Protein AF-A0A0K2GFA9-F1 (afdb_monomer_lite)

Foldseek 3Di:
DKWAFQFFQKKKKFKDPDDLVQLVPKDKPDDWPPCDSPRNIIIDGHGMIDIDRLDPDPPDDPIDMDMDTDGDPVSVVVLVVVVVVPDDDWDWPWGKIWDFDADPNDTPDIDIDIDTDTPPPPPPPPPPPDFFEKEFEPPDDQFKKKKKWFFADQDPPDTPLTDIDIDTHPDRMDGDGQGAQHPPTQGWMWMFILFFAIDIDRDNQRHNGTHTYHYDYTHGALEAAAEEEEQDDPPVCVLVLLQLLLVVLSVQCSVQSLRHHYDRYHYHYDHDPPPLQAAQAPLRNLVVCVVVVQDDPQHQYEYEGQYHRPDQKAAAWCPPVPPRGHPQRYIYHNPVRRDSLPSSQNLLRLLVHAQDPDPPVAASRHPDRHPHPHHDHNVSSVSSQQPCRHNCNVNCSPVCRDDDDPPPPVDDDPPDDDPDDDDDDDYDDPPPDD

Radius of gyration: 28.47 Å; chains: 1; bounding box: 54×75×73 Å

Secondary structure (DSSP, 8-state):
-EEEEEEEEEEEEEEES--HHHHHT-EESS-EEEEETTTTEEEEEEEEEEEE-----TTSPPPEEEEEEEE-HHHHHHHHHHHHHT-SS-EEEEEEEEEEEEETTEEEEEEEEEEEEEE---------TT--EEEEEESPPTT-EEEEE--EEEETTEEE---EEEEETT-SEEEEE-PBPPSSS---EEEEETTEEEEEE--TT--SSS--EEEEE--B-EEE-EEEEES--TTS-HHHHHHHHHHHHHHHHHHTT--EEEPPPEEEE--PSTT-SEESSHHHHHHHHHHTT---TTSEEEEEESEETT-SEEEPPTT-SSTT---TTEEEEEGGG--HHHHHHHHHHHTTPPPPSS--TTBTTSSS--SS--B--HHHHHHHHH-TTSHHHHTSSSTT-------------TTS--TT--S-----------

pLDDT: mean 71.6, std 19.36, range [23.91, 97.31]

Organism: Nitrospira moscoviensis (NCBI:txid42253)

InterPro domains:
  IPR024079 Metallopeptidase, catalytic domain superfamily [G3DSA:3.40.390.10] (222-424)

Sequence (434 aa):
MTLRGDVVNAAGVQFQRISQDTFKRLKFSRQVSNKSDRAFAFQASKGVTTVRGVAPIKGDRPPALSVQFQLNRAVLEKLYKQALTDHGRIREAVGELSIEQILNGITFYKSMLKIRINIVSCKAPNVKEFFDDKIQLKNMTNGADVLVTWPGRDTPTSCADYNAKKHRSNVSTLEVGNMLKDNGCNSEVATFARDHRVEVVRPSSWTDRSGDLVTVDLNGLLPIPIIAWVLYDPNGNARDEVVNGVIEANTDYGNAFCGVQFADPIVEIKVPPPGSTDFPDVRTAVEQAKAWGFHDSKKVNLYIVKEVGTAIAEASWPNSGVPNDNFGNEVVINLNIIQTKTIAHELGHVLALNHSPDSFDNNLMQRLASNVGPTITKGQCYRTNVDGGSYVNTDNVRTNATGAVPVKLNYCPRDNAVPGSGGTDWCPILDFNP

Structure (mmCIF, N/CA/C/O backbone):
data_AF-A0A0K2GFA9-F1
#
_entry.id   AF-A0A0K2GFA9-F1
#
loop_
_atom_site.group_PDB
_atom_site.id
_atom_site.type_symbol
_atom_site.label_atom_id
_atom_site.label_alt_id
_atom_site.label_comp_id
_atom_site.label_asym_id
_atom_site.label_entity_id
_atom_site.label_seq_id
_atom_site.pdbx_PDB_ins_code
_atom_site.Cartn_x
_atom_site.Cartn_y
_atom_site.Cartn_z
_atom_site.occupancy
_atom_site.B_iso_or_equiv
_atom_site.auth_seq_id
_atom_site.auth_comp_id
_atom_site.auth_asym_id
_atom_site.auth_atom_id
_atom_site.pdbx_PDB_model_num
ATOM 1 N N . MET A 1 1 ? 2.923 46.361 20.965 1.00 61.06 1 MET A N 1
ATOM 2 C CA . MET A 1 1 ? 2.207 45.071 20.822 1.00 61.06 1 MET A CA 1
ATOM 3 C C . MET A 1 1 ? 2.209 44.353 22.158 1.00 61.06 1 MET A C 1
ATOM 5 O O . MET A 1 1 ? 3.234 44.407 22.827 1.00 61.06 1 MET A O 1
ATOM 9 N N . THR A 1 2 ? 1.114 43.682 22.514 1.00 55.94 2 THR A N 1
ATOM 10 C CA . THR A 1 2 ? 0.970 42.909 23.754 1.00 55.94 2 THR A CA 1
ATOM 11 C C . THR A 1 2 ? 0.499 41.490 23.431 1.00 55.94 2 THR A C 1
ATOM 13 O O . THR A 1 2 ? -0.517 41.310 22.762 1.00 55.94 2 THR A O 1
ATOM 16 N N . LEU A 1 3 ? 1.233 40.487 23.911 1.00 54.88 3 LEU A N 1
ATOM 17 C CA . LEU A 1 3 ? 0.873 39.067 23.853 1.00 54.88 3 LEU A CA 1
ATOM 18 C C . LEU A 1 3 ? 0.408 38.629 25.240 1.00 54.88 3 LEU A C 1
ATOM 20 O O . LEU A 1 3 ? 1.153 38.841 26.198 1.00 54.88 3 LEU A O 1
ATOM 24 N N . ARG A 1 4 ? -0.791 38.044 25.354 1.00 56.28 4 ARG A N 1
ATOM 25 C CA . ARG A 1 4 ? -1.323 37.507 26.618 1.00 56.28 4 ARG A CA 1
ATOM 26 C C . ARG A 1 4 ? -1.782 36.067 26.425 1.00 56.28 4 ARG A C 1
ATOM 28 O O . ARG A 1 4 ? -2.645 35.826 25.586 1.00 56.28 4 ARG A O 1
ATOM 35 N N . GLY A 1 5 ? -1.242 35.143 27.218 1.00 55.53 5 GLY A N 1
ATOM 36 C CA . GLY A 1 5 ? -1.676 33.746 27.229 1.00 55.53 5 GLY A CA 1
ATOM 37 C C . GLY A 1 5 ? -1.357 33.052 28.549 1.00 55.53 5 GLY A C 1
ATOM 38 O O . GLY A 1 5 ? -0.188 32.906 28.909 1.00 55.53 5 GLY A O 1
ATOM 39 N N . ASP A 1 6 ? -2.398 32.594 29.243 1.00 55.12 6 ASP A N 1
ATOM 40 C CA . ASP A 1 6 ? -2.273 31.901 30.536 1.00 55.12 6 ASP A CA 1
ATOM 41 C C . ASP A 1 6 ? -2.101 30.377 30.377 1.00 55.12 6 ASP A C 1
ATOM 43 O O . ASP A 1 6 ? -1.577 29.701 31.270 1.00 55.12 6 ASP A O 1
ATOM 47 N N . VAL A 1 7 ? -2.480 29.853 29.205 1.00 51.88 7 VAL A N 1
ATOM 48 C CA . VAL A 1 7 ? -2.458 28.427 28.817 1.00 51.88 7 VAL A CA 1
ATOM 49 C C . VAL A 1 7 ? -1.294 28.041 27.891 1.00 51.88 7 VAL A C 1
ATOM 51 O O . VAL A 1 7 ? -1.098 26.865 27.581 1.00 51.88 7 VAL A O 1
ATOM 54 N N . VAL A 1 8 ? -0.490 29.013 27.459 1.00 58.25 8 VAL A N 1
ATOM 55 C CA . VAL A 1 8 ? 0.600 28.808 26.498 1.00 58.25 8 VAL A CA 1
ATOM 56 C C . VAL A 1 8 ? 1.930 28.662 27.238 1.00 58.25 8 VAL A C 1
ATOM 58 O O . VAL A 1 8 ? 2.267 29.494 28.079 1.00 58.25 8 VAL A O 1
ATOM 61 N N . ASN A 1 9 ? 2.687 27.601 26.936 1.00 63.47 9 ASN A N 1
ATOM 62 C CA . ASN A 1 9 ? 4.040 27.426 27.476 1.00 63.47 9 ASN A CA 1
ATOM 63 C C . ASN A 1 9 ? 5.002 28.396 26.798 1.00 63.47 9 ASN A C 1
ATOM 65 O O . ASN A 1 9 ? 5.806 29.065 27.450 1.00 63.47 9 ASN A O 1
ATOM 69 N N . ALA A 1 10 ? 4.857 28.485 25.478 1.00 62.88 10 ALA A N 1
ATOM 70 C CA . ALA A 1 10 ? 5.577 29.418 24.656 1.00 62.88 10 ALA A CA 1
ATOM 71 C C . ALA A 1 10 ? 4.823 29.744 23.355 1.00 62.88 10 ALA A C 1
ATOM 73 O O . ALA A 1 10 ? 4.190 28.872 22.762 1.00 62.88 10 ALA A O 1
ATOM 74 N N . ALA A 1 11 ? 4.897 30.992 22.899 1.00 66.19 11 ALA A N 1
ATOM 75 C CA . ALA A 1 11 ? 4.393 31.430 21.601 1.00 66.19 11 ALA A CA 1
ATOM 76 C C . ALA A 1 11 ? 5.576 31.823 20.711 1.00 66.19 11 ALA A C 1
ATOM 78 O O . ALA A 1 11 ? 6.301 32.766 21.032 1.00 66.19 11 ALA A O 1
ATOM 79 N N . GLY A 1 12 ? 5.776 31.099 19.613 1.00 73.62 12 GLY A N 1
ATOM 80 C CA . GLY A 1 12 ? 6.675 31.499 18.539 1.00 73.62 12 GLY A CA 1
ATOM 81 C C . GLY A 1 12 ? 6.035 32.632 17.747 1.00 73.62 12 GLY A C 1
ATOM 82 O O . GLY A 1 12 ? 4.925 32.496 17.248 1.00 73.62 12 GLY A O 1
ATOM 83 N N . VAL A 1 13 ? 6.711 33.767 17.651 1.00 72.69 13 VAL A N 1
ATOM 84 C CA . VAL A 1 13 ? 6.234 34.951 16.936 1.00 72.69 13 VAL A CA 1
ATOM 85 C C . VAL A 1 13 ? 7.230 35.266 15.846 1.00 72.69 13 VAL A C 1
ATOM 87 O O . VAL A 1 13 ? 8.404 35.478 16.137 1.00 72.69 13 VAL A O 1
ATOM 90 N N . GLN A 1 14 ? 6.751 35.338 14.611 1.00 79.81 14 GLN A N 1
ATOM 91 C CA . GLN A 1 14 ? 7.534 35.712 13.448 1.00 79.81 14 GLN A CA 1
ATOM 92 C C . GLN A 1 14 ? 6.990 37.008 12.852 1.00 79.81 14 GLN A C 1
ATOM 94 O O . GLN A 1 14 ? 5.800 37.125 12.547 1.00 79.81 14 GLN A O 1
ATOM 99 N N . PHE A 1 15 ? 7.872 37.987 12.674 1.00 75.50 15 PHE A N 1
ATOM 100 C CA . PHE A 1 15 ? 7.538 39.214 11.970 1.00 75.50 15 PHE A CA 1
ATOM 101 C C . PHE A 1 15 ? 7.722 39.035 10.472 1.00 75.50 15 PHE A C 1
ATOM 103 O O . PHE A 1 15 ? 8.727 38.515 9.997 1.00 75.50 15 PHE A O 1
ATOM 110 N N . GLN A 1 16 ? 6.765 39.560 9.726 1.00 72.94 16 GLN A N 1
ATOM 111 C CA . GLN A 1 16 ? 6.870 39.776 8.299 1.00 72.94 16 GLN A CA 1
ATOM 112 C C . GLN A 1 16 ? 6.938 41.283 8.051 1.00 72.94 16 GLN A C 1
ATOM 114 O O . GLN A 1 16 ? 6.259 42.064 8.723 1.00 72.94 16 GLN A O 1
ATOM 119 N N . ARG A 1 17 ? 7.719 41.691 7.045 1.00 70.25 17 ARG A N 1
ATOM 120 C CA . ARG A 1 17 ? 7.816 43.093 6.593 1.00 70.25 17 ARG A CA 1
ATOM 121 C C . ARG A 1 17 ? 8.397 44.051 7.646 1.00 70.25 17 ARG A C 1
ATOM 123 O O . ARG A 1 17 ? 7.920 45.168 7.814 1.00 70.25 17 ARG A O 1
ATOM 130 N N . ILE A 1 18 ? 9.444 43.617 8.344 1.00 74.88 18 ILE A N 1
ATOM 131 C CA . ILE A 1 18 ? 10.326 44.500 9.120 1.00 74.88 18 ILE A CA 1
ATOM 132 C C . ILE A 1 18 ? 11.762 44.329 8.629 1.00 74.88 18 ILE A C 1
ATOM 134 O O . ILE A 1 18 ? 12.132 43.250 8.171 1.00 74.88 18 ILE A O 1
ATOM 138 N N . SER A 1 19 ? 12.582 45.373 8.740 1.00 77.44 19 SER A N 1
ATOM 139 C CA . SER A 1 19 ? 14.013 45.248 8.459 1.00 77.44 19 SER A CA 1
ATOM 140 C C . SER A 1 19 ? 14.737 44.545 9.611 1.00 77.44 19 SER A C 1
ATOM 142 O O . SER A 1 19 ? 14.282 44.544 10.761 1.00 77.44 19 SER A O 1
ATOM 144 N N . GLN A 1 20 ? 15.909 43.986 9.316 1.00 78.06 20 GLN A N 1
ATOM 145 C CA . GLN A 1 20 ? 16.770 43.371 10.325 1.00 78.06 20 GLN A CA 1
ATOM 146 C C . GLN A 1 20 ? 17.208 44.361 11.404 1.00 78.06 20 GLN A C 1
ATOM 148 O O . GLN A 1 20 ? 17.206 44.019 12.587 1.00 78.06 20 GLN A O 1
ATOM 153 N N . ASP A 1 21 ? 17.492 45.605 11.027 1.00 77.88 21 ASP A N 1
ATOM 154 C CA . ASP A 1 21 ? 17.841 46.656 11.981 1.00 77.88 21 ASP A CA 1
ATOM 155 C C . ASP A 1 21 ? 16.667 47.015 12.893 1.00 77.88 21 ASP A C 1
ATOM 157 O O . ASP A 1 21 ? 16.850 47.193 14.101 1.00 77.88 21 ASP A O 1
ATOM 161 N N . THR A 1 22 ? 15.445 47.062 12.355 1.00 76.62 22 THR A N 1
ATOM 162 C CA . THR A 1 22 ? 14.234 47.259 13.160 1.00 76.62 22 THR A CA 1
ATOM 163 C C . THR A 1 22 ? 14.011 46.084 14.113 1.00 76.62 22 THR A C 1
ATOM 165 O O . THR A 1 22 ? 13.749 46.316 15.293 1.00 76.62 22 THR A O 1
ATOM 168 N N . PHE A 1 23 ? 14.179 44.835 13.657 1.00 80.25 23 PHE A N 1
ATOM 169 C CA . PHE A 1 23 ? 14.037 43.643 14.506 1.00 80.25 23 PHE A CA 1
ATOM 170 C C . PHE A 1 23 ? 15.059 43.610 15.656 1.00 80.25 23 PHE A C 1
ATOM 172 O O . PHE A 1 23 ? 14.720 43.310 16.808 1.00 80.25 23 PHE A O 1
ATOM 179 N N . LYS A 1 24 ? 16.314 43.981 15.377 1.00 80.31 24 LYS A N 1
ATOM 180 C CA . LYS A 1 24 ? 17.381 44.060 16.387 1.00 80.31 24 LYS A CA 1
ATOM 181 C C . LYS A 1 24 ? 17.078 45.090 17.474 1.00 80.31 24 LYS A C 1
ATOM 183 O O . LYS A 1 24 ? 17.383 44.845 18.638 1.00 80.31 24 LYS A O 1
ATOM 188 N N . ARG A 1 25 ? 16.419 46.196 17.114 1.00 81.44 25 ARG A N 1
ATOM 189 C CA . ARG A 1 25 ? 16.047 47.291 18.028 1.00 81.44 25 ARG A CA 1
ATOM 190 C C . ARG A 1 25 ? 14.766 47.038 18.830 1.00 81.44 25 ARG A C 1
ATOM 192 O O . ARG A 1 25 ? 14.422 47.866 19.678 1.00 81.44 25 ARG A O 1
ATOM 199 N N . LEU A 1 26 ? 14.063 45.927 18.593 1.00 80.31 26 LEU A N 1
ATOM 200 C CA . LEU A 1 26 ? 12.873 45.582 19.368 1.00 80.31 26 LEU A CA 1
ATOM 201 C C . LEU A 1 26 ? 13.220 45.395 20.846 1.00 80.31 26 LEU A C 1
ATOM 203 O O . LEU A 1 26 ? 14.144 44.663 21.205 1.00 80.31 26 LEU A O 1
ATOM 207 N N . LYS A 1 27 ? 12.429 46.040 21.704 1.00 83.25 27 LYS A N 1
ATOM 208 C CA . LYS A 1 27 ? 12.504 45.912 23.160 1.00 83.25 27 LYS A CA 1
ATOM 209 C C . LYS A 1 27 ? 11.349 45.052 23.651 1.00 83.25 27 LYS A C 1
ATOM 211 O O . LYS A 1 27 ? 10.197 45.301 23.293 1.00 83.25 27 LYS A O 1
ATOM 216 N N . PHE A 1 28 ? 11.659 44.087 24.505 1.00 81.94 28 PHE A N 1
ATOM 217 C CA . PHE A 1 28 ? 10.696 43.159 25.087 1.00 81.94 28 PHE A CA 1
ATOM 218 C C . PHE A 1 28 ? 10.539 43.469 26.578 1.00 81.94 28 PHE A C 1
ATOM 220 O O . PHE A 1 28 ? 11.530 43.688 27.267 1.00 81.94 28 PHE A O 1
ATOM 227 N N . SER A 1 29 ? 9.307 43.501 27.095 1.00 80.56 29 SER A N 1
ATOM 228 C CA . SER A 1 29 ? 9.064 43.717 28.535 1.00 80.56 29 SER A CA 1
ATOM 229 C C . SER A 1 29 ? 9.453 42.524 29.411 1.00 80.56 29 SER A C 1
ATOM 231 O O . SER A 1 29 ? 9.394 42.624 30.632 1.00 80.56 29 SER A O 1
ATOM 233 N N . ARG A 1 30 ? 9.775 41.384 28.796 1.00 78.06 30 ARG A N 1
ATOM 234 C CA . ARG A 1 30 ? 10.222 40.145 29.435 1.00 78.06 30 ARG A CA 1
ATOM 235 C C . ARG A 1 30 ? 11.307 39.501 28.581 1.00 78.06 30 ARG A C 1
ATOM 237 O O . ARG A 1 30 ? 11.412 39.795 27.390 1.00 78.06 30 ARG A O 1
ATOM 244 N N . GLN A 1 31 ? 12.085 38.615 29.193 1.00 75.69 31 GLN A N 1
ATOM 245 C CA . GLN A 1 31 ? 13.050 37.792 28.476 1.00 75.69 31 GLN A CA 1
ATOM 246 C C . GLN A 1 31 ? 12.318 36.878 27.483 1.00 75.69 31 GLN A C 1
ATOM 248 O O . GLN A 1 31 ? 11.329 36.234 27.832 1.00 75.69 31 GLN A O 1
ATOM 253 N N . VAL A 1 32 ? 12.809 36.849 26.246 1.00 79.62 32 VAL A N 1
ATOM 254 C CA . VAL A 1 32 ? 12.332 35.973 25.168 1.00 79.62 32 VAL A CA 1
ATOM 255 C C . VAL A 1 32 ? 13.421 34.958 24.842 1.00 79.62 32 VAL A C 1
ATOM 257 O O . VAL A 1 32 ? 14.607 35.286 24.913 1.00 79.62 32 VAL A O 1
ATOM 260 N N . SER A 1 33 ? 13.038 33.730 24.507 1.00 78.06 33 SER A N 1
ATOM 261 C CA . SER A 1 33 ? 13.966 32.683 24.067 1.00 78.06 33 SER A CA 1
ATOM 262 C C . SER A 1 33 ? 14.013 32.608 22.542 1.00 78.06 33 SER A C 1
ATOM 264 O O . SER A 1 33 ? 13.162 33.176 21.853 1.00 78.06 33 SER A O 1
ATOM 266 N N . ASN A 1 34 ? 15.024 31.916 22.006 1.00 77.75 34 ASN A N 1
ATOM 267 C CA . ASN A 1 34 ? 15.120 31.568 20.584 1.00 77.75 34 ASN A CA 1
ATOM 268 C C . ASN A 1 34 ? 14.932 32.764 19.632 1.00 77.75 34 ASN A C 1
ATOM 270 O O . ASN A 1 34 ? 14.286 32.652 18.590 1.00 77.75 34 ASN A O 1
ATOM 274 N N . LYS A 1 35 ? 15.481 33.931 20.000 1.00 80.44 35 LYS A N 1
ATOM 275 C CA . LYS A 1 35 ? 15.468 35.110 19.131 1.00 80.44 35 LYS A CA 1
ATOM 276 C C . LYS A 1 35 ? 16.381 34.847 17.931 1.00 80.44 35 LYS A C 1
ATOM 278 O O . LYS A 1 35 ? 17.597 34.780 18.078 1.00 80.44 35 LYS A O 1
ATOM 283 N N . SER A 1 36 ? 15.782 34.710 16.755 1.00 77.62 36 SER A N 1
ATOM 284 C CA . SER A 1 36 ? 16.471 34.511 15.486 1.00 77.62 36 SER A CA 1
ATOM 285 C C . SER A 1 36 ? 16.346 35.762 14.630 1.00 77.62 36 SER A C 1
ATOM 287 O O . SER A 1 36 ? 15.292 36.041 14.055 1.00 77.62 36 SER A O 1
ATOM 289 N N . ASP A 1 37 ? 17.450 36.498 14.510 1.00 74.00 37 ASP A N 1
ATOM 290 C CA . ASP A 1 37 ? 17.546 37.668 13.632 1.00 74.00 37 ASP A CA 1
ATOM 291 C C . ASP A 1 37 ? 17.395 37.298 12.149 1.00 74.00 37 ASP A C 1
ATOM 293 O O . ASP A 1 37 ? 16.984 38.136 11.353 1.00 74.00 37 ASP A O 1
ATOM 297 N N . ARG A 1 38 ? 17.717 36.048 11.779 1.00 67.56 38 ARG A N 1
ATOM 298 C CA . ARG A 1 38 ? 17.636 35.543 10.399 1.00 67.56 38 ARG A CA 1
ATOM 299 C C . ARG A 1 38 ? 16.214 35.135 10.011 1.00 67.56 38 ARG A C 1
ATOM 301 O O . ARG A 1 38 ? 15.836 35.282 8.858 1.00 67.56 38 ARG A O 1
ATOM 308 N N . ALA A 1 39 ? 15.432 34.642 10.973 1.00 61.00 39 ALA A N 1
ATOM 309 C CA . ALA A 1 39 ? 14.036 34.254 10.767 1.00 61.00 39 ALA A CA 1
ATOM 310 C C . ALA A 1 39 ? 13.035 35.354 11.166 1.00 61.00 39 ALA A C 1
ATOM 312 O O . ALA A 1 39 ? 11.832 35.146 11.019 1.00 61.00 39 ALA A O 1
ATOM 313 N N . PHE A 1 40 ? 13.513 36.491 11.691 1.00 77.81 40 PHE A N 1
ATOM 314 C CA . PHE A 1 40 ? 12.704 37.550 12.312 1.00 77.81 40 PHE A CA 1
ATOM 315 C C . PHE A 1 40 ? 11.730 37.006 13.363 1.00 77.81 40 PHE A C 1
ATOM 317 O O . PHE A 1 40 ? 10.579 37.440 13.454 1.00 77.81 40 PHE A O 1
ATOM 324 N N . ALA A 1 41 ? 12.193 36.026 14.141 1.00 81.31 41 ALA A N 1
ATOM 325 C CA . ALA A 1 41 ? 11.357 35.246 15.040 1.00 81.31 41 ALA A CA 1
ATOM 326 C C . ALA A 1 41 ? 11.870 35.268 16.482 1.00 81.31 41 ALA A C 1
ATOM 328 O O . ALA A 1 41 ? 13.069 35.385 16.728 1.00 81.31 41 ALA A O 1
ATOM 329 N N . PHE A 1 42 ? 10.965 35.155 17.447 1.00 80.44 42 PHE A N 1
ATOM 330 C CA . PHE A 1 42 ? 11.293 34.979 18.860 1.00 80.44 42 PHE A CA 1
ATOM 331 C C . PHE A 1 42 ? 10.233 34.124 19.548 1.00 80.44 42 PHE A C 1
ATOM 333 O O . PHE A 1 42 ? 9.120 33.980 19.046 1.00 80.44 42 PHE A O 1
ATOM 340 N N . GLN A 1 43 ? 10.558 33.590 20.719 1.00 80.06 43 GLN A N 1
ATOM 341 C CA . GLN A 1 43 ? 9.638 32.791 21.511 1.00 80.06 43 GLN A CA 1
ATOM 342 C C . GLN A 1 43 ? 9.302 33.516 22.824 1.00 80.06 43 GLN A C 1
ATOM 344 O O . GLN A 1 43 ? 10.173 33.793 23.650 1.00 80.06 43 GLN A O 1
ATOM 349 N N . ALA A 1 44 ? 8.028 33.867 23.001 1.00 77.88 44 ALA A N 1
ATOM 350 C CA . ALA A 1 44 ? 7.502 34.468 24.224 1.00 77.88 44 ALA A CA 1
ATOM 351 C C . ALA A 1 44 ? 7.063 33.374 25.201 1.00 77.88 44 ALA A C 1
ATOM 353 O O . ALA A 1 44 ? 6.304 32.492 24.814 1.00 77.88 44 ALA A O 1
ATOM 354 N N . SER A 1 45 ? 7.497 33.440 26.458 1.00 72.81 45 SER A N 1
ATOM 355 C CA . SER A 1 45 ? 7.052 32.533 27.524 1.00 72.81 45 SER A CA 1
ATOM 356 C C . SER A 1 45 ? 5.704 32.963 28.128 1.00 72.81 45 SER A C 1
ATOM 358 O O . SER A 1 45 ? 5.158 34.019 27.791 1.00 72.81 45 SER A O 1
ATOM 360 N N . LYS A 1 46 ? 5.159 32.135 29.029 1.00 68.75 46 LYS A N 1
ATOM 361 C CA . LYS A 1 46 ? 3.880 32.362 29.723 1.00 68.75 46 LYS A CA 1
ATOM 362 C C . LYS A 1 46 ? 3.747 33.774 30.332 1.00 68.75 46 LYS A C 1
ATOM 364 O O . LYS A 1 46 ? 4.652 34.287 30.999 1.00 68.75 46 LYS A O 1
ATOM 369 N N . GLY A 1 47 ? 2.557 34.366 30.186 1.00 69.56 47 GLY A N 1
ATOM 370 C CA . GLY A 1 47 ? 2.187 35.675 30.737 1.00 69.56 47 GLY A CA 1
ATOM 371 C C . GLY A 1 47 ? 2.178 36.800 29.698 1.00 69.56 47 GLY A C 1
ATOM 372 O O . GLY A 1 47 ? 1.919 36.565 28.520 1.00 69.56 47 GLY A O 1
ATOM 373 N N . VAL A 1 48 ? 2.405 38.044 30.140 1.00 72.00 48 VAL A N 1
ATOM 374 C CA . VAL A 1 48 ? 2.293 39.231 29.274 1.00 72.00 48 VAL A CA 1
ATOM 375 C C . VAL A 1 48 ? 3.655 39.649 28.719 1.00 72.00 48 VAL A C 1
ATOM 377 O O . VAL A 1 48 ? 4.512 40.122 29.469 1.00 72.00 48 VAL A O 1
ATOM 380 N N . THR A 1 49 ? 3.834 39.544 27.399 1.00 75.25 49 THR A N 1
ATOM 381 C CA . THR A 1 49 ? 5.023 40.058 26.696 1.00 75.25 49 THR A CA 1
ATOM 382 C C . THR A 1 49 ? 4.650 41.271 25.852 1.00 75.25 49 THR A C 1
ATOM 384 O O . THR A 1 49 ? 3.849 41.178 24.923 1.00 75.25 49 THR A O 1
ATOM 387 N N . THR A 1 50 ? 5.236 42.426 26.167 1.00 76.56 50 THR A N 1
ATOM 388 C CA . THR A 1 50 ? 5.080 43.662 25.393 1.00 76.56 50 THR A CA 1
ATOM 389 C C . THR A 1 50 ? 6.282 43.845 24.480 1.00 76.56 50 THR A C 1
ATOM 391 O O . THR A 1 50 ? 7.412 43.870 24.964 1.00 76.56 50 THR A O 1
ATOM 394 N N . VAL A 1 51 ? 6.042 44.037 23.184 1.00 74.00 51 VAL A N 1
ATOM 395 C CA . VAL A 1 51 ? 7.076 44.402 22.206 1.00 74.00 51 VAL A CA 1
ATOM 396 C C . VAL A 1 51 ? 6.949 45.884 21.854 1.00 74.00 51 VAL A C 1
ATOM 398 O O . VAL A 1 51 ? 5.859 46.353 21.494 1.00 74.00 51 VAL A O 1
ATOM 401 N N . ARG A 1 52 ? 8.061 46.617 21.967 1.00 77.62 52 ARG A N 1
ATOM 402 C CA . ARG A 1 52 ? 8.201 48.051 21.659 1.00 77.62 52 ARG A CA 1
ATOM 403 C C . ARG A 1 52 ? 9.309 48.268 20.624 1.00 77.62 52 ARG A C 1
ATOM 405 O O . ARG A 1 52 ? 10.236 47.470 20.548 1.00 77.62 52 ARG A O 1
ATOM 412 N N . GLY A 1 53 ? 9.246 49.370 19.875 1.00 69.50 53 GLY A N 1
ATOM 413 C CA . GLY A 1 53 ? 10.302 49.759 18.925 1.00 69.50 53 GLY A CA 1
ATOM 414 C C . GLY A 1 53 ? 9.991 49.511 17.446 1.00 69.50 53 GLY A C 1
ATOM 415 O O . GLY A 1 53 ? 10.853 49.747 16.607 1.00 69.50 53 GLY A O 1
ATOM 416 N N . VAL A 1 54 ? 8.769 49.090 17.107 1.00 64.94 54 VAL A N 1
ATOM 417 C CA . VAL A 1 54 ? 8.277 49.138 15.722 1.00 64.94 54 VAL A CA 1
ATOM 418 C C . VAL A 1 54 ? 7.925 50.595 15.419 1.00 64.94 54 VAL A C 1
ATOM 420 O O . VAL A 1 54 ? 6.917 51.098 15.914 1.00 64.94 54 VAL A O 1
ATOM 423 N N . ALA A 1 55 ? 8.787 51.302 14.688 1.00 58.88 55 ALA A N 1
ATOM 424 C CA . ALA A 1 55 ? 8.466 52.648 14.223 1.00 58.88 55 ALA A CA 1
ATOM 425 C C . ALA A 1 55 ? 7.323 52.579 13.190 1.00 58.88 55 ALA A C 1
ATOM 427 O O . ALA A 1 55 ? 7.269 51.613 12.424 1.00 58.88 55 ALA A O 1
ATOM 428 N N . PRO A 1 56 ? 6.413 53.568 13.144 1.00 56.06 56 PRO A N 1
ATOM 429 C CA . PRO A 1 56 ? 5.443 53.661 12.061 1.00 56.06 56 PRO A CA 1
ATOM 430 C C . PRO A 1 56 ? 6.199 53.823 10.738 1.00 56.06 56 PRO A C 1
ATOM 432 O O . PRO A 1 56 ? 6.908 54.809 10.539 1.00 56.06 56 PRO A O 1
ATOM 435 N N . ILE A 1 57 ? 6.075 52.839 9.847 1.00 57.50 57 ILE A N 1
ATOM 436 C CA . ILE A 1 57 ? 6.650 52.921 8.505 1.00 57.50 57 ILE A CA 1
ATOM 437 C C . ILE A 1 57 ? 5.720 53.832 7.698 1.00 57.50 57 ILE A C 1
ATOM 439 O O . ILE A 1 57 ? 4.572 53.481 7.432 1.00 57.50 57 ILE A O 1
ATOM 443 N N . LYS A 1 58 ? 6.170 55.051 7.382 1.00 49.16 58 LYS A N 1
ATOM 444 C CA . LYS A 1 58 ? 5.404 55.988 6.548 1.00 49.16 58 LYS A CA 1
ATOM 445 C C . LYS A 1 58 ? 5.328 55.426 5.125 1.00 49.16 58 LYS A C 1
ATOM 447 O O . LYS A 1 58 ? 6.355 55.335 4.468 1.00 49.16 58 LYS A O 1
ATOM 452 N N . GLY A 1 59 ? 4.123 55.101 4.659 1.00 53.59 59 GLY A N 1
ATOM 453 C CA . GLY A 1 59 ? 3.857 54.727 3.262 1.00 53.59 59 GLY A CA 1
ATOM 454 C C . GLY A 1 59 ? 3.783 53.225 2.966 1.00 53.59 59 GLY A C 1
ATOM 455 O O . GLY A 1 59 ? 3.283 52.873 1.904 1.00 53.59 59 GLY A O 1
ATOM 456 N N . ASP A 1 60 ? 4.170 52.350 3.901 1.00 54.28 60 ASP A N 1
ATOM 457 C CA . ASP A 1 60 ? 4.105 50.893 3.720 1.00 54.28 60 ASP A CA 1
ATOM 458 C C . ASP A 1 60 ? 3.000 50.236 4.555 1.00 54.28 60 ASP A C 1
ATOM 460 O O . ASP A 1 60 ? 2.570 50.737 5.597 1.00 54.28 60 ASP A O 1
ATOM 464 N N . ARG A 1 61 ? 2.550 49.058 4.099 1.00 53.88 61 ARG A N 1
ATOM 465 C CA . ARG A 1 61 ? 1.624 48.202 4.856 1.00 53.88 61 ARG A CA 1
ATOM 466 C C . ARG A 1 61 ? 2.233 47.875 6.232 1.00 53.88 61 ARG A C 1
ATOM 468 O O . ARG A 1 61 ? 3.421 47.559 6.295 1.00 53.88 61 ARG A O 1
ATOM 475 N N . PRO A 1 62 ? 1.439 47.885 7.320 1.00 56.53 62 PRO A N 1
ATOM 476 C CA . PRO A 1 62 ? 1.946 47.583 8.655 1.00 56.53 62 PRO A CA 1
ATOM 477 C C . PRO A 1 62 ? 2.587 46.183 8.706 1.00 56.53 62 PRO A C 1
ATOM 479 O O . PRO A 1 62 ? 2.176 45.296 7.944 1.00 56.53 62 PRO A O 1
ATOM 482 N N . PRO A 1 63 ? 3.571 45.959 9.599 1.00 62.66 63 PRO A N 1
ATOM 483 C CA . PRO A 1 63 ? 4.171 44.646 9.800 1.00 62.66 63 PRO A CA 1
ATOM 484 C C . PRO A 1 63 ? 3.108 43.576 10.045 1.00 62.66 63 PRO A C 1
ATOM 486 O O . PRO A 1 63 ? 2.250 43.727 10.919 1.00 62.66 63 PRO A O 1
ATOM 489 N N . ALA A 1 64 ? 3.173 42.492 9.274 1.00 57.53 64 ALA A N 1
ATOM 490 C CA . ALA A 1 64 ? 2.308 41.337 9.466 1.00 57.53 64 ALA A CA 1
ATOM 491 C C . ALA A 1 64 ? 2.970 40.363 10.448 1.00 57.53 64 ALA A C 1
ATOM 493 O O . ALA A 1 64 ? 4.195 40.306 10.562 1.00 57.53 64 ALA A O 1
ATOM 494 N N . LEU A 1 65 ? 2.161 39.615 11.190 1.00 62.28 65 LEU A N 1
ATOM 495 C CA . LEU A 1 65 ? 2.639 38.684 12.205 1.00 62.28 65 LEU A CA 1
ATOM 496 C C . LEU A 1 65 ? 2.119 37.291 11.903 1.00 62.28 65 LEU A C 1
ATOM 498 O O . LEU A 1 65 ? 0.919 37.113 11.701 1.00 62.28 65 LEU A O 1
ATOM 502 N N . SER A 1 66 ? 3.019 36.319 11.959 1.00 59.09 66 SER A N 1
ATOM 503 C CA . SER A 1 66 ? 2.660 34.915 12.094 1.00 59.09 66 SER A CA 1
ATOM 504 C C . SER A 1 66 ? 2.961 34.481 13.522 1.00 59.09 66 SER A C 1
ATOM 506 O O . SER A 1 66 ? 4.018 34.812 14.065 1.00 59.09 66 SER A O 1
ATOM 508 N N . VAL A 1 67 ? 2.021 33.785 14.156 1.00 61.12 67 VAL A N 1
ATOM 509 C CA . VAL A 1 67 ? 2.191 33.291 15.523 1.00 61.12 67 VAL A CA 1
ATOM 510 C C . VAL A 1 67 ? 1.901 31.798 15.553 1.00 61.12 67 VAL A C 1
ATOM 512 O O . VAL A 1 67 ? 0.823 31.363 15.162 1.00 61.12 67 VAL A O 1
ATOM 515 N N . GLN A 1 68 ? 2.877 31.027 16.023 1.00 58.84 68 GLN A N 1
ATOM 516 C CA . GLN A 1 68 ? 2.784 29.592 16.262 1.00 58.84 68 GLN A CA 1
ATOM 517 C C . GLN A 1 68 ? 2.759 29.330 17.768 1.00 58.84 68 GLN A C 1
ATOM 519 O O . GLN A 1 68 ? 3.512 29.936 18.533 1.00 58.84 68 GLN A O 1
ATOM 524 N N . PHE A 1 69 ? 1.898 28.421 18.216 1.00 63.19 69 PHE A N 1
ATOM 525 C CA . PHE A 1 69 ? 1.680 28.175 19.641 1.00 63.19 69 PHE A CA 1
ATOM 526 C C . PHE A 1 69 ? 2.222 26.819 20.064 1.00 63.19 69 PHE A C 1
ATOM 528 O O . PHE A 1 69 ? 1.949 25.810 19.423 1.00 63.19 69 PHE A O 1
ATOM 535 N N . GLN A 1 70 ? 2.915 26.792 21.202 1.00 58.75 70 GLN A N 1
ATOM 536 C CA . GLN A 1 70 ? 3.233 25.563 21.912 1.00 58.75 70 GLN A CA 1
ATOM 537 C C . GLN A 1 70 ? 2.390 25.504 23.190 1.00 58.75 70 GLN A C 1
ATOM 539 O O . GLN A 1 70 ? 2.638 26.214 24.175 1.00 58.75 70 GLN A O 1
ATOM 544 N N . LEU A 1 71 ? 1.347 24.674 23.158 1.00 60.16 71 LEU A N 1
ATOM 545 C CA . LEU A 1 71 ? 0.453 24.481 24.297 1.00 60.16 71 LEU A CA 1
ATOM 546 C C . LEU A 1 71 ? 1.175 23.726 25.418 1.00 60.16 71 LEU A C 1
ATOM 548 O O . LEU A 1 71 ? 1.943 22.795 25.173 1.00 60.16 71 LEU A O 1
ATOM 552 N N . ASN A 1 72 ? 0.947 24.134 26.669 1.00 60.50 72 ASN A N 1
ATOM 553 C CA . ASN A 1 72 ? 1.520 23.434 27.814 1.00 60.50 72 ASN A CA 1
ATOM 554 C C . ASN A 1 72 ? 0.704 22.165 28.101 1.00 60.50 72 ASN A C 1
ATOM 556 O O . ASN A 1 72 ? -0.409 22.246 28.623 1.00 60.50 72 ASN A O 1
ATOM 560 N N . ARG A 1 73 ? 1.292 20.998 27.818 1.00 57.56 73 ARG A N 1
ATOM 561 C CA . ARG A 1 73 ? 0.692 19.685 28.091 1.00 57.56 73 ARG A CA 1
ATOM 562 C C . ARG A 1 73 ? 0.232 19.523 29.544 1.00 57.56 73 ARG A C 1
ATOM 564 O O . ARG A 1 73 ? -0.885 19.082 29.759 1.00 57.56 73 ARG A O 1
ATOM 571 N N . ALA A 1 74 ? 1.020 19.949 30.531 1.00 59.44 74 ALA A N 1
ATOM 572 C CA . ALA A 1 74 ? 0.649 19.846 31.945 1.00 59.44 74 ALA A CA 1
ATOM 573 C C . ALA A 1 74 ? -0.547 20.745 32.316 1.00 59.44 74 ALA A C 1
ATOM 575 O O . ALA A 1 74 ? -1.338 20.402 33.193 1.00 59.44 74 ALA A O 1
ATOM 576 N N . VAL A 1 75 ? -0.716 21.891 31.644 1.00 61.66 75 VAL A N 1
ATOM 577 C CA . VAL A 1 75 ? -1.896 22.756 31.825 1.00 61.66 75 VAL A CA 1
ATOM 578 C C . VAL A 1 75 ? -3.125 22.140 31.165 1.00 61.66 75 VAL A C 1
ATOM 580 O O . VAL A 1 75 ? -4.188 22.145 31.778 1.00 61.66 75 VAL A O 1
ATOM 583 N N . LEU A 1 76 ? -2.981 21.564 29.968 1.00 57.81 76 LEU A N 1
ATOM 584 C CA . LEU A 1 76 ? -4.052 20.805 29.315 1.00 57.81 76 LEU A CA 1
ATOM 585 C C . LEU A 1 76 ? -4.476 19.605 30.169 1.00 57.81 76 LEU A C 1
ATOM 587 O O . LEU A 1 76 ? -5.662 19.411 30.397 1.00 57.81 76 LEU A O 1
ATOM 591 N N . GLU A 1 77 ? -3.517 18.865 30.724 1.00 60.66 77 GLU A N 1
ATOM 592 C CA . GLU A 1 77 ? -3.766 17.753 31.644 1.00 60.66 77 GLU A CA 1
ATOM 593 C C . GLU A 1 77 ? -4.417 18.217 32.952 1.00 60.66 77 GLU A C 1
ATOM 595 O O . GLU A 1 77 ? -5.274 17.518 33.484 1.00 60.66 77 GLU A O 1
ATOM 600 N N . LYS A 1 78 ? -4.065 19.398 33.475 1.00 63.88 78 LYS A N 1
ATOM 601 C CA . LYS A 1 78 ? -4.722 19.972 34.659 1.00 63.88 78 LYS A CA 1
ATOM 602 C C . LYS A 1 78 ? -6.157 20.403 34.361 1.00 63.88 78 LYS A C 1
ATOM 604 O O . LYS A 1 78 ? -7.037 20.090 35.153 1.00 63.88 78 LYS A O 1
ATOM 609 N N . LEU A 1 79 ? -6.396 21.091 33.243 1.00 58.34 79 LEU A N 1
ATOM 610 C CA . LEU A 1 79 ? -7.743 21.467 32.796 1.00 58.34 79 LEU A CA 1
ATOM 611 C C . LEU A 1 79 ? -8.602 20.223 32.552 1.00 58.34 79 LEU A C 1
ATOM 613 O O . LEU A 1 79 ? -9.754 20.187 32.968 1.00 58.34 79 LEU A O 1
ATOM 617 N N . TYR A 1 80 ? -8.011 19.184 31.962 1.00 57.75 80 TYR A N 1
ATOM 618 C CA . TYR A 1 80 ? -8.634 17.880 31.768 1.00 57.75 80 TYR A CA 1
ATOM 619 C C . TYR A 1 80 ? -8.979 17.202 33.102 1.00 57.75 80 TYR A C 1
ATOM 621 O O . TYR A 1 80 ? -10.123 16.815 33.315 1.00 57.75 80 TYR A O 1
ATOM 629 N N . LYS A 1 81 ? -8.027 17.121 34.042 1.00 63.03 81 LYS A N 1
ATOM 630 C CA . LYS A 1 81 ? -8.254 16.549 35.380 1.00 63.03 81 LYS A CA 1
ATOM 631 C C . LYS A 1 81 ? -9.302 17.328 36.167 1.00 63.03 81 LYS A C 1
ATOM 633 O O . LYS A 1 81 ? -10.150 16.716 36.791 1.00 63.03 81 LYS A O 1
ATOM 638 N N . GLN A 1 82 ? -9.278 18.655 36.114 1.00 60.88 82 GLN A N 1
ATOM 639 C CA . GLN A 1 82 ? -10.255 19.489 36.809 1.00 60.88 82 GLN A CA 1
ATOM 640 C C . GLN A 1 82 ? -11.659 19.347 36.204 1.00 60.88 82 GLN A C 1
ATOM 642 O O . GLN A 1 82 ? -12.633 19.248 36.942 1.00 60.88 82 GLN A O 1
ATOM 647 N N . ALA A 1 83 ? -11.761 19.226 34.877 1.00 56.19 83 ALA A N 1
ATOM 648 C CA . ALA A 1 83 ? -13.020 18.900 34.215 1.00 56.19 83 ALA A CA 1
ATOM 649 C C . ALA A 1 83 ? -13.553 17.502 34.587 1.00 56.19 83 ALA A C 1
ATOM 651 O O . ALA A 1 83 ? -14.766 17.317 34.645 1.00 56.19 83 ALA A O 1
ATOM 652 N N . LEU A 1 84 ? -12.672 16.531 34.866 1.00 56.53 84 LEU A N 1
ATOM 653 C CA . LEU A 1 84 ? -13.061 15.194 35.331 1.00 56.53 84 LEU A CA 1
ATOM 654 C C . LEU A 1 84 ? -13.604 15.193 36.770 1.00 56.53 84 LEU A C 1
ATOM 656 O O . LEU A 1 84 ? -14.537 14.444 37.056 1.00 56.53 84 LEU A O 1
ATOM 660 N N . THR A 1 85 ? -13.050 16.011 37.671 1.00 60.84 85 THR A N 1
ATOM 661 C CA . THR A 1 85 ? -13.445 16.024 39.092 1.00 60.84 85 THR A CA 1
ATOM 662 C C . THR A 1 85 ? -14.797 16.711 39.341 1.00 60.84 85 THR A C 1
ATOM 664 O O . THR A 1 85 ? -15.513 16.327 40.261 1.00 60.84 85 THR A O 1
ATOM 667 N N . ASP A 1 86 ? -15.192 17.676 38.504 1.00 53.06 86 ASP A N 1
ATOM 668 C CA . ASP A 1 86 ? -16.322 18.590 38.765 1.00 53.06 86 ASP A CA 1
ATOM 669 C C . ASP A 1 86 ? -17.713 18.097 38.261 1.00 53.06 86 ASP A C 1
ATOM 671 O O . ASP A 1 86 ? -18.618 18.899 38.032 1.00 53.06 86 ASP A O 1
ATOM 675 N N . HIS A 1 87 ? -17.932 16.778 38.161 1.00 45.22 87 HIS A N 1
ATOM 676 C CA . HIS A 1 87 ? -19.208 16.084 37.856 1.00 45.22 87 HIS A CA 1
ATOM 677 C C . HIS A 1 87 ? -19.773 16.153 36.410 1.00 45.22 87 HIS A C 1
ATOM 679 O O . HIS A 1 87 ? -20.503 17.068 36.032 1.00 45.22 87 HIS A O 1
ATOM 685 N N . GLY A 1 88 ? -19.603 15.054 35.658 1.00 47.00 88 GLY A N 1
ATOM 686 C CA . GLY A 1 88 ? -20.663 14.344 34.907 1.00 47.00 88 GLY A CA 1
ATOM 687 C C . GLY A 1 88 ? -21.454 15.030 33.779 1.00 47.00 88 GLY A C 1
ATOM 688 O O . GLY A 1 88 ? -22.359 14.402 33.227 1.00 47.00 88 GLY A O 1
ATOM 689 N N . ARG A 1 89 ? -21.174 16.279 33.402 1.00 46.06 89 ARG A N 1
ATOM 690 C CA . ARG A 1 89 ? -21.789 16.934 32.234 1.00 46.06 89 ARG A CA 1
ATOM 691 C C . ARG A 1 89 ? -20.738 17.641 31.393 1.00 46.06 89 ARG A C 1
ATOM 693 O O . ARG A 1 89 ? -19.773 18.176 31.928 1.00 46.06 89 ARG A O 1
ATOM 700 N N . ILE A 1 90 ? -20.968 17.637 30.078 1.00 46.66 90 ILE A N 1
ATOM 701 C CA . ILE A 1 90 ? -20.144 18.302 29.062 1.00 46.66 90 ILE A CA 1
ATOM 702 C C . ILE A 1 90 ? -19.839 19.726 29.530 1.00 46.66 90 ILE A C 1
ATOM 704 O O . ILE A 1 90 ? -20.753 20.530 29.724 1.00 46.66 90 ILE A O 1
ATOM 708 N N . ARG A 1 91 ? -18.555 20.033 29.706 1.00 51.38 91 ARG A N 1
ATOM 709 C CA . ARG A 1 91 ? -18.085 21.407 29.861 1.00 51.38 91 ARG A CA 1
ATOM 710 C C . ARG A 1 91 ? -16.973 21.670 28.862 1.00 51.38 91 ARG A C 1
ATOM 712 O O . ARG A 1 91 ? -16.056 20.867 28.700 1.00 51.38 91 ARG A O 1
ATOM 719 N N . GLU A 1 92 ? -17.084 22.811 28.196 1.00 48.00 92 GLU A N 1
ATOM 720 C CA . GLU A 1 92 ? -16.021 23.370 27.373 1.00 48.00 92 GLU A CA 1
ATOM 721 C C . GLU A 1 92 ? -14.897 23.845 28.307 1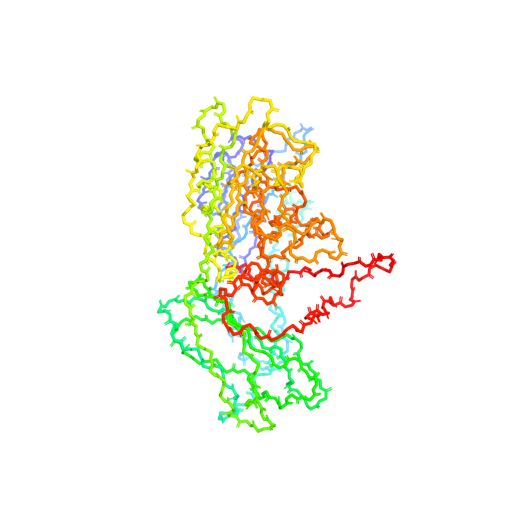.00 48.00 92 GLU A C 1
ATOM 723 O O . GLU A 1 92 ? -15.115 24.718 29.150 1.00 48.00 92 GLU A O 1
ATOM 728 N N . ALA A 1 93 ? -13.686 23.304 28.166 1.00 48.91 93 ALA A N 1
ATOM 729 C CA . ALA A 1 93 ? -12.509 23.986 28.694 1.00 48.91 93 ALA A CA 1
ATOM 730 C C . ALA A 1 93 ? -12.081 25.018 27.645 1.00 48.91 93 ALA A C 1
ATOM 732 O O . ALA A 1 93 ? -11.602 24.658 26.566 1.00 48.91 93 ALA A O 1
ATOM 733 N N . VAL A 1 94 ? -12.307 26.303 27.934 1.00 50.31 94 VAL A N 1
ATOM 734 C CA . VAL A 1 94 ? -11.949 27.402 27.029 1.00 50.31 94 VAL A CA 1
ATOM 735 C C . VAL A 1 94 ? -10.595 27.969 27.441 1.00 50.31 94 VAL A C 1
ATOM 737 O O . VAL A 1 94 ? -10.460 28.597 28.489 1.00 50.31 94 VAL A O 1
ATOM 740 N N . GLY A 1 95 ? -9.582 27.751 26.607 1.00 53.38 95 GLY A N 1
ATOM 741 C CA . GLY A 1 95 ? -8.331 28.496 26.671 1.00 53.38 95 GLY A CA 1
ATOM 742 C C . GLY A 1 95 ? -8.459 29.766 25.838 1.00 53.38 95 GLY A C 1
ATOM 743 O O . GLY A 1 95 ? -8.695 29.684 24.633 1.00 53.38 95 GLY A O 1
ATOM 744 N N . GLU A 1 96 ? -8.303 30.938 26.452 1.00 55.12 96 GLU A N 1
ATOM 745 C CA . GLU A 1 96 ? -8.309 32.209 25.723 1.00 55.12 96 GLU A CA 1
ATOM 746 C C . GLU A 1 96 ? -6.886 32.734 25.512 1.00 55.12 96 GLU A C 1
ATOM 748 O O . GLU A 1 96 ? -6.065 32.797 26.431 1.00 55.12 96 GLU A O 1
ATOM 753 N N . LEU A 1 97 ? -6.605 33.140 24.276 1.00 55.62 97 LEU A N 1
ATOM 754 C CA . LEU A 1 97 ? -5.411 33.876 23.898 1.00 55.62 97 LEU A CA 1
ATOM 755 C C . LEU A 1 97 ? -5.833 35.147 23.158 1.00 55.62 97 LEU A C 1
ATOM 757 O O . LEU A 1 97 ? -6.633 35.094 22.225 1.00 55.62 97 LEU A O 1
ATOM 761 N N . SER A 1 98 ? -5.246 36.283 23.537 1.00 58.56 98 SER A N 1
ATOM 762 C CA . SER A 1 98 ? -5.461 37.564 22.860 1.00 58.56 98 SER A CA 1
ATOM 763 C C . SER A 1 98 ? -4.130 38.165 22.412 1.00 58.56 98 SER A C 1
ATOM 765 O O . SER A 1 98 ? -3.188 38.300 23.202 1.00 58.56 98 SER A O 1
ATOM 767 N N . ILE A 1 99 ? -4.068 38.550 21.138 1.00 57.59 99 ILE A N 1
ATOM 768 C CA . ILE A 1 99 ? -2.984 39.331 20.547 1.00 57.59 99 ILE A CA 1
ATOM 769 C C . ILE A 1 99 ? -3.526 40.727 20.265 1.00 57.59 99 ILE A C 1
ATOM 771 O O . ILE A 1 99 ? -4.429 40.890 19.445 1.00 57.59 99 ILE A O 1
ATOM 775 N N . GLU A 1 100 ? -2.946 41.736 20.913 1.00 61.72 100 GLU A N 1
ATOM 776 C CA . GLU A 1 100 ? -3.354 43.134 20.756 1.00 61.72 100 GLU A CA 1
ATOM 777 C C . GLU A 1 100 ? -2.197 43.973 20.200 1.00 61.72 100 GLU A C 1
ATOM 779 O O . GLU A 1 100 ? -1.099 44.049 20.771 1.00 61.72 100 GLU A O 1
ATOM 784 N N . GLN A 1 101 ? -2.439 44.642 19.073 1.00 54.75 101 GLN A N 1
ATOM 785 C CA . GLN A 1 101 ? -1.572 45.697 18.566 1.00 54.75 101 GLN A CA 1
ATOM 786 C C . GLN A 1 101 ? -2.142 47.052 18.985 1.00 54.75 101 GLN A C 1
ATOM 788 O O . GLN A 1 101 ? -3.251 47.430 18.610 1.00 54.75 101 GLN A O 1
ATOM 793 N N . ILE A 1 102 ? -1.355 47.765 19.788 1.00 58.22 102 ILE A N 1
ATOM 794 C CA . ILE A 1 102 ? -1.690 49.076 20.341 1.00 58.22 102 ILE A CA 1
ATOM 795 C C . ILE A 1 102 ? -0.701 50.085 19.758 1.00 58.22 102 ILE A C 1
ATOM 797 O O . ILE A 1 102 ? 0.512 49.892 19.896 1.00 58.22 102 ILE A O 1
ATOM 801 N N . LEU A 1 103 ? -1.213 51.142 19.130 1.00 49.72 103 LEU A N 1
ATOM 802 C CA . LEU A 1 103 ? -0.460 52.288 18.619 1.00 49.72 103 LEU A CA 1
ATOM 803 C C . LEU A 1 103 ? -0.982 53.550 19.313 1.00 49.72 103 LEU A C 1
ATOM 805 O O . LEU A 1 103 ? -2.172 53.835 19.252 1.00 49.72 103 LEU A O 1
ATOM 809 N N . ASN A 1 104 ? -0.108 54.289 20.003 1.00 55.38 104 ASN A N 1
ATOM 810 C CA . ASN A 1 104 ? -0.459 55.527 20.722 1.00 55.38 104 ASN A CA 1
ATOM 811 C C . ASN A 1 104 ? -1.652 55.390 21.692 1.00 55.38 104 ASN A C 1
ATOM 813 O O . ASN A 1 104 ? -2.467 56.295 21.820 1.00 55.38 104 ASN A O 1
ATOM 817 N N . GLY A 1 105 ? -1.772 54.240 22.364 1.00 54.41 105 GLY A N 1
ATOM 818 C CA . GLY A 1 105 ? -2.880 53.955 23.286 1.00 54.41 105 GLY A CA 1
ATOM 819 C C . GLY A 1 105 ? -4.166 53.459 22.616 1.00 54.41 105 GLY A C 1
ATOM 820 O O . GLY A 1 105 ? -5.077 53.039 23.320 1.00 54.41 105 GLY A O 1
ATOM 821 N N . ILE A 1 106 ? -4.223 53.429 21.281 1.00 47.34 106 ILE A N 1
ATOM 822 C CA . ILE A 1 106 ? -5.363 52.928 20.508 1.00 47.34 106 ILE A CA 1
ATOM 823 C C . ILE A 1 106 ? -5.073 51.500 20.034 1.00 47.34 106 ILE A C 1
ATOM 825 O O . ILE A 1 106 ? -4.060 51.238 19.380 1.00 47.34 106 ILE A O 1
ATOM 829 N N . THR A 1 107 ? -5.966 50.562 20.351 1.00 60.16 107 THR A N 1
ATOM 830 C CA . THR A 1 107 ? -5.922 49.190 19.822 1.00 60.16 107 THR A CA 1
ATOM 831 C C . THR A 1 107 ? -6.463 49.185 18.397 1.00 60.16 107 THR A C 1
ATOM 833 O O . THR A 1 107 ? -7.644 49.443 18.197 1.00 60.16 107 THR A O 1
ATOM 836 N N . PHE A 1 108 ? -5.620 48.886 17.408 1.00 51.19 108 PHE A N 1
ATOM 837 C CA . PHE A 1 108 ? -6.023 48.881 15.991 1.00 51.19 108 PHE A CA 1
ATOM 838 C C . PHE A 1 108 ? -6.111 47.471 15.390 1.00 51.19 108 PHE A C 1
ATOM 840 O O . PHE A 1 108 ? -6.710 47.288 14.336 1.00 51.19 108 PHE A O 1
ATOM 847 N N . TYR A 1 109 ? -5.556 46.460 16.066 1.00 51.25 109 TYR A N 1
ATOM 848 C CA . TYR A 1 109 ? -5.722 45.057 15.692 1.00 51.25 109 TYR A CA 1
ATOM 849 C C . TYR A 1 109 ? -5.815 44.191 16.950 1.00 51.25 109 TYR A C 1
ATOM 851 O O . TYR A 1 109 ? -4.911 44.212 17.791 1.00 51.25 109 TYR A O 1
ATOM 859 N N . LYS A 1 110 ? -6.906 43.430 17.078 1.00 54.34 110 LYS A N 1
ATOM 860 C CA . LYS A 1 110 ? -7.110 42.435 18.133 1.00 54.34 110 LYS A CA 1
ATOM 861 C C . LYS A 1 110 ? -7.485 41.108 17.490 1.00 54.34 110 LYS A C 1
ATOM 863 O O . LYS A 1 110 ? -8.536 41.003 16.870 1.00 54.34 110 LYS A O 1
ATOM 868 N N . SER A 1 111 ? -6.636 40.102 17.658 1.00 51.81 111 SER A N 1
ATOM 869 C CA . SER A 1 111 ? -6.953 38.724 17.288 1.00 51.81 111 SER A CA 1
ATOM 870 C C . SER A 1 111 ? -7.133 37.914 18.566 1.00 51.81 111 SER A C 1
ATOM 872 O O . SER A 1 111 ? -6.249 37.910 19.425 1.00 51.81 111 SER A O 1
ATOM 874 N N . MET A 1 112 ? -8.295 37.278 18.718 1.00 52.53 112 MET A N 1
ATOM 875 C CA . MET A 1 112 ? -8.562 36.328 19.795 1.00 52.53 112 MET A CA 1
ATOM 876 C C . MET A 1 112 ? -8.575 34.921 19.219 1.00 52.53 112 MET A C 1
ATOM 878 O O . MET A 1 112 ? -9.393 34.617 18.355 1.00 52.53 112 MET A O 1
ATOM 882 N N . LEU A 1 113 ? -7.709 34.061 19.745 1.00 46.97 113 LEU A N 1
ATOM 883 C CA . LEU A 1 113 ? -7.816 32.626 19.548 1.00 46.97 113 LEU A CA 1
ATOM 884 C C . LEU A 1 113 ? -8.495 32.048 20.791 1.00 46.97 113 LEU A C 1
ATOM 886 O O . LEU A 1 113 ? -7.916 32.042 21.879 1.00 46.97 113 LEU A O 1
ATOM 890 N N . LYS A 1 114 ? -9.737 31.587 20.630 1.00 53.94 114 LYS A N 1
ATOM 891 C CA . LYS A 1 114 ? -10.426 30.790 21.647 1.00 53.94 114 LYS A CA 1
ATOM 892 C C . LYS A 1 114 ? -10.232 29.323 21.303 1.00 53.94 114 LYS A C 1
ATOM 894 O O . LYS A 1 114 ? -10.798 28.841 20.326 1.00 53.94 114 LYS A O 1
ATOM 899 N N . ILE A 1 115 ? -9.434 28.620 22.094 1.00 46.06 115 ILE A N 1
ATOM 900 C CA . ILE A 1 115 ? -9.307 27.169 21.986 1.00 46.06 115 ILE A CA 1
ATOM 901 C C . ILE A 1 115 ? -10.435 26.576 22.820 1.00 46.06 115 ILE A C 1
ATOM 903 O O . ILE A 1 115 ? -10.414 26.676 24.047 1.00 46.06 115 ILE A O 1
ATOM 907 N N . ARG A 1 116 ? -11.432 25.990 22.155 1.00 49.72 116 ARG A N 1
ATOM 908 C CA . ARG A 1 116 ? -12.477 25.210 22.820 1.00 49.72 116 ARG A CA 1
ATOM 909 C C . ARG A 1 116 ? -12.073 23.748 22.816 1.00 49.72 116 ARG A C 1
ATOM 911 O O . ARG A 1 116 ? -11.958 23.143 21.755 1.00 49.72 116 ARG A O 1
ATOM 918 N N . ILE A 1 117 ? -11.866 23.189 23.999 1.00 44.94 117 ILE A N 1
ATOM 919 C CA . ILE A 1 117 ? -11.716 21.747 24.163 1.00 44.94 117 ILE A CA 1
ATOM 920 C C . ILE A 1 117 ? -13.085 21.225 24.579 1.00 44.94 117 ILE A C 1
ATOM 922 O O . ILE A 1 117 ? -13.509 21.404 25.723 1.00 44.94 117 ILE A O 1
ATOM 926 N N . ASN A 1 118 ? -13.786 20.610 23.628 1.00 41.16 118 ASN A N 1
ATOM 927 C CA . ASN A 1 118 ? -15.011 19.878 23.911 1.00 41.16 118 ASN A CA 1
ATOM 928 C C . ASN A 1 118 ? -14.626 18.556 24.562 1.00 41.16 118 ASN A C 1
ATOM 930 O O . ASN A 1 118 ? -14.250 17.602 23.884 1.00 41.16 118 ASN A O 1
ATOM 934 N N . ILE A 1 119 ? -14.705 18.505 25.889 1.00 41.81 119 ILE A N 1
ATOM 935 C CA . ILE A 1 119 ? -14.608 17.240 26.606 1.00 41.81 119 ILE A CA 1
ATOM 936 C C . ILE A 1 119 ? -15.992 16.610 26.518 1.00 41.81 119 ILE A C 1
ATOM 938 O O . ILE A 1 119 ? -16.882 16.868 27.332 1.00 41.81 119 ILE A O 1
ATOM 942 N N . VAL A 1 120 ? -16.191 15.818 25.467 1.00 40.41 120 VAL A N 1
ATOM 943 C CA . VAL A 1 120 ? -17.333 14.916 25.402 1.00 40.41 120 VAL A CA 1
ATOM 944 C C . VAL A 1 120 ? -17.101 13.901 26.510 1.00 40.41 120 VAL A C 1
ATOM 946 O O . VAL A 1 120 ? -16.197 13.071 26.430 1.00 40.41 120 VAL A O 1
ATOM 949 N N . SER A 1 121 ? -17.885 14.001 27.584 1.00 38.25 121 SER A N 1
ATOM 950 C CA . SER A 1 121 ? -18.037 12.874 28.489 1.00 38.25 121 SER A CA 1
ATOM 951 C C . SER A 1 121 ? -18.677 11.767 27.662 1.00 38.25 121 SER A C 1
ATOM 953 O O . SER A 1 121 ? -19.898 11.682 27.549 1.00 38.25 121 SER A O 1
ATOM 955 N N . CYS A 1 122 ? -17.851 10.899 27.081 1.00 36.56 122 CYS A N 1
ATOM 956 C CA . CYS A 1 122 ? -18.240 9.508 27.006 1.00 36.56 122 CYS A CA 1
ATOM 957 C C . CYS A 1 122 ? -18.566 9.169 28.456 1.00 36.56 122 CYS A C 1
ATOM 959 O O . CYS A 1 122 ? -17.696 9.312 29.323 1.00 36.56 122 CYS A O 1
ATOM 961 N N . LYS A 1 123 ? -19.833 8.863 28.761 1.00 33.09 123 LYS A N 1
ATOM 962 C CA . LYS A 1 123 ? -20.162 8.195 30.020 1.00 33.09 123 LYS A CA 1
ATOM 963 C C . LYS A 1 123 ? -19.082 7.136 30.184 1.00 33.09 123 LYS A C 1
ATOM 965 O O . LYS A 1 123 ? -18.969 6.287 29.302 1.00 33.09 123 LYS A O 1
ATOM 970 N N . ALA A 1 124 ? -18.270 7.224 31.238 1.00 36.16 124 ALA A N 1
ATOM 971 C CA . ALA A 1 124 ? -17.490 6.067 31.630 1.00 36.16 124 ALA A CA 1
ATOM 972 C C . ALA A 1 124 ? -18.539 4.957 31.744 1.00 36.16 124 ALA A C 1
ATOM 974 O O . ALA A 1 124 ? -19.502 5.151 32.503 1.00 36.16 124 ALA A O 1
ATOM 975 N N . PRO A 1 125 ? -18.488 3.908 30.900 1.00 35.09 125 PRO A N 1
ATOM 976 C CA . PRO A 1 125 ? -19.434 2.827 31.043 1.00 35.09 125 PRO A CA 1
ATOM 977 C C . PRO A 1 125 ? -19.300 2.401 32.495 1.00 35.09 125 PRO A C 1
ATOM 979 O O . PRO A 1 125 ? -18.183 2.267 33.001 1.00 35.09 125 PRO A O 1
ATOM 982 N N . ASN A 1 126 ? -20.436 2.328 33.195 1.00 35.66 126 ASN A N 1
ATOM 983 C CA . ASN A 1 126 ? -20.475 1.708 34.509 1.00 35.66 126 ASN A CA 1
ATOM 984 C C . ASN A 1 126 ? -19.623 0.457 34.394 1.00 35.66 126 ASN A C 1
ATOM 986 O O . ASN A 1 126 ? -19.894 -0.352 33.508 1.00 35.66 126 ASN A O 1
ATOM 990 N N . VAL A 1 127 ? -18.573 0.386 35.206 1.00 36.94 127 VAL A N 1
ATOM 991 C CA . VAL A 1 127 ? -17.601 -0.695 35.208 1.00 36.94 127 VAL A CA 1
ATOM 992 C C . VAL A 1 127 ? -18.368 -1.991 35.478 1.00 36.94 127 VAL A C 1
ATOM 994 O O . VAL A 1 127 ? -18.572 -2.395 36.617 1.00 36.94 127 VAL A O 1
ATOM 997 N N . LYS A 1 128 ? -18.877 -2.607 34.411 1.00 40.00 128 LYS A N 1
ATOM 998 C CA . LYS A 1 128 ? -19.121 -4.033 34.323 1.00 40.00 128 LYS A CA 1
ATOM 999 C C . LYS A 1 128 ? -17.801 -4.600 33.842 1.00 40.00 128 LYS A C 1
ATOM 1001 O O . LYS A 1 128 ? -17.629 -4.917 32.672 1.00 40.00 128 LYS A O 1
ATOM 1006 N N . GLU A 1 129 ? -16.848 -4.662 34.763 1.00 46.34 129 GLU A N 1
ATOM 1007 C CA . GLU A 1 129 ? -15.761 -5.619 34.635 1.00 46.34 129 GLU A CA 1
ATOM 1008 C C . GLU A 1 129 ? -16.393 -6.985 34.281 1.00 46.34 129 GLU A C 1
ATOM 1010 O O . GLU A 1 129 ? -17.374 -7.388 34.912 1.00 46.34 129 GLU A O 1
ATOM 1015 N N . PHE A 1 130 ? -15.845 -7.639 33.245 1.00 46.09 130 PHE A N 1
ATOM 1016 C CA . PHE A 1 130 ? -16.005 -9.054 32.844 1.00 46.09 130 PHE A CA 1
ATOM 1017 C C . PHE A 1 130 ? -16.801 -9.456 31.584 1.00 46.09 130 PHE A C 1
ATOM 1019 O O . PHE A 1 130 ? -16.894 -10.656 31.343 1.00 46.09 130 PHE A O 1
ATOM 1026 N N . PHE A 1 131 ? -17.280 -8.556 30.715 1.00 56.69 131 PHE A N 1
ATOM 1027 C CA . PHE A 1 131 ? -18.118 -8.984 29.571 1.00 56.69 131 PHE A CA 1
ATOM 1028 C C . PHE A 1 131 ? -17.829 -8.308 28.224 1.00 56.69 131 PHE A C 1
ATOM 1030 O O . PHE A 1 131 ? -18.711 -8.262 27.372 1.00 56.69 131 PHE A O 1
ATOM 1037 N N . ASP A 1 132 ? -16.618 -7.801 28.016 1.00 79.00 132 ASP A N 1
ATOM 1038 C CA . ASP A 1 132 ? -16.231 -7.336 26.686 1.00 79.00 132 ASP A CA 1
ATOM 1039 C C . ASP A 1 132 ? -15.619 -8.478 25.892 1.00 79.00 132 ASP A C 1
ATOM 1041 O O . ASP A 1 132 ? -14.777 -9.235 26.399 1.00 79.00 132 ASP A O 1
ATOM 1045 N N . ASP A 1 133 ? -16.026 -8.562 24.634 1.00 87.94 133 ASP A N 1
ATOM 1046 C CA . ASP A 1 133 ? -15.381 -9.433 23.684 1.00 87.94 133 ASP A CA 1
ATOM 1047 C C . ASP A 1 133 ? -14.002 -8.899 23.334 1.00 87.94 133 ASP A C 1
ATOM 1049 O O . ASP A 1 133 ? -13.657 -7.721 23.528 1.00 87.94 133 ASP A O 1
ATOM 1053 N N . LYS A 1 134 ? -13.171 -9.818 22.858 1.00 91.50 134 LYS A N 1
ATOM 1054 C CA . LYS A 1 134 ? -11.738 -9.615 22.763 1.00 91.50 134 LYS A CA 1
ATOM 1055 C C . LYS A 1 134 ? -11.214 -10.030 21.407 1.00 91.50 134 LYS A C 1
ATOM 1057 O O . LYS A 1 134 ? -11.557 -11.081 20.875 1.00 91.50 134 LYS A O 1
ATOM 1062 N N . ILE A 1 135 ? -10.291 -9.227 20.898 1.00 91.94 135 ILE A N 1
ATOM 1063 C CA . ILE A 1 135 ? -9.445 -9.576 19.763 1.00 91.94 135 ILE A CA 1
ATOM 1064 C C . ILE A 1 135 ? -8.043 -9.835 20.304 1.00 91.94 135 ILE A C 1
ATOM 1066 O O . ILE A 1 135 ? -7.370 -8.914 20.765 1.00 91.94 135 ILE A O 1
ATOM 1070 N N . GLN A 1 136 ? -7.600 -11.087 20.275 1.00 92.62 136 GLN A N 1
ATOM 1071 C CA . GLN A 1 136 ? -6.238 -11.478 20.608 1.00 92.62 136 GLN A CA 1
ATOM 1072 C C . GLN A 1 136 ? -5.358 -11.446 19.358 1.00 92.62 136 GLN A C 1
ATOM 1074 O O . GLN A 1 136 ? -5.568 -12.202 18.414 1.00 92.62 136 GLN A O 1
ATOM 1079 N N . LEU A 1 137 ? -4.334 -10.602 19.385 1.00 92.06 137 LEU A N 1
ATOM 1080 C CA . LEU A 1 137 ? -3.282 -10.537 18.383 1.00 92.06 137 LEU A CA 1
ATOM 1081 C C . LEU A 1 137 ? -2.146 -11.483 18.779 1.00 92.06 137 LEU A C 1
ATOM 1083 O O . LEU A 1 137 ? -1.546 -11.343 19.850 1.00 92.06 137 LEU A O 1
ATOM 1087 N N . LYS A 1 138 ? -1.832 -12.438 17.906 1.00 91.56 138 LYS A N 1
ATOM 1088 C CA . LYS A 1 138 ? -0.694 -13.354 18.059 1.00 91.56 138 LYS A CA 1
ATOM 1089 C C . LYS A 1 138 ? 0.453 -12.954 17.138 1.00 91.56 138 LYS A C 1
ATOM 1091 O O . LYS A 1 138 ? 0.248 -12.267 16.142 1.00 91.56 138 LYS A O 1
ATOM 1096 N N . ASN A 1 139 ? 1.666 -13.382 17.497 1.00 89.00 139 ASN A N 1
ATOM 1097 C CA . ASN A 1 139 ? 2.906 -13.120 16.752 1.00 89.00 139 ASN A CA 1
ATOM 1098 C C . ASN A 1 139 ? 3.216 -11.626 16.524 1.00 89.00 139 ASN A C 1
ATOM 1100 O O . ASN A 1 139 ? 3.927 -11.264 15.586 1.00 89.00 139 ASN A O 1
ATOM 1104 N N . MET A 1 140 ? 2.716 -10.748 17.402 1.00 83.88 140 MET A N 1
ATOM 1105 C CA . MET A 1 140 ? 3.153 -9.354 17.424 1.00 83.88 140 MET A CA 1
ATOM 1106 C C . MET A 1 140 ? 4.625 -9.271 17.820 1.00 83.88 140 MET A C 1
ATOM 1108 O O . MET A 1 140 ? 5.032 -9.767 18.871 1.00 83.88 140 MET A O 1
ATOM 1112 N N . THR A 1 141 ? 5.406 -8.569 17.010 1.00 79.12 141 THR A N 1
ATOM 1113 C CA . THR A 1 141 ? 6.754 -8.149 17.386 1.00 79.12 141 THR A CA 1
ATOM 1114 C C . THR A 1 141 ? 6.654 -7.113 18.510 1.00 79.12 141 THR A C 1
ATOM 1116 O O . THR A 1 141 ? 5.837 -6.190 18.444 1.00 79.12 141 THR A O 1
ATOM 1119 N N . ASN A 1 142 ? 7.473 -7.246 19.558 1.00 72.69 142 ASN A N 1
ATOM 1120 C CA . ASN A 1 142 ? 7.532 -6.250 20.634 1.00 72.69 142 ASN A CA 1
ATOM 1121 C C . ASN A 1 142 ? 7.790 -4.850 20.053 1.00 72.69 142 ASN A C 1
ATOM 1123 O O . ASN A 1 142 ? 8.703 -4.666 19.254 1.00 72.69 142 ASN A O 1
ATOM 1127 N N . GLY A 1 143 ? 7.004 -3.860 20.471 1.00 69.19 143 GLY A N 1
ATOM 1128 C CA . GLY A 1 143 ? 7.083 -2.487 19.965 1.00 69.19 143 GLY A CA 1
ATOM 1129 C C . GLY A 1 143 ? 6.227 -2.173 18.733 1.00 69.19 143 GLY A C 1
ATOM 1130 O O . GLY A 1 143 ? 6.118 -0.997 18.400 1.00 69.19 143 GLY A O 1
ATOM 1131 N N . ALA A 1 144 ? 5.591 -3.159 18.087 1.00 75.38 144 ALA A N 1
ATOM 1132 C CA . ALA A 1 144 ? 4.756 -2.912 16.911 1.00 75.38 144 ALA A CA 1
ATOM 1133 C C . ALA A 1 144 ? 3.521 -2.042 17.230 1.00 75.38 144 ALA A C 1
ATOM 1135 O O . ALA A 1 144 ? 2.830 -2.242 18.239 1.00 75.38 144 ALA A O 1
ATOM 1136 N N . ASP A 1 145 ? 3.247 -1.087 16.338 1.00 83.44 145 ASP A N 1
ATOM 1137 C CA . ASP A 1 145 ? 1.995 -0.337 16.285 1.00 83.44 145 ASP A CA 1
ATOM 1138 C C . ASP A 1 145 ? 1.026 -1.089 15.364 1.00 83.44 145 ASP A C 1
ATOM 1140 O O . ASP A 1 145 ? 1.342 -1.358 14.202 1.00 83.44 145 ASP A O 1
ATOM 1144 N N . VAL A 1 146 ? -0.148 -1.439 15.893 1.00 86.44 146 VAL A N 1
ATOM 1145 C CA . VAL A 1 146 ? -1.196 -2.155 15.160 1.00 86.44 146 VAL A CA 1
ATOM 1146 C C . VAL A 1 146 ? -2.469 -1.322 15.167 1.00 86.44 146 VAL A C 1
ATOM 1148 O O . VAL A 1 146 ? -2.926 -0.852 16.208 1.00 86.44 146 VAL A O 1
ATOM 1151 N N . LEU A 1 147 ? -3.065 -1.139 13.997 1.00 87.81 147 LEU A N 1
ATOM 1152 C CA . LEU A 1 147 ? -4.425 -0.641 13.856 1.00 87.81 147 LEU A CA 1
ATOM 1153 C C . LEU A 1 147 ? -5.348 -1.838 13.654 1.00 87.81 147 LEU A C 1
ATOM 1155 O O . LEU A 1 147 ? -5.149 -2.612 12.722 1.00 87.81 147 LEU A O 1
ATOM 1159 N N . VAL A 1 148 ? -6.363 -1.968 14.500 1.00 87.94 148 VAL A N 1
ATOM 1160 C CA . VAL A 1 148 ? -7.415 -2.975 14.337 1.00 87.94 148 VAL A CA 1
ATOM 1161 C C . VAL A 1 148 ? -8.704 -2.259 13.965 1.00 87.94 148 VAL A C 1
ATOM 1163 O O . VAL A 1 148 ? -9.059 -1.265 14.601 1.00 87.94 148 VAL A O 1
ATOM 1166 N N . THR A 1 149 ? -9.391 -2.753 12.941 1.00 87.38 149 THR A N 1
ATOM 1167 C CA . THR A 1 149 ? -10.738 -2.321 12.558 1.00 87.38 149 THR A CA 1
ATOM 1168 C C . THR A 1 149 ? -11.689 -3.499 12.663 1.00 87.38 149 THR A C 1
ATOM 1170 O O . THR A 1 149 ? -11.324 -4.605 12.267 1.00 87.38 149 THR A O 1
ATOM 1173 N N . TRP A 1 150 ? -12.892 -3.277 13.182 1.00 85.88 150 TRP A N 1
ATOM 1174 C CA . TRP A 1 150 ? -13.892 -4.330 13.331 1.00 85.88 150 TRP A CA 1
ATOM 1175 C C . TRP A 1 150 ? -15.309 -3.820 13.034 1.00 85.88 150 TRP A C 1
ATOM 1177 O O . TRP A 1 150 ? -16.066 -3.488 13.951 1.00 85.88 150 TRP A O 1
ATOM 1187 N N . PRO A 1 151 ? -15.691 -3.695 11.752 1.00 79.50 151 PRO A N 1
ATOM 1188 C CA . PRO A 1 151 ? -17.102 -3.569 11.417 1.00 79.50 151 PRO A CA 1
ATOM 1189 C C . PRO A 1 151 ? -17.866 -4.797 11.928 1.00 79.50 151 PRO A C 1
ATOM 1191 O O . PRO A 1 151 ? -17.364 -5.924 11.917 1.00 79.50 151 PRO A O 1
ATOM 1194 N N . GLY A 1 152 ? -19.082 -4.584 12.411 1.00 77.38 152 GLY A N 1
ATOM 1195 C CA . GLY A 1 152 ? -19.902 -5.670 12.928 1.00 77.38 152 GLY A CA 1
ATOM 1196 C C . GLY A 1 152 ? -21.128 -5.172 13.665 1.00 77.38 152 GLY A C 1
ATOM 1197 O O . GLY A 1 152 ? -21.408 -3.981 13.726 1.00 77.38 152 GLY A O 1
ATOM 1198 N N . ARG A 1 153 ? -21.901 -6.096 14.217 1.00 80.69 153 ARG A N 1
ATOM 1199 C CA . ARG A 1 153 ? -23.141 -5.771 14.918 1.00 80.69 153 ARG A CA 1
ATOM 1200 C C . ARG A 1 153 ? -22.845 -5.475 16.386 1.00 80.69 153 ARG A C 1
ATOM 1202 O O . ARG A 1 153 ? -22.534 -6.388 17.137 1.00 80.69 153 ARG A O 1
ATOM 1209 N N . ASP A 1 154 ? -22.946 -4.218 16.801 1.00 75.62 154 ASP A N 1
ATOM 1210 C CA . ASP A 1 154 ? -22.761 -3.796 18.200 1.00 75.62 154 ASP A CA 1
ATOM 1211 C C . ASP A 1 154 ? -24.096 -3.602 18.946 1.00 75.62 154 ASP A C 1
ATOM 1213 O O . ASP A 1 154 ? -24.137 -3.562 20.177 1.00 75.62 154 ASP A O 1
ATOM 1217 N N . THR A 1 155 ? -25.213 -3.533 18.212 1.00 79.06 155 THR A N 1
ATOM 1218 C CA . THR A 1 155 ? -26.571 -3.537 18.768 1.00 79.06 155 THR A CA 1
ATOM 1219 C C . THR A 1 155 ? -27.483 -4.516 18.032 1.00 79.06 155 THR A C 1
ATOM 1221 O O . THR A 1 155 ? -27.234 -4.856 16.874 1.00 79.06 155 THR A O 1
ATOM 1224 N N . PRO A 1 156 ? -28.599 -4.962 18.639 1.00 77.88 156 PRO A N 1
ATOM 1225 C CA . PRO A 1 156 ? -29.483 -5.920 17.990 1.00 77.88 156 PRO A CA 1
ATOM 1226 C C . PRO A 1 156 ? -30.081 -5.448 16.655 1.00 77.88 156 PRO A C 1
ATOM 1228 O O . PRO A 1 156 ? -30.539 -6.282 15.873 1.00 77.88 156 PRO A O 1
ATOM 1231 N N . THR A 1 157 ? -30.086 -4.144 16.383 1.00 78.88 157 THR A N 1
ATOM 1232 C CA . THR A 1 157 ? -30.796 -3.542 15.246 1.00 78.88 157 THR A CA 1
ATOM 1233 C C . THR A 1 157 ? -29.896 -2.831 14.239 1.00 78.88 157 THR A C 1
ATOM 1235 O O . THR A 1 157 ? -30.410 -2.391 13.215 1.00 78.88 157 THR A O 1
ATOM 1238 N N . SER A 1 158 ? -28.590 -2.691 14.495 1.00 78.44 158 SER A N 1
ATOM 1239 C CA . SER A 1 158 ? -27.676 -1.957 13.609 1.00 78.44 158 SER A CA 1
ATOM 1240 C C . SER A 1 158 ? -26.347 -2.672 13.405 1.00 78.44 158 SER A C 1
ATOM 1242 O O . SER A 1 158 ? -25.789 -3.242 14.340 1.00 78.44 158 SER A O 1
ATOM 1244 N N . CYS A 1 159 ? -25.813 -2.570 12.189 1.00 77.31 159 CYS A N 1
ATOM 1245 C CA . CYS A 1 159 ? -24.399 -2.803 11.938 1.00 77.31 159 CYS A CA 1
ATOM 1246 C C . CYS A 1 159 ? -23.644 -1.519 12.300 1.00 77.31 159 CYS A C 1
ATOM 1248 O O . CYS A 1 159 ? -23.982 -0.440 11.814 1.00 77.31 159 CYS A O 1
ATOM 1250 N N . ALA A 1 160 ? -22.663 -1.621 13.188 1.00 71.31 160 ALA A N 1
ATOM 1251 C CA . ALA A 1 160 ? -21.643 -0.603 13.333 1.00 71.31 160 ALA A CA 1
ATOM 1252 C C . ALA A 1 160 ? -20.649 -0.781 12.199 1.00 71.31 160 ALA A C 1
ATOM 1254 O O . ALA A 1 160 ? -19.909 -1.763 12.126 1.00 71.31 160 ALA A O 1
ATOM 1255 N N . ASP A 1 161 ? -20.632 0.200 11.315 1.00 62.38 161 ASP A N 1
ATOM 1256 C CA . ASP A 1 161 ? -19.812 0.090 10.126 1.00 62.38 161 ASP A CA 1
ATOM 1257 C C . ASP A 1 161 ? -18.340 0.466 10.400 1.00 62.38 161 ASP A C 1
ATOM 1259 O O . ASP A 1 161 ? -17.478 0.104 9.607 1.00 62.38 161 ASP A O 1
ATOM 1263 N N . TYR A 1 162 ? -18.011 1.128 11.529 1.00 63.12 162 TYR A N 1
ATOM 1264 C CA . TYR A 1 162 ? -16.629 1.548 11.840 1.00 63.12 162 TYR A CA 1
ATOM 1265 C C . TYR A 1 162 ? -16.315 1.613 13.325 1.00 63.12 162 TYR A C 1
ATOM 1267 O O . TYR A 1 162 ? -16.442 2.660 13.962 1.00 63.12 162 TYR A O 1
ATOM 1275 N N . ASN A 1 163 ? -15.749 0.531 13.840 1.00 67.31 163 ASN A N 1
ATOM 1276 C CA . ASN A 1 163 ? -14.942 0.608 15.043 1.00 67.31 163 ASN A CA 1
ATOM 1277 C C . ASN A 1 163 ? -13.473 0.419 14.670 1.00 67.31 163 ASN A C 1
ATOM 1279 O O . ASN A 1 163 ? -13.115 -0.507 13.942 1.00 67.31 163 ASN A O 1
ATOM 1283 N N . ALA A 1 164 ? -12.625 1.332 15.137 1.00 73.00 164 ALA A N 1
ATOM 1284 C CA . ALA A 1 164 ? -11.189 1.283 14.914 1.00 73.00 164 ALA A CA 1
ATOM 1285 C C . ALA A 1 164 ? -10.450 1.676 16.191 1.00 73.00 164 ALA A C 1
ATOM 1287 O O . ALA A 1 164 ? -10.830 2.624 16.882 1.00 73.00 164 ALA A O 1
ATOM 1288 N N . LYS A 1 165 ? -9.359 0.974 16.493 1.00 75.31 165 LYS A N 1
ATOM 1289 C CA . LYS A 1 165 ? -8.503 1.275 17.644 1.00 75.31 165 LYS A CA 1
ATOM 1290 C C . LYS A 1 165 ? -7.056 1.035 17.282 1.00 75.31 165 LYS A C 1
ATOM 1292 O O . LYS A 1 165 ? -6.677 -0.024 16.783 1.00 75.31 165 LYS A O 1
ATOM 1297 N N . LYS A 1 166 ? -6.253 2.065 17.539 1.00 73.19 166 LYS A N 1
ATOM 1298 C CA . LYS A 1 166 ? -4.800 1.955 17.539 1.00 73.19 166 LYS A CA 1
ATOM 1299 C C . LYS A 1 166 ? -4.378 1.262 18.820 1.00 73.19 166 LYS A C 1
ATOM 1301 O O . LYS A 1 166 ? -4.874 1.581 19.901 1.00 73.19 166 LYS A O 1
ATOM 1306 N N . HIS A 1 167 ? -3.438 0.350 18.682 1.00 73.38 167 HIS A N 1
ATOM 1307 C CA . HIS A 1 167 ? -2.937 -0.456 19.768 1.00 73.38 167 HIS A CA 1
ATOM 1308 C C . HIS A 1 167 ? -1.422 -0.544 19.687 1.00 73.38 167 HIS A C 1
ATOM 1310 O O . HIS A 1 167 ? -0.865 -0.758 18.613 1.00 73.38 167 HIS A O 1
ATOM 1316 N N . ARG A 1 168 ? -0.756 -0.357 20.826 1.00 67.94 168 ARG A N 1
ATOM 1317 C CA . ARG A 1 168 ? 0.703 -0.418 20.922 1.00 67.94 168 ARG A CA 1
ATOM 1318 C C . ARG A 1 168 ? 1.103 -1.602 21.799 1.00 67.94 168 ARG A C 1
ATOM 1320 O O . ARG A 1 168 ? 0.581 -1.781 22.892 1.00 67.94 168 ARG A O 1
ATOM 1327 N N . SER A 1 169 ? 2.040 -2.381 21.267 1.00 58.47 169 SER A N 1
ATOM 1328 C CA . SER A 1 169 ? 2.536 -3.727 21.607 1.00 58.47 169 SER A CA 1
ATOM 1329 C C . SER A 1 169 ? 2.497 -4.351 23.016 1.00 58.47 169 SER A C 1
ATOM 1331 O O . SER A 1 169 ? 2.737 -5.551 23.096 1.00 58.47 169 SER A O 1
ATOM 1333 N N . ASN A 1 170 ? 2.240 -3.661 24.129 1.00 60.62 170 ASN A N 1
ATOM 1334 C CA . ASN A 1 170 ? 2.404 -4.302 25.448 1.00 60.62 170 ASN A CA 1
ATOM 1335 C C . ASN A 1 170 ? 1.209 -5.167 25.887 1.00 60.62 170 ASN A C 1
ATOM 1337 O O . ASN A 1 170 ? 1.287 -5.831 26.919 1.00 60.62 170 ASN A O 1
ATOM 1341 N N . VAL A 1 171 ? 0.116 -5.178 25.123 1.00 63.97 171 VAL A N 1
ATOM 1342 C CA . VAL A 1 171 ? -1.057 -6.015 25.399 1.00 63.97 171 VAL A CA 1
ATOM 1343 C C . VAL A 1 171 ? -1.372 -6.820 24.142 1.00 63.97 171 VAL A C 1
ATOM 1345 O O . VAL A 1 171 ? -1.556 -6.252 23.077 1.00 63.97 171 VAL A O 1
ATOM 1348 N N . SER A 1 172 ? -1.447 -8.143 24.221 1.00 81.56 172 SER A N 1
ATOM 1349 C CA . SER A 1 172 ? -1.793 -8.991 23.068 1.00 81.56 172 SER A CA 1
ATOM 1350 C C . SER A 1 172 ? -3.297 -9.064 22.807 1.00 81.56 172 SER A C 1
ATOM 1352 O O . SER A 1 172 ? -3.733 -9.824 21.957 1.00 81.56 172 SER A O 1
ATOM 1354 N N . THR A 1 173 ? -4.114 -8.342 23.573 1.00 87.44 173 THR A N 1
ATOM 1355 C CA . THR A 1 173 ? -5.572 -8.469 23.555 1.00 87.44 173 THR A CA 1
ATOM 1356 C C . THR A 1 173 ? -6.227 -7.095 23.588 1.00 87.44 173 THR A C 1
ATOM 1358 O O . THR A 1 173 ? -5.885 -6.265 24.430 1.00 87.44 173 THR A O 1
ATOM 1361 N N . LEU A 1 174 ? -7.166 -6.860 22.675 1.00 87.62 174 LEU A N 1
ATOM 1362 C CA . LEU A 1 174 ? -7.966 -5.648 22.595 1.00 87.62 174 LEU A CA 1
ATOM 1363 C C . LEU A 1 174 ? -9.396 -5.955 23.015 1.00 87.62 174 LEU A C 1
ATOM 1365 O O . LEU A 1 174 ? -10.027 -6.835 22.443 1.00 87.62 174 LEU A O 1
ATOM 1369 N N . GLU A 1 175 ? -9.912 -5.190 23.966 1.00 87.69 175 GLU A N 1
ATOM 1370 C CA . GLU A 1 175 ? -11.341 -5.173 24.284 1.00 87.69 175 GLU A CA 1
ATOM 1371 C C . GLU A 1 175 ? -12.083 -4.331 23.243 1.00 87.69 175 GLU A C 1
ATOM 1373 O O . GLU A 1 175 ? -11.649 -3.205 22.935 1.00 87.69 175 GLU A O 1
ATOM 1378 N N . VAL A 1 176 ? -13.164 -4.900 22.700 1.00 83.88 176 VAL A N 1
ATOM 1379 C CA . VAL A 1 176 ? -13.955 -4.335 21.593 1.00 83.88 176 VAL A CA 1
ATOM 1380 C C . VAL A 1 176 ? -15.443 -4.153 21.912 1.00 83.88 176 VAL A C 1
ATOM 1382 O O . VAL A 1 176 ? -16.205 -3.746 21.038 1.00 83.88 176 VAL A O 1
ATOM 1385 N N . GLY A 1 177 ? -15.841 -4.371 23.168 1.00 83.12 177 GLY A N 1
ATOM 1386 C CA . GLY A 1 177 ? -17.247 -4.401 23.574 1.00 83.12 177 GLY A CA 1
ATOM 1387 C C . GLY A 1 177 ? -17.912 -5.732 23.221 1.00 83.12 177 GLY A C 1
ATOM 1388 O O . GLY A 1 177 ? -17.237 -6.666 22.809 1.00 83.12 177 GLY A O 1
ATOM 1389 N N . ASN A 1 178 ? -19.226 -5.833 23.411 1.00 82.56 178 ASN A N 1
ATOM 1390 C CA . ASN A 1 178 ? -19.997 -7.042 23.111 1.00 82.56 178 ASN A CA 1
ATOM 1391 C C . ASN A 1 178 ? -20.460 -7.043 21.641 1.00 82.56 178 ASN A C 1
ATOM 1393 O O . ASN A 1 178 ? -21.496 -6.459 21.308 1.00 82.56 178 ASN A O 1
ATOM 1397 N N . MET A 1 179 ? -19.674 -7.687 20.788 1.00 86.75 179 MET A N 1
ATOM 1398 C CA . MET A 1 179 ? -19.930 -7.942 19.379 1.00 86.75 179 MET A CA 1
ATOM 1399 C C . MET A 1 179 ? -20.974 -9.046 19.234 1.00 86.75 179 MET A C 1
ATOM 1401 O O . MET A 1 179 ? -20.758 -10.194 19.592 1.00 86.75 179 MET A O 1
ATOM 1405 N N . LEU A 1 180 ? -22.122 -8.698 18.666 1.00 84.56 180 LEU A N 1
ATOM 1406 C CA . LEU A 1 180 ? -23.225 -9.628 18.481 1.00 84.56 180 LEU A CA 1
ATOM 1407 C C . LEU A 1 180 ? -23.001 -10.542 17.282 1.00 84.56 180 LEU A C 1
ATOM 1409 O O . LEU A 1 180 ? -22.255 -10.233 16.345 1.00 84.56 180 LEU A O 1
ATOM 1413 N N . LYS A 1 181 ? -23.753 -11.646 17.266 1.00 85.38 181 LYS A N 1
ATOM 1414 C CA . LYS A 1 181 ? -23.771 -12.560 16.130 1.00 85.38 181 LYS A CA 1
ATOM 1415 C C . LYS A 1 181 ? -24.128 -11.803 14.853 1.00 85.38 181 LYS A C 1
ATOM 1417 O O . LYS A 1 181 ? -25.061 -10.989 14.832 1.00 85.38 181 LYS A O 1
ATOM 1422 N N . ASP A 1 182 ? -23.406 -12.134 13.786 1.00 78.75 182 ASP A N 1
ATOM 1423 C CA . ASP A 1 182 ? -23.675 -11.631 12.446 1.00 78.75 182 ASP A CA 1
ATOM 1424 C C . ASP A 1 182 ? -25.121 -11.964 12.024 1.00 78.75 182 ASP A C 1
ATOM 1426 O O . ASP A 1 182 ? -25.520 -13.129 11.950 1.00 78.75 182 ASP A O 1
ATOM 1430 N N . ASN A 1 183 ? -25.908 -10.913 11.784 1.00 80.38 183 ASN A N 1
ATOM 1431 C CA . ASN A 1 183 ? -27.278 -10.974 11.283 1.00 80.38 183 ASN A CA 1
ATOM 1432 C C . ASN A 1 183 ? -27.401 -10.192 9.962 1.00 80.38 183 ASN A C 1
ATOM 1434 O O . ASN A 1 183 ? -28.295 -9.358 9.808 1.00 80.38 183 ASN A O 1
ATOM 1438 N N . GLY A 1 184 ? -26.460 -10.426 9.041 1.00 75.44 184 GLY A N 1
ATOM 1439 C CA . GLY A 1 184 ? -26.352 -9.722 7.759 1.00 75.44 184 GLY A CA 1
ATOM 1440 C C . GLY A 1 184 ? -25.415 -8.509 7.790 1.00 75.44 184 GLY A C 1
ATOM 1441 O O . GLY A 1 184 ? -25.475 -7.679 6.886 1.00 75.44 184 GLY A O 1
ATOM 1442 N N . CYS A 1 185 ? -24.572 -8.395 8.819 1.00 78.19 185 CYS A N 1
ATOM 1443 C CA . CYS A 1 185 ? -23.525 -7.386 8.921 1.00 78.19 185 CYS A CA 1
ATOM 1444 C C . CYS A 1 185 ? -22.204 -7.945 8.390 1.00 78.19 185 CYS A C 1
ATOM 1446 O O . CYS A 1 185 ? -21.929 -9.134 8.475 1.00 78.19 185 CYS A O 1
ATOM 1448 N N . ASN A 1 186 ? -21.317 -7.078 7.912 1.00 69.69 186 ASN A N 1
ATOM 1449 C CA . ASN A 1 186 ? -19.956 -7.504 7.596 1.00 69.69 186 ASN A CA 1
ATOM 1450 C C . ASN A 1 186 ? -19.154 -7.619 8.899 1.00 69.69 186 ASN A C 1
ATOM 1452 O O . ASN A 1 186 ? -18.420 -6.703 9.251 1.00 69.69 186 ASN A O 1
ATOM 1456 N N . SER A 1 187 ? -19.348 -8.715 9.638 1.00 80.69 187 SER A N 1
ATOM 1457 C CA . SER A 1 187 ? -18.605 -9.027 10.862 1.00 80.69 187 SER A CA 1
ATOM 1458 C C . SER A 1 187 ? -17.186 -9.466 10.515 1.00 80.69 187 SER A C 1
ATOM 1460 O O . SER A 1 187 ? -16.895 -10.649 10.318 1.00 80.69 187 SER A O 1
ATOM 1462 N N . GLU A 1 188 ? -16.294 -8.491 10.417 1.00 84.75 188 GLU A N 1
ATOM 1463 C CA . GLU A 1 188 ? -14.920 -8.685 9.977 1.00 84.75 188 GLU A CA 1
ATOM 1464 C C . GLU A 1 188 ? -13.958 -7.992 10.934 1.00 84.75 188 GLU A C 1
ATOM 1466 O O . GLU A 1 188 ? -14.258 -6.939 11.477 1.00 84.75 188 GLU A O 1
ATOM 1471 N N . VAL A 1 189 ? -12.789 -8.583 11.143 1.00 88.12 189 VAL A N 1
ATOM 1472 C CA . VAL A 1 189 ? -11.673 -7.975 11.856 1.00 88.12 189 VAL A CA 1
ATOM 1473 C C . VAL A 1 189 ? -10.524 -7.844 10.873 1.00 88.12 189 VAL A C 1
ATOM 1475 O O . VAL A 1 189 ? -10.045 -8.856 10.362 1.00 88.12 189 VAL A O 1
ATOM 1478 N N . ALA A 1 190 ? -10.065 -6.617 10.642 1.00 89.88 190 ALA A N 1
ATOM 1479 C CA . ALA A 1 190 ? -8.870 -6.351 9.857 1.00 89.88 190 ALA A CA 1
ATOM 1480 C C . ALA A 1 190 ? -7.775 -5.723 10.722 1.00 89.88 190 ALA A C 1
ATOM 1482 O O . ALA A 1 190 ? -8.037 -4.837 11.540 1.00 89.88 190 ALA A O 1
ATOM 1483 N N . THR A 1 191 ? -6.540 -6.183 10.549 1.00 91.00 191 THR A N 1
ATOM 1484 C CA . THR A 1 191 ? -5.383 -5.691 11.303 1.00 91.00 191 THR A CA 1
ATOM 1485 C C . THR A 1 191 ? -4.313 -5.168 10.361 1.00 91.00 191 THR A C 1
ATOM 1487 O O . THR A 1 191 ? -3.900 -5.872 9.443 1.00 91.00 191 THR A O 1
ATOM 1490 N N . PHE A 1 192 ? -3.817 -3.966 10.636 1.00 91.50 192 PHE A N 1
ATOM 1491 C CA . PHE A 1 192 ? -2.755 -3.307 9.885 1.00 91.50 192 PHE A CA 1
ATOM 1492 C C . PHE A 1 192 ? -1.577 -3.066 10.820 1.00 91.50 192 PHE A C 1
ATOM 1494 O O . PHE A 1 192 ? -1.727 -2.378 11.831 1.00 91.50 192 PHE A O 1
ATOM 1501 N N . ALA A 1 193 ? -0.411 -3.595 10.478 1.00 90.12 193 ALA A N 1
ATOM 1502 C CA . ALA A 1 193 ? 0.822 -3.367 11.217 1.00 90.12 193 ALA A CA 1
ATOM 1503 C C . ALA A 1 193 ? 1.979 -3.167 10.235 1.00 90.12 193 ALA A C 1
ATOM 1505 O O . ALA A 1 193 ? 1.893 -3.571 9.079 1.00 90.12 193 ALA A O 1
ATOM 1506 N N . ARG A 1 194 ? 3.052 -2.507 10.681 1.00 86.75 194 ARG A N 1
ATOM 1507 C CA . ARG A 1 194 ? 4.163 -2.122 9.796 1.00 86.75 194 ARG A CA 1
ATOM 1508 C C . ARG A 1 194 ? 4.901 -3.298 9.175 1.00 86.75 194 ARG A C 1
ATOM 1510 O O . ARG A 1 194 ? 5.177 -3.262 7.984 1.00 86.75 194 ARG A O 1
ATOM 1517 N N . ASP A 1 195 ? 5.185 -4.312 9.979 1.00 89.12 195 ASP A N 1
ATOM 1518 C CA . ASP A 1 195 ? 6.064 -5.422 9.602 1.00 89.12 195 ASP A CA 1
ATOM 1519 C C . ASP A 1 195 ? 5.283 -6.731 9.403 1.00 89.12 195 ASP A C 1
ATOM 1521 O O . ASP A 1 195 ? 5.858 -7.819 9.341 1.00 89.12 195 ASP A O 1
ATOM 1525 N N . HIS A 1 196 ? 3.956 -6.628 9.299 1.00 91.75 196 HIS A N 1
ATOM 1526 C CA . HIS A 1 196 ? 3.060 -7.761 9.118 1.00 91.75 196 HIS A CA 1
ATOM 1527 C C . HIS A 1 196 ? 2.098 -7.497 7.976 1.00 91.75 196 HIS A C 1
ATOM 1529 O O . HIS A 1 196 ? 1.714 -6.356 7.717 1.00 91.75 196 HIS A O 1
ATOM 1535 N N . ARG A 1 197 ? 1.679 -8.563 7.298 1.00 91.44 197 ARG A N 1
ATOM 1536 C CA . ARG A 1 197 ? 0.642 -8.448 6.279 1.00 91.44 197 ARG A CA 1
ATOM 1537 C C . ARG A 1 197 ? -0.699 -8.043 6.882 1.00 91.44 197 ARG A C 1
ATOM 1539 O O . ARG A 1 197 ? -0.959 -8.293 8.060 1.00 91.44 197 ARG A O 1
ATOM 1546 N N . VAL A 1 198 ? -1.572 -7.463 6.059 1.00 91.44 198 VAL A N 1
ATOM 1547 C CA . VAL A 1 198 ? -2.937 -7.163 6.496 1.00 91.44 198 VAL A CA 1
ATOM 1548 C C . VAL A 1 198 ? -3.691 -8.473 6.668 1.00 91.44 198 VAL A C 1
ATOM 1550 O O . VAL A 1 198 ? -3.952 -9.195 5.701 1.00 91.44 198 VAL A O 1
ATOM 1553 N N . GLU A 1 199 ? -4.062 -8.781 7.905 1.00 91.06 199 GLU A N 1
ATOM 1554 C CA . GLU A 1 199 ? -4.907 -9.931 8.204 1.00 91.06 199 GLU A CA 1
ATOM 1555 C C . GLU A 1 199 ? -6.362 -9.522 8.245 1.00 91.06 199 GLU A C 1
ATOM 1557 O O . GLU A 1 199 ? -6.703 -8.468 8.775 1.00 91.06 199 GLU A O 1
ATOM 1562 N N . VAL A 1 200 ? -7.200 -10.370 7.657 1.00 87.94 200 VAL A N 1
ATOM 1563 C CA . VAL A 1 200 ? -8.641 -10.179 7.587 1.00 87.94 200 VAL A CA 1
ATOM 1564 C C . VAL A 1 200 ? -9.292 -11.480 8.020 1.00 87.94 200 VAL A C 1
ATOM 1566 O O . VAL A 1 200 ? -9.145 -12.510 7.362 1.00 87.94 200 VAL A O 1
ATOM 1569 N N . VAL A 1 201 ? -9.998 -11.438 9.142 1.00 88.25 201 VAL A N 1
ATOM 1570 C CA . VAL A 1 201 ? -10.704 -12.585 9.714 1.00 88.25 201 VAL A CA 1
ATOM 1571 C C . VAL A 1 201 ? -12.189 -12.262 9.740 1.00 88.25 201 VAL A C 1
ATOM 1573 O O . VAL A 1 201 ? -12.572 -11.167 10.134 1.00 88.25 201 VAL A O 1
ATOM 1576 N N . ARG A 1 202 ? -13.035 -13.216 9.346 1.00 86.38 202 ARG A N 1
ATOM 1577 C CA . ARG A 1 202 ? -14.498 -13.134 9.486 1.00 86.38 202 ARG A CA 1
ATOM 1578 C C . ARG A 1 202 ? -14.929 -14.094 10.581 1.00 86.38 202 ARG A C 1
ATOM 1580 O O . ARG A 1 202 ? -15.074 -15.288 10.308 1.00 86.38 202 ARG A O 1
ATOM 1587 N N . PRO A 1 203 ? -15.026 -13.634 11.835 1.00 82.38 203 PRO A N 1
ATOM 1588 C CA . PRO A 1 203 ? -15.180 -14.549 12.944 1.00 82.38 203 PRO A CA 1
ATOM 1589 C C . PRO A 1 203 ? -16.597 -15.111 12.954 1.00 82.38 203 PRO A C 1
ATOM 1591 O O . PRO A 1 203 ? -17.562 -14.394 13.197 1.00 82.38 203 PRO A O 1
ATOM 1594 N N . SER A 1 204 ? -16.727 -16.422 12.757 1.00 80.38 204 SER A N 1
ATOM 1595 C CA . SER A 1 204 ? -17.980 -17.135 13.034 1.00 80.38 204 SER A CA 1
ATOM 1596 C C . SER A 1 204 ? -18.238 -17.298 14.536 1.00 80.38 204 SER A C 1
ATOM 1598 O O . SER A 1 204 ? -19.262 -17.851 14.930 1.00 80.38 204 SER A O 1
ATOM 1600 N N . SER A 1 205 ? -17.272 -16.891 15.364 1.00 79.12 205 SER A N 1
ATOM 1601 C CA . SER A 1 205 ? -17.283 -17.009 16.818 1.00 79.12 205 SER A CA 1
ATOM 1602 C C . SER A 1 205 ? -17.987 -15.859 17.524 1.00 79.12 205 SER A C 1
ATOM 1604 O O . SER A 1 205 ? -18.139 -15.959 18.730 1.00 79.12 205 SER A O 1
ATOM 1606 N N . TRP A 1 206 ? -18.395 -14.793 16.826 1.00 87.75 206 TRP A N 1
ATOM 1607 C CA . TRP A 1 206 ? -19.239 -13.772 17.446 1.00 87.75 206 TRP A CA 1
ATOM 1608 C C . TRP A 1 206 ? -20.624 -14.346 17.744 1.00 87.75 206 TRP A C 1
ATOM 1610 O O . TRP A 1 206 ? -21.290 -14.920 16.873 1.00 87.75 206 TRP A O 1
ATOM 1620 N N . THR A 1 207 ? -21.066 -14.185 18.979 1.00 88.25 207 THR A N 1
ATOM 1621 C CA . THR A 1 207 ? -22.336 -14.657 19.510 1.00 88.25 207 THR A CA 1
ATOM 1622 C C . THR A 1 207 ? -23.095 -13.493 20.136 1.00 88.25 207 THR A C 1
ATOM 1624 O O . THR A 1 207 ? -22.562 -12.421 20.363 1.00 88.25 207 THR A O 1
ATOM 1627 N N . ASP A 1 208 ? -24.382 -13.669 20.440 1.00 85.62 208 ASP A N 1
ATOM 1628 C CA . ASP A 1 208 ? -25.116 -12.641 21.198 1.00 85.62 208 ASP A CA 1
ATOM 1629 C C . ASP A 1 208 ? -24.743 -12.636 22.700 1.00 85.62 208 ASP A C 1
ATOM 1631 O O . ASP A 1 208 ? -25.382 -11.947 23.499 1.00 85.62 208 ASP A O 1
ATOM 1635 N N . ARG A 1 209 ? -23.758 -13.451 23.107 1.00 84.88 209 ARG A N 1
ATOM 1636 C CA . ARG A 1 209 ? -23.236 -13.521 24.472 1.00 84.88 20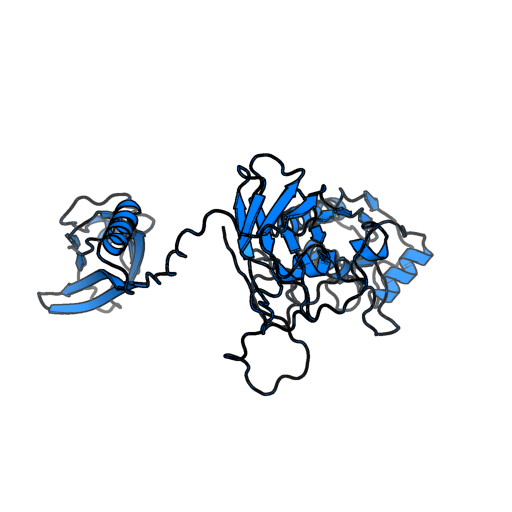9 ARG A CA 1
ATOM 1637 C C . ARG A 1 209 ? -21.896 -12.804 24.529 1.00 84.88 209 ARG A C 1
ATOM 1639 O O . ARG A 1 209 ? -21.134 -12.841 23.582 1.00 84.88 209 ARG A O 1
ATOM 1646 N N . SER A 1 210 ? -21.605 -12.253 25.694 1.00 84.56 210 SER A N 1
ATOM 1647 C CA . SER A 1 210 ? -20.330 -11.617 25.970 1.00 84.56 210 SER A CA 1
ATOM 1648 C C . SER A 1 210 ? -19.212 -12.600 26.295 1.00 84.56 210 SER A C 1
ATOM 1650 O O . SER A 1 210 ? -19.444 -13.691 26.828 1.00 84.56 210 SER A O 1
ATOM 1652 N N . GLY A 1 211 ? -17.981 -12.131 26.099 1.00 87.50 211 GLY A N 1
ATOM 1653 C CA . GLY A 1 211 ? -16.747 -12.847 26.402 1.00 87.50 211 GLY A CA 1
ATOM 1654 C C . GLY A 1 211 ? -16.190 -13.628 25.215 1.00 87.50 211 GLY A C 1
ATOM 1655 O O . GLY A 1 211 ? -15.315 -14.476 25.414 1.00 87.50 211 GLY A O 1
ATOM 1656 N N . ASP A 1 212 ? -16.670 -13.356 24.003 1.00 90.81 212 ASP A N 1
ATOM 1657 C CA . ASP A 1 212 ? -16.146 -13.964 22.792 1.00 90.81 212 ASP A CA 1
ATOM 1658 C C . ASP A 1 212 ? -14.689 -13.549 22.570 1.00 90.81 212 ASP A C 1
ATOM 1660 O O . ASP A 1 212 ? -14.259 -12.429 22.864 1.00 90.81 212 ASP A O 1
ATOM 1664 N N . LEU A 1 213 ? -13.898 -14.487 22.052 1.00 91.75 213 LEU A N 1
ATOM 1665 C CA . LEU A 1 213 ? -12.484 -14.283 21.772 1.00 91.75 213 LEU A CA 1
ATOM 1666 C C . LEU A 1 213 ? -12.197 -14.610 20.313 1.00 91.75 213 LEU A C 1
ATOM 1668 O O . LEU A 1 213 ? -12.262 -15.765 19.893 1.00 91.75 213 LEU A O 1
ATOM 1672 N N . VAL A 1 214 ? -11.793 -13.593 19.564 1.00 91.75 214 VAL A N 1
ATOM 1673 C CA . VAL A 1 214 ? -11.296 -13.733 18.198 1.00 91.75 214 VAL A CA 1
ATOM 1674 C C . VAL A 1 214 ? -9.789 -13.657 18.220 1.00 91.75 214 VAL A C 1
ATOM 1676 O O . VAL A 1 214 ? -9.212 -12.727 18.769 1.00 91.75 214 VAL A O 1
ATOM 1679 N N . THR A 1 215 ? -9.135 -14.636 17.610 1.00 92.88 215 THR A N 1
ATOM 1680 C CA . THR A 1 215 ? -7.684 -14.617 17.442 1.00 92.88 215 THR A CA 1
ATOM 1681 C C . THR A 1 215 ? -7.340 -14.163 16.030 1.00 92.88 215 THR A C 1
ATOM 1683 O O . THR A 1 215 ? -7.909 -14.675 15.068 1.00 92.88 215 THR A O 1
ATOM 1686 N N . VAL A 1 216 ? -6.383 -13.245 15.909 1.00 91.81 216 VAL A N 1
ATOM 1687 C CA . VAL A 1 216 ? -5.759 -12.867 14.640 1.00 91.81 216 VAL A CA 1
ATOM 1688 C C . VAL A 1 216 ? -4.265 -13.161 14.735 1.00 91.81 216 VAL A C 1
ATOM 1690 O O . VAL A 1 216 ? -3.548 -12.560 15.538 1.00 91.81 216 VAL A O 1
ATOM 1693 N N . ASP A 1 217 ? -3.801 -14.110 13.928 1.00 91.62 217 ASP A N 1
ATOM 1694 C CA . ASP A 1 217 ? -2.384 -14.441 13.805 1.00 91.62 217 ASP A CA 1
ATOM 1695 C C . ASP A 1 217 ? -1.722 -13.470 12.833 1.00 91.62 217 ASP A C 1
ATOM 1697 O O . ASP A 1 217 ? -1.969 -13.543 11.631 1.00 91.62 217 ASP A O 1
ATOM 1701 N N . LEU A 1 218 ? -0.873 -12.570 13.332 1.00 90.75 218 LEU A N 1
ATOM 1702 C CA . LEU A 1 218 ? -0.117 -11.680 12.460 1.00 90.75 218 LEU A CA 1
ATOM 1703 C C . LEU A 1 218 ? 1.023 -12.452 11.796 1.00 90.75 218 LEU A C 1
ATOM 1705 O O . LEU A 1 218 ? 1.814 -13.125 12.457 1.00 90.75 218 LEU A O 1
ATOM 1709 N N . ASN A 1 219 ? 1.128 -12.334 10.480 1.00 90.38 219 ASN A N 1
ATOM 1710 C CA . ASN A 1 219 ? 2.163 -12.988 9.688 1.00 90.38 219 ASN A CA 1
ATOM 1711 C C . ASN A 1 219 ? 3.050 -11.944 9.014 1.00 90.38 219 ASN A C 1
ATOM 1713 O O . ASN A 1 219 ? 2.636 -10.799 8.856 1.00 90.38 219 ASN A O 1
ATOM 1717 N N . GLY A 1 220 ? 4.259 -12.336 8.608 1.00 91.19 220 GLY A N 1
ATOM 1718 C CA . GLY A 1 220 ? 5.174 -11.440 7.897 1.00 91.19 220 GLY A CA 1
ATOM 1719 C C . GLY A 1 220 ? 4.558 -10.835 6.629 1.00 91.19 220 GLY A C 1
ATOM 1720 O O . GLY A 1 220 ? 3.549 -11.329 6.114 1.00 91.19 220 GLY A O 1
ATOM 1721 N N . LEU A 1 221 ? 5.173 -9.751 6.151 1.00 93.38 221 LEU A N 1
ATOM 1722 C CA . LEU A 1 221 ? 4.782 -9.048 4.925 1.00 93.38 221 LEU A CA 1
ATOM 1723 C C . LEU A 1 221 ? 4.649 -10.005 3.731 1.00 93.38 221 LEU A C 1
ATOM 1725 O O . LEU A 1 221 ? 5.383 -10.988 3.621 1.00 93.38 221 LEU A O 1
ATOM 1729 N N . LEU A 1 222 ? 3.716 -9.703 2.826 1.00 92.69 222 LEU A N 1
ATOM 1730 C CA . LEU A 1 222 ? 3.539 -10.455 1.582 1.00 92.69 222 LEU A CA 1
ATOM 1731 C C . LEU A 1 222 ? 4.630 -10.053 0.577 1.00 92.69 222 LEU A C 1
ATOM 1733 O O . LEU A 1 222 ? 4.640 -8.892 0.156 1.00 92.69 222 LEU A O 1
ATOM 1737 N N . PRO A 1 223 ? 5.536 -10.967 0.183 1.00 94.06 223 PRO A N 1
ATOM 1738 C CA . PRO A 1 223 ? 6.586 -10.643 -0.769 1.00 94.06 223 PRO A CA 1
ATOM 1739 C C . PRO A 1 223 ? 6.015 -10.537 -2.187 1.00 94.06 223 PRO A C 1
ATOM 1741 O O . PRO A 1 223 ? 5.291 -11.421 -2.643 1.00 94.06 223 PRO A O 1
ATOM 1744 N N . ILE A 1 224 ? 6.389 -9.479 -2.900 1.00 94.50 224 ILE A N 1
ATOM 1745 C CA . ILE A 1 224 ? 6.036 -9.234 -4.298 1.00 94.50 224 ILE A CA 1
ATOM 1746 C C . ILE A 1 224 ? 7.336 -9.260 -5.104 1.00 94.50 224 ILE A C 1
ATOM 1748 O O . ILE A 1 224 ? 8.103 -8.294 -5.058 1.00 94.50 224 ILE A O 1
ATOM 1752 N N . PRO A 1 225 ? 7.645 -10.365 -5.800 1.00 95.81 225 PRO A N 1
ATOM 1753 C CA . PRO A 1 225 ? 8.858 -10.451 -6.594 1.00 95.81 225 PRO A CA 1
ATOM 1754 C C . PRO A 1 225 ? 8.751 -9.578 -7.849 1.00 95.81 225 PRO A C 1
ATOM 1756 O O . PRO A 1 225 ? 7.734 -9.594 -8.541 1.00 95.81 225 PRO A O 1
ATOM 1759 N N . ILE A 1 226 ? 9.821 -8.843 -8.159 1.00 96.12 226 ILE A N 1
ATOM 1760 C CA . ILE A 1 226 ? 9.883 -7.920 -9.298 1.00 96.12 226 ILE A CA 1
ATOM 1761 C C . ILE A 1 226 ? 11.027 -8.323 -10.231 1.00 96.12 226 ILE A C 1
ATOM 1763 O O . ILE A 1 226 ? 12.136 -8.634 -9.790 1.00 96.12 226 ILE A O 1
ATOM 1767 N N . ILE A 1 227 ? 10.762 -8.283 -11.534 1.00 97.31 227 ILE A N 1
ATOM 1768 C CA . ILE A 1 227 ? 11.777 -8.305 -12.584 1.00 97.31 227 ILE A CA 1
ATOM 1769 C C . ILE A 1 227 ? 11.595 -7.085 -13.482 1.00 97.31 227 ILE A C 1
ATOM 1771 O O . ILE A 1 227 ? 10.486 -6.779 -13.908 1.00 97.31 227 ILE A O 1
ATOM 1775 N N . ALA A 1 228 ? 12.687 -6.383 -13.756 1.00 96.44 228 ALA A N 1
ATOM 1776 C CA . ALA A 1 228 ? 12.715 -5.249 -14.657 1.00 96.44 228 ALA A CA 1
ATOM 1777 C C . ALA A 1 228 ? 13.509 -5.593 -15.916 1.00 96.44 228 ALA A C 1
ATOM 1779 O O . ALA A 1 228 ? 14.694 -5.915 -15.853 1.00 96.44 228 ALA A O 1
ATOM 1780 N N . TRP A 1 229 ? 12.849 -5.495 -17.061 1.00 96.69 229 TRP A N 1
ATOM 1781 C CA . TRP A 1 229 ? 13.412 -5.659 -18.389 1.00 96.69 229 TRP A CA 1
ATOM 1782 C C . TRP A 1 229 ? 13.753 -4.279 -18.945 1.00 96.69 229 TRP A C 1
ATOM 1784 O O . TRP A 1 229 ? 12.871 -3.517 -19.347 1.00 96.69 229 TRP A O 1
ATOM 1794 N N . VAL A 1 230 ? 15.038 -3.943 -18.952 1.00 94.88 230 VAL A N 1
ATOM 1795 C CA . VAL A 1 230 ? 15.529 -2.660 -19.454 1.00 94.88 230 VAL A CA 1
ATOM 1796 C C . VAL A 1 230 ? 15.819 -2.795 -20.941 1.00 94.88 230 VAL A C 1
ATOM 1798 O O . VAL A 1 230 ? 16.801 -3.423 -21.330 1.00 94.88 230 VAL A O 1
ATOM 1801 N N . LEU A 1 231 ? 14.934 -2.229 -21.763 1.00 93.25 231 LEU A N 1
ATOM 1802 C CA . LEU A 1 231 ? 14.999 -2.274 -23.228 1.00 93.25 231 LEU A CA 1
ATOM 1803 C C . LEU A 1 231 ? 15.628 -1.006 -23.813 1.00 93.25 231 LEU A C 1
ATOM 1805 O O . LEU A 1 231 ? 16.119 -1.011 -24.940 1.00 93.25 231 LEU A O 1
ATOM 1809 N N . TYR A 1 232 ? 15.621 0.077 -23.039 1.00 91.69 232 TYR A N 1
ATOM 1810 C CA . TYR A 1 232 ? 16.240 1.348 -23.376 1.00 91.69 232 TYR A CA 1
ATOM 1811 C C . TYR A 1 232 ? 16.937 1.922 -22.144 1.00 91.69 232 TYR A C 1
ATOM 1813 O O . TYR A 1 232 ? 16.306 2.063 -21.103 1.00 91.69 232 TYR A O 1
ATOM 1821 N N . ASP A 1 233 ? 18.227 2.242 -22.270 1.00 92.00 233 ASP A N 1
ATOM 1822 C CA . ASP A 1 233 ? 19.030 2.876 -21.217 1.00 92.00 233 ASP A CA 1
ATOM 1823 C C . ASP A 1 233 ? 20.234 3.621 -21.824 1.00 92.00 233 ASP A C 1
ATOM 1825 O O . ASP A 1 233 ? 21.362 3.126 -21.806 1.00 92.00 233 ASP A O 1
ATOM 1829 N N . PRO A 1 234 ? 20.017 4.795 -22.439 1.00 88.56 234 PRO A N 1
ATOM 1830 C CA . PRO A 1 234 ? 21.070 5.517 -23.152 1.00 88.56 234 PRO A CA 1
ATOM 1831 C C . PRO A 1 234 ? 22.159 6.060 -22.215 1.00 88.56 234 PRO A C 1
ATOM 1833 O O . PRO A 1 234 ? 23.273 6.317 -22.664 1.00 88.56 234 PRO A O 1
ATOM 1836 N N . ASN A 1 235 ? 21.834 6.243 -20.931 1.00 89.81 235 ASN A N 1
ATOM 1837 C CA . ASN A 1 235 ? 22.706 6.869 -19.939 1.00 89.81 235 ASN A CA 1
ATOM 1838 C C . ASN A 1 235 ? 23.270 5.865 -18.920 1.00 89.81 235 ASN A C 1
ATOM 1840 O O . ASN A 1 235 ? 24.082 6.254 -18.082 1.00 89.81 235 ASN A O 1
ATOM 1844 N N . GLY A 1 236 ? 22.860 4.593 -18.977 1.00 89.62 236 GLY A N 1
ATOM 1845 C CA . GLY A 1 236 ? 23.295 3.554 -18.044 1.00 89.62 236 GLY A CA 1
ATOM 1846 C C . GLY A 1 236 ? 22.727 3.704 -16.628 1.00 89.62 236 GLY A C 1
ATOM 1847 O O . GLY A 1 236 ? 23.343 3.208 -15.686 1.00 89.62 236 GLY A O 1
ATOM 1848 N N . ASN A 1 237 ? 21.614 4.427 -16.453 1.00 90.94 237 ASN A N 1
ATOM 1849 C CA . ASN A 1 237 ? 21.034 4.757 -15.147 1.00 90.94 237 ASN A CA 1
ATOM 1850 C C . ASN A 1 237 ? 19.703 4.047 -14.860 1.00 90.94 237 ASN A C 1
ATOM 1852 O O . ASN A 1 237 ? 19.222 4.115 -13.729 1.00 90.94 237 ASN A O 1
ATOM 1856 N N . ALA A 1 238 ? 19.114 3.338 -15.828 1.00 90.50 238 ALA A N 1
ATOM 1857 C CA . ALA A 1 238 ? 17.804 2.704 -15.655 1.00 90.50 238 ALA A CA 1
ATOM 1858 C C . ALA A 1 238 ? 17.768 1.729 -14.466 1.00 90.50 238 ALA A C 1
ATOM 1860 O O . ALA A 1 238 ? 16.763 1.631 -13.763 1.00 90.50 238 ALA A O 1
ATOM 1861 N N . ARG A 1 239 ? 18.879 1.029 -14.207 1.00 93.00 239 ARG A N 1
ATOM 1862 C CA . ARG A 1 239 ? 19.005 0.119 -13.062 1.00 93.00 239 ARG A CA 1
ATOM 1863 C C . ARG A 1 239 ? 18.816 0.832 -11.729 1.00 93.00 239 ARG A C 1
ATOM 1865 O O . ARG A 1 239 ? 18.062 0.345 -10.889 1.00 93.00 239 ARG A O 1
ATOM 1872 N N . ASP A 1 240 ? 19.492 1.958 -11.547 1.00 92.31 240 ASP A N 1
ATOM 1873 C CA . ASP A 1 240 ? 19.450 2.709 -10.295 1.00 92.31 240 ASP A CA 1
ATOM 1874 C C . ASP A 1 240 ? 18.070 3.342 -10.095 1.00 92.31 240 ASP A C 1
ATOM 1876 O O . ASP A 1 240 ? 17.537 3.298 -8.988 1.00 92.31 240 ASP A O 1
ATOM 1880 N N . GLU A 1 241 ? 17.443 3.840 -11.166 1.00 91.19 241 GLU A N 1
ATOM 1881 C CA . GLU A 1 241 ? 16.069 4.363 -11.123 1.00 91.19 241 GLU A CA 1
ATOM 1882 C C . GLU A 1 241 ? 15.059 3.289 -10.696 1.00 91.19 241 GLU A C 1
ATOM 1884 O O . GLU A 1 241 ? 14.230 3.527 -9.815 1.00 91.19 241 GLU A O 1
ATOM 1889 N N . VAL A 1 242 ? 15.160 2.076 -11.256 1.00 93.00 242 VAL A N 1
ATOM 1890 C CA . VAL A 1 242 ? 14.296 0.948 -10.875 1.00 93.00 242 VAL A CA 1
ATOM 1891 C C . VAL A 1 242 ? 14.484 0.578 -9.407 1.00 93.00 242 VAL A C 1
ATOM 1893 O O . VAL A 1 242 ? 13.505 0.457 -8.670 1.00 93.00 242 VAL A O 1
ATOM 1896 N N . VAL A 1 243 ? 15.731 0.409 -8.964 1.00 94.69 243 VAL A N 1
ATOM 1897 C CA . VAL A 1 243 ? 16.036 0.036 -7.576 1.00 94.69 243 VAL A CA 1
ATOM 1898 C C . VAL A 1 243 ? 15.533 1.106 -6.605 1.00 94.69 243 VAL A C 1
ATOM 1900 O O . VAL A 1 243 ? 14.839 0.778 -5.642 1.00 94.69 243 VAL A O 1
ATOM 1903 N N . ASN A 1 244 ? 15.812 2.383 -6.876 1.00 93.44 244 ASN A N 1
ATOM 1904 C CA . ASN A 1 244 ? 15.375 3.489 -6.026 1.00 93.44 244 ASN A CA 1
ATOM 1905 C C . ASN A 1 244 ? 13.846 3.611 -5.984 1.00 93.44 244 ASN A C 1
ATOM 1907 O O . ASN A 1 244 ? 13.285 3.804 -4.907 1.00 93.44 244 ASN A O 1
ATOM 1911 N N . GLY A 1 245 ? 13.159 3.439 -7.117 1.00 91.81 245 GLY A N 1
ATOM 1912 C CA . GLY A 1 245 ? 11.697 3.460 -7.162 1.00 91.81 245 GLY A CA 1
ATOM 1913 C C . GLY A 1 245 ? 11.051 2.327 -6.359 1.00 91.81 245 GLY A C 1
ATOM 1914 O O . GLY A 1 245 ? 10.046 2.550 -5.686 1.00 91.81 245 GLY A O 1
ATOM 1915 N N . VAL A 1 246 ? 11.644 1.127 -6.357 1.00 95.00 246 VAL A N 1
ATOM 1916 C CA . VAL A 1 246 ? 11.168 0.000 -5.531 1.00 95.00 246 VAL A CA 1
ATOM 1917 C C . VAL A 1 246 ? 11.432 0.236 -4.038 1.00 95.00 246 VAL A C 1
ATOM 1919 O O . VAL A 1 246 ? 10.568 -0.058 -3.209 1.00 95.00 246 VAL A O 1
ATOM 1922 N N . ILE A 1 247 ? 12.586 0.804 -3.671 1.00 94.81 247 ILE A N 1
ATOM 1923 C CA . ILE A 1 247 ? 12.883 1.200 -2.281 1.00 94.81 247 ILE A CA 1
ATOM 1924 C C . ILE A 1 247 ? 11.869 2.240 -1.785 1.00 94.81 247 ILE A C 1
ATOM 1926 O O . ILE A 1 247 ? 11.347 2.131 -0.669 1.00 94.81 247 ILE A O 1
ATOM 1930 N N . GLU A 1 248 ? 11.560 3.228 -2.620 1.00 91.12 248 GLU A N 1
ATOM 1931 C CA . GLU A 1 248 ? 10.583 4.264 -2.300 1.00 91.12 248 GLU A CA 1
ATOM 1932 C C . GLU A 1 248 ? 9.170 3.675 -2.172 1.00 91.12 248 GLU A C 1
ATOM 1934 O O . GLU A 1 248 ? 8.467 3.976 -1.207 1.00 91.12 248 GLU A O 1
ATOM 1939 N N . ALA A 1 249 ? 8.781 2.754 -3.062 1.00 92.75 249 ALA A N 1
ATOM 1940 C CA . ALA A 1 249 ? 7.522 2.021 -2.947 1.00 92.75 249 ALA A CA 1
ATOM 1941 C C . ALA A 1 249 ? 7.446 1.245 -1.621 1.00 92.75 249 ALA A C 1
ATOM 1943 O O . ALA A 1 249 ? 6.475 1.366 -0.879 1.00 92.75 249 ALA A O 1
ATOM 1944 N N . ASN A 1 250 ? 8.494 0.510 -1.243 1.00 94.69 250 ASN A N 1
ATOM 1945 C CA . ASN A 1 250 ? 8.540 -0.161 0.061 1.00 94.69 250 ASN A CA 1
ATOM 1946 C C . ASN A 1 250 ? 8.375 0.819 1.234 1.00 94.69 250 ASN A C 1
ATOM 1948 O O . ASN A 1 250 ? 7.710 0.499 2.222 1.00 94.69 250 ASN A O 1
ATOM 1952 N N . THR A 1 251 ? 8.935 2.024 1.121 1.00 91.56 251 THR A N 1
ATOM 1953 C CA . THR A 1 251 ? 8.779 3.077 2.131 1.00 91.56 251 THR A CA 1
ATOM 1954 C C . THR A 1 251 ? 7.332 3.564 2.216 1.00 91.56 251 THR A C 1
ATOM 1956 O O . THR A 1 251 ? 6.772 3.605 3.314 1.00 91.56 251 THR A O 1
ATOM 1959 N N . ASP A 1 252 ? 6.697 3.876 1.086 1.00 90.25 252 ASP A N 1
ATOM 1960 C CA . ASP A 1 252 ? 5.320 4.384 1.039 1.00 90.25 252 ASP A CA 1
ATOM 1961 C C . ASP A 1 252 ? 4.308 3.349 1.557 1.00 90.25 252 ASP A C 1
ATOM 1963 O O . ASP A 1 252 ? 3.525 3.631 2.470 1.00 90.25 252 ASP A O 1
ATOM 1967 N N . TYR A 1 253 ? 4.364 2.119 1.038 1.00 92.56 253 TYR A N 1
ATOM 1968 C CA . TYR A 1 253 ? 3.457 1.035 1.433 1.00 92.56 253 TYR A CA 1
ATOM 1969 C C . TYR A 1 253 ? 3.713 0.566 2.870 1.00 92.56 253 TYR A C 1
ATOM 1971 O O . TYR A 1 253 ? 2.765 0.249 3.598 1.00 92.56 253 TYR A O 1
ATOM 1979 N N . GLY A 1 254 ? 4.974 0.574 3.315 1.00 90.88 254 GLY A N 1
ATOM 1980 C CA . GLY A 1 254 ? 5.356 0.265 4.691 1.00 90.88 254 GLY A CA 1
ATOM 1981 C C . GLY A 1 254 ? 4.851 1.311 5.688 1.00 90.88 254 GLY A C 1
ATOM 1982 O O . GLY A 1 254 ? 4.241 0.956 6.698 1.00 90.88 254 GLY A O 1
ATOM 1983 N N . ASN A 1 255 ? 5.021 2.605 5.393 1.00 88.56 255 ASN A N 1
ATOM 1984 C CA . ASN A 1 255 ? 4.484 3.699 6.217 1.00 88.56 255 ASN A CA 1
ATOM 1985 C C . ASN A 1 255 ? 2.950 3.663 6.284 1.00 88.56 255 ASN A C 1
ATOM 1987 O O . ASN A 1 255 ? 2.351 3.992 7.311 1.00 88.56 255 ASN A O 1
ATOM 1991 N N . ALA A 1 256 ? 2.308 3.206 5.209 1.00 87.31 256 ALA A N 1
ATOM 1992 C CA . ALA A 1 256 ? 0.873 3.005 5.152 1.00 87.31 256 ALA A CA 1
ATOM 1993 C C . ALA A 1 256 ? 0.397 1.681 5.778 1.00 87.31 256 ALA A C 1
ATOM 1995 O O . ALA A 1 256 ? -0.812 1.467 5.856 1.00 87.31 256 ALA A O 1
ATOM 1996 N N . PHE A 1 257 ? 1.277 0.823 6.306 1.00 91.25 257 PHE A N 1
ATOM 1997 C CA . PHE A 1 257 ? 0.916 -0.487 6.876 1.00 91.25 257 PHE A CA 1
ATOM 1998 C C . PHE A 1 257 ? 0.110 -1.357 5.893 1.00 91.25 257 PHE A C 1
ATOM 2000 O O . PHE A 1 257 ? -0.848 -2.026 6.285 1.00 91.25 257 PHE A O 1
ATOM 2007 N N . CYS A 1 258 ? 0.463 -1.312 4.604 1.00 92.56 258 CYS A N 1
ATOM 2008 C CA . CYS A 1 258 ? -0.237 -2.072 3.568 1.00 92.56 258 CYS A CA 1
ATOM 2009 C C . CYS A 1 258 ? 0.083 -3.568 3.582 1.00 92.56 258 CYS A C 1
ATOM 2011 O O . CYS A 1 258 ? -0.580 -4.338 2.891 1.00 92.56 258 CYS A O 1
ATOM 2013 N N . GLY A 1 259 ? 1.068 -3.998 4.372 1.00 93.25 259 GLY A N 1
ATOM 2014 C CA . GLY A 1 259 ? 1.320 -5.414 4.588 1.00 93.25 259 GLY A CA 1
ATOM 2015 C C . GLY A 1 259 ? 1.961 -6.150 3.408 1.00 93.25 259 GLY A C 1
ATOM 2016 O O . GLY A 1 259 ? 1.935 -7.380 3.361 1.00 93.25 259 GLY A O 1
ATOM 2017 N N . VAL A 1 260 ? 2.534 -5.404 2.468 1.00 94.88 260 VAL A N 1
ATOM 2018 C CA . VAL A 1 260 ? 3.249 -5.914 1.296 1.00 94.88 260 VAL A CA 1
ATOM 2019 C C . VAL A 1 260 ? 4.706 -5.473 1.339 1.00 94.88 260 VAL A C 1
ATOM 2021 O O . VAL A 1 260 ? 5.027 -4.435 1.918 1.00 94.88 260 VAL A O 1
ATOM 2024 N N . GLN A 1 261 ? 5.576 -6.262 0.720 1.00 95.94 261 GLN A N 1
ATOM 2025 C CA . GLN A 1 261 ? 6.986 -5.948 0.543 1.00 95.94 261 GLN A CA 1
ATOM 2026 C C . GLN A 1 261 ? 7.403 -6.294 -0.880 1.00 95.94 261 GLN A C 1
ATOM 2028 O O . GLN A 1 261 ? 7.387 -7.456 -1.278 1.00 95.94 261 GLN A O 1
ATOM 2033 N N . PHE A 1 262 ? 7.817 -5.294 -1.640 1.00 96.19 262 PHE A N 1
ATOM 2034 C CA . PHE A 1 262 ? 8.426 -5.500 -2.941 1.00 96.19 262 PHE A CA 1
ATOM 2035 C C . PHE A 1 262 ? 9.844 -6.038 -2.749 1.00 96.19 262 PHE A C 1
ATOM 2037 O O . PHE A 1 262 ? 10.640 -5.453 -2.010 1.00 96.19 262 PHE A O 1
ATOM 2044 N N . ALA A 1 263 ? 10.151 -7.174 -3.372 1.00 95.94 263 ALA A N 1
ATOM 2045 C CA . ALA A 1 263 ? 11.490 -7.748 -3.323 1.00 95.94 263 ALA A CA 1
ATOM 2046 C C . ALA A 1 263 ? 12.485 -6.875 -4.101 1.00 95.94 263 ALA A C 1
ATOM 2048 O O . ALA A 1 263 ? 12.090 -6.137 -5.007 1.00 95.94 263 ALA A O 1
ATOM 2049 N N . ASP A 1 264 ? 13.775 -7.020 -3.792 1.00 96.06 264 ASP A N 1
ATOM 2050 C CA . ASP A 1 264 ? 14.838 -6.395 -4.579 1.00 96.06 264 ASP A CA 1
ATOM 2051 C C . ASP A 1 264 ? 14.680 -6.788 -6.059 1.00 96.06 264 ASP A C 1
ATOM 2053 O O . ASP A 1 264 ? 14.626 -7.986 -6.375 1.00 96.06 264 ASP A O 1
ATOM 2057 N N . PRO A 1 265 ? 14.564 -5.812 -6.976 1.00 96.00 265 PRO A N 1
ATOM 2058 C CA . PRO A 1 265 ? 14.229 -6.110 -8.356 1.00 96.00 265 PRO A CA 1
ATOM 2059 C C . PRO A 1 265 ? 15.408 -6.784 -9.059 1.00 96.00 265 PRO A C 1
ATOM 2061 O O . PRO A 1 265 ? 16.552 -6.324 -8.996 1.00 96.00 265 PRO A O 1
ATOM 2064 N N . ILE A 1 266 ? 15.123 -7.854 -9.800 1.00 96.94 266 ILE A N 1
ATOM 2065 C CA . ILE A 1 266 ? 16.079 -8.403 -10.766 1.00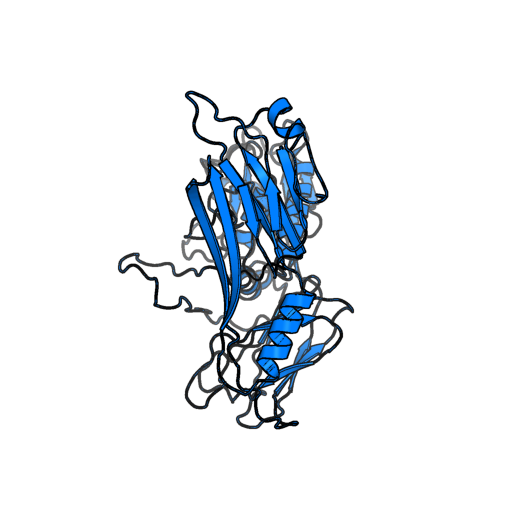 96.94 266 ILE A CA 1
ATOM 2066 C C . ILE A 1 266 ? 16.058 -7.481 -11.983 1.00 96.94 266 ILE A C 1
ATOM 2068 O O . ILE A 1 266 ? 15.036 -7.389 -12.654 1.00 96.94 266 ILE A O 1
ATOM 2072 N N . VAL A 1 267 ? 17.162 -6.792 -12.271 1.00 96.12 267 VAL A N 1
ATOM 2073 C CA . VAL A 1 267 ? 17.249 -5.875 -13.417 1.00 96.12 267 VAL A CA 1
ATOM 2074 C C . VAL A 1 267 ? 18.045 -6.522 -14.544 1.00 96.12 267 VAL A C 1
ATOM 2076 O O . VAL A 1 267 ? 19.244 -6.763 -14.411 1.00 96.12 267 VAL A O 1
ATOM 2079 N N . GLU A 1 268 ? 17.371 -6.766 -15.661 1.00 96.31 268 GLU A N 1
ATOM 2080 C CA . GLU A 1 268 ? 17.892 -7.413 -16.858 1.00 96.31 268 GLU A CA 1
ATOM 2081 C C . GLU A 1 268 ? 17.972 -6.400 -18.003 1.00 96.31 268 GLU A C 1
ATOM 2083 O O . GLU A 1 268 ? 16.952 -6.005 -18.568 1.00 96.31 268 GLU A O 1
ATOM 2088 N N . ILE A 1 269 ? 19.187 -6.001 -18.380 1.00 91.81 269 ILE A N 1
ATOM 2089 C CA . ILE A 1 269 ? 19.407 -5.142 -19.549 1.00 91.81 269 ILE A CA 1
ATOM 2090 C C . ILE A 1 269 ? 19.390 -6.018 -20.799 1.00 91.81 269 ILE A C 1
ATOM 2092 O O . ILE A 1 269 ? 20.198 -6.942 -20.935 1.00 91.81 269 ILE A O 1
ATOM 2096 N N . LYS A 1 270 ? 18.458 -5.744 -21.710 1.00 91.00 270 LYS A N 1
ATOM 2097 C CA . LYS A 1 270 ? 18.306 -6.469 -22.972 1.00 91.00 270 LYS A CA 1
ATOM 2098 C C . LYS A 1 270 ? 18.515 -5.519 -24.139 1.00 91.00 270 LYS A C 1
ATOM 2100 O O . LYS A 1 270 ? 18.143 -4.355 -24.086 1.00 91.00 270 LYS A O 1
ATOM 2105 N N . VAL A 1 271 ? 19.099 -6.045 -25.212 1.00 84.69 271 VAL A N 1
ATOM 2106 C CA . VAL A 1 271 ? 19.189 -5.343 -26.493 1.00 84.69 271 VAL A CA 1
ATOM 2107 C C . VAL A 1 271 ? 18.017 -5.828 -27.341 1.00 84.69 271 VAL A C 1
ATOM 2109 O O . VAL A 1 271 ? 18.069 -6.960 -27.832 1.00 84.69 271 VAL A O 1
ATOM 2112 N N . PRO A 1 272 ? 16.935 -5.044 -27.471 1.00 83.94 272 PRO A N 1
ATOM 2113 C CA . PRO A 1 272 ? 15.832 -5.426 -28.335 1.00 83.94 272 PRO A CA 1
ATOM 2114 C C . PRO A 1 272 ? 16.258 -5.299 -29.812 1.00 83.94 272 PRO A C 1
ATOM 2116 O O . PRO A 1 272 ? 17.275 -4.665 -30.120 1.00 83.94 272 PRO A O 1
ATOM 2119 N N . PRO A 1 273 ? 15.512 -5.897 -30.757 1.00 84.00 273 PRO A N 1
ATOM 2120 C CA . PRO A 1 273 ? 15.734 -5.684 -32.184 1.00 84.00 273 PRO A CA 1
ATOM 2121 C C . PRO A 1 273 ? 15.836 -4.187 -32.553 1.00 84.00 273 PRO A C 1
ATOM 2123 O O . PRO A 1 273 ? 15.188 -3.346 -31.920 1.00 84.00 273 PRO A O 1
ATOM 2126 N N . PRO A 1 274 ? 16.613 -3.807 -33.581 1.00 77.00 274 PRO A N 1
ATOM 2127 C CA . PRO A 1 274 ? 16.739 -2.404 -33.977 1.00 77.00 274 PRO A CA 1
ATOM 2128 C C . PRO A 1 274 ? 15.377 -1.733 -34.225 1.00 77.00 274 PRO A C 1
ATOM 2130 O O . PRO A 1 274 ? 14.532 -2.289 -34.923 1.00 77.00 274 PRO A O 1
ATOM 2133 N N . GLY A 1 275 ? 15.177 -0.534 -33.664 1.00 71.06 275 GLY A N 1
ATOM 2134 C CA . GLY A 1 275 ? 13.947 0.254 -33.834 1.00 71.06 275 GLY A CA 1
ATOM 2135 C C . GLY A 1 275 ? 12.759 -0.169 -32.963 1.00 71.06 275 GLY A C 1
ATOM 2136 O O . GLY A 1 275 ? 11.658 0.312 -33.193 1.00 71.06 275 GLY A O 1
ATOM 2137 N N . SER A 1 276 ? 12.959 -1.046 -31.973 1.00 79.25 276 SER A N 1
ATOM 2138 C CA . SER A 1 276 ? 11.871 -1.621 -31.165 1.00 79.25 276 SER A CA 1
ATOM 2139 C C . SER A 1 276 ? 11.879 -1.189 -29.690 1.00 79.25 276 SER A C 1
ATOM 2141 O O . SER A 1 276 ? 11.520 -1.940 -28.792 1.00 79.25 276 SER A O 1
ATOM 2143 N N . THR A 1 277 ? 12.302 0.046 -29.424 1.00 80.19 277 THR A N 1
ATOM 2144 C CA . THR A 1 277 ? 12.221 0.667 -28.086 1.00 80.19 277 THR A CA 1
ATOM 2145 C C . THR A 1 277 ? 11.099 1.694 -27.961 1.00 80.19 277 THR A C 1
ATOM 2147 O O . THR A 1 277 ? 10.850 2.179 -26.858 1.00 80.19 277 THR A O 1
ATOM 2150 N N . ASP A 1 278 ? 10.465 2.033 -29.086 1.00 86.88 278 ASP A N 1
ATOM 2151 C CA . ASP A 1 278 ? 9.360 2.980 -29.194 1.00 86.88 278 ASP A CA 1
ATOM 2152 C C . ASP A 1 278 ? 8.093 2.189 -29.531 1.00 86.88 278 ASP A C 1
ATOM 2154 O O . ASP A 1 278 ? 8.032 1.512 -30.562 1.00 86.88 278 ASP A O 1
ATOM 2158 N N . PHE A 1 279 ? 7.092 2.251 -28.657 1.00 87.00 279 PHE A N 1
ATOM 2159 C CA . PHE A 1 279 ? 5.847 1.506 -28.814 1.00 87.00 279 PHE A CA 1
ATOM 2160 C C . PHE A 1 279 ? 4.658 2.461 -28.964 1.00 87.00 279 PHE A C 1
ATOM 2162 O O . PHE A 1 279 ? 4.631 3.508 -28.316 1.00 87.00 279 PHE A O 1
ATOM 2169 N N . PRO A 1 280 ? 3.657 2.133 -29.799 1.00 85.81 280 PRO A N 1
ATOM 2170 C CA . PRO A 1 280 ? 2.475 2.980 -29.969 1.00 85.81 280 PRO A CA 1
ATOM 2171 C C . PRO A 1 280 ? 1.581 3.005 -28.721 1.00 85.81 280 PRO A C 1
ATOM 2173 O O . PRO A 1 280 ? 0.902 3.999 -28.478 1.00 85.81 280 PRO A O 1
ATOM 2176 N N . ASP A 1 281 ? 1.599 1.930 -27.932 1.00 84.75 281 ASP A N 1
ATOM 2177 C CA . ASP A 1 281 ? 0.845 1.768 -26.695 1.00 84.75 281 ASP A CA 1
ATOM 2178 C C . ASP A 1 281 ? 1.472 0.675 -25.807 1.00 84.75 281 ASP A C 1
ATOM 2180 O O . ASP A 1 281 ? 2.386 -0.057 -26.207 1.00 84.75 281 ASP A O 1
ATOM 2184 N N . VAL A 1 282 ? 0.978 0.590 -24.573 1.00 83.50 282 VAL A N 1
ATOM 2185 C CA . VAL A 1 282 ? 1.465 -0.304 -23.509 1.00 83.50 282 VAL A CA 1
ATOM 2186 C C . VAL A 1 282 ? 1.236 -1.767 -23.861 1.00 83.50 282 VAL A C 1
ATOM 2188 O O . VAL A 1 282 ? 2.123 -2.598 -23.671 1.00 83.50 282 VAL A O 1
ATOM 2191 N N . ARG A 1 283 ? 0.079 -2.077 -24.449 1.00 84.12 283 ARG A N 1
ATOM 2192 C CA . ARG A 1 283 ? -0.283 -3.417 -24.922 1.00 84.12 283 ARG A CA 1
ATOM 2193 C C . ARG A 1 283 ? 0.744 -3.952 -25.911 1.00 84.12 283 ARG A C 1
ATOM 2195 O O . ARG A 1 283 ? 1.256 -5.054 -25.732 1.00 84.12 283 ARG A O 1
ATOM 2202 N N . THR A 1 284 ? 1.083 -3.150 -26.912 1.00 87.19 284 THR A N 1
ATOM 2203 C CA . THR A 1 284 ? 2.058 -3.498 -27.945 1.00 87.19 284 THR A CA 1
ATOM 2204 C C . THR A 1 284 ? 3.440 -3.712 -27.335 1.00 87.19 284 THR A C 1
ATOM 2206 O O . THR A 1 284 ? 4.115 -4.678 -27.686 1.00 87.19 284 THR A O 1
ATOM 2209 N N . ALA A 1 285 ? 3.847 -2.866 -26.382 1.00 88.62 285 ALA A N 1
ATOM 2210 C CA . ALA A 1 285 ? 5.107 -3.044 -25.663 1.00 88.62 285 ALA A CA 1
ATOM 2211 C C . ALA A 1 285 ? 5.162 -4.386 -24.912 1.00 88.62 285 ALA A C 1
ATOM 2213 O O . ALA A 1 285 ? 6.134 -5.132 -25.052 1.00 88.62 285 ALA A O 1
ATOM 2214 N N . VAL A 1 286 ? 4.105 -4.729 -24.167 1.00 89.19 286 VAL A N 1
ATOM 2215 C CA . VAL A 1 286 ? 4.020 -5.986 -23.404 1.00 89.19 286 VAL A CA 1
ATOM 2216 C C . VAL A 1 286 ? 3.985 -7.207 -24.327 1.00 89.19 286 VAL A C 1
ATOM 2218 O O . VAL A 1 286 ? 4.750 -8.151 -24.124 1.00 89.19 286 VAL A O 1
ATOM 2221 N N . GLU A 1 287 ? 3.125 -7.210 -25.350 1.00 89.81 287 GLU A N 1
ATOM 2222 C CA . GLU A 1 287 ? 3.009 -8.324 -26.304 1.00 89.81 287 GLU A CA 1
ATOM 2223 C C . GLU A 1 287 ? 4.336 -8.576 -27.028 1.00 89.81 287 GLU A C 1
ATOM 2225 O O . GLU A 1 287 ? 4.771 -9.723 -27.169 1.00 89.81 287 GLU A O 1
ATOM 2230 N N . GLN A 1 288 ? 5.022 -7.505 -27.424 1.00 91.25 288 GLN A N 1
ATOM 2231 C CA . GLN A 1 288 ? 6.300 -7.606 -28.107 1.00 91.25 288 GLN A CA 1
ATOM 2232 C C . GLN A 1 288 ? 7.420 -8.094 -27.175 1.00 91.25 288 GLN A C 1
ATOM 2234 O O . GLN A 1 288 ? 8.205 -8.959 -27.573 1.00 91.25 288 GLN A O 1
ATOM 2239 N N . ALA A 1 289 ? 7.474 -7.607 -25.933 1.00 91.38 289 ALA A N 1
ATOM 2240 C CA . ALA A 1 289 ? 8.434 -8.081 -24.941 1.00 91.38 289 ALA A CA 1
ATOM 2241 C C . ALA A 1 289 ? 8.229 -9.571 -24.616 1.00 91.38 289 ALA A C 1
ATOM 2243 O O . ALA A 1 289 ? 9.197 -10.337 -24.581 1.00 91.38 289 ALA A O 1
ATOM 2244 N N . LYS A 1 290 ? 6.972 -10.019 -24.489 1.00 92.19 290 LYS A N 1
ATOM 2245 C CA . LYS A 1 290 ? 6.619 -11.442 -24.358 1.00 92.19 290 LYS A CA 1
ATOM 2246 C C . LYS A 1 290 ? 7.074 -12.255 -25.569 1.00 92.19 290 LYS A C 1
ATOM 2248 O O . LYS A 1 290 ? 7.663 -13.319 -25.391 1.00 92.19 290 LYS A O 1
ATOM 2253 N N . ALA A 1 291 ? 6.873 -11.748 -26.787 1.00 92.19 291 ALA A N 1
ATOM 2254 C CA . ALA A 1 291 ? 7.337 -12.406 -28.010 1.00 92.19 291 ALA A CA 1
ATOM 2255 C C . ALA A 1 291 ? 8.872 -12.542 -28.077 1.00 92.19 291 ALA A C 1
ATOM 2257 O O . ALA A 1 291 ? 9.378 -13.483 -28.686 1.00 92.19 291 ALA A O 1
ATOM 2258 N N . TRP A 1 292 ? 9.620 -11.649 -27.421 1.00 93.56 292 TRP A N 1
ATOM 2259 C CA . TRP A 1 292 ? 11.077 -11.757 -27.262 1.00 93.56 292 TRP A CA 1
ATOM 2260 C C . TRP A 1 292 ? 11.522 -12.651 -26.097 1.00 93.56 292 TRP A C 1
ATOM 2262 O O . TRP A 1 292 ? 12.720 -12.843 -25.895 1.00 93.56 292 TRP A O 1
ATOM 2272 N N . GLY A 1 293 ? 10.581 -13.209 -25.331 1.00 92.81 293 GLY A N 1
ATOM 2273 C CA . GLY A 1 293 ? 10.869 -14.024 -24.151 1.00 92.81 293 GLY A CA 1
ATOM 2274 C C . GLY A 1 293 ? 11.220 -13.211 -22.901 1.00 92.81 293 GLY A C 1
ATOM 2275 O O . GLY A 1 293 ? 11.765 -13.766 -21.950 1.00 92.81 293 GLY A O 1
ATOM 2276 N N . PHE A 1 294 ? 10.925 -11.909 -22.879 1.00 94.25 294 PHE A N 1
ATOM 2277 C CA . PHE A 1 294 ? 11.143 -11.034 -21.724 1.00 94.25 294 PHE A CA 1
ATOM 2278 C C . PHE A 1 294 ? 9.891 -11.028 -20.848 1.00 94.25 294 PHE A C 1
ATOM 2280 O O . PHE A 1 294 ? 9.088 -10.097 -20.869 1.00 94.25 294 PHE A O 1
ATOM 2287 N N . HIS A 1 295 ? 9.667 -12.121 -20.126 1.00 93.69 295 HIS A N 1
ATOM 2288 C CA . HIS A 1 295 ? 8.519 -12.252 -19.236 1.00 93.69 295 HIS A CA 1
ATOM 2289 C C . HIS A 1 295 ? 8.749 -13.346 -18.191 1.00 93.69 295 HIS A C 1
ATOM 2291 O O . HIS A 1 295 ? 9.305 -14.401 -18.496 1.00 93.69 295 HIS A O 1
ATOM 2297 N N . ASP A 1 296 ? 8.270 -13.114 -16.972 1.00 93.06 296 ASP A N 1
ATOM 2298 C CA . ASP A 1 296 ? 8.182 -14.115 -15.913 1.00 93.06 296 ASP A CA 1
ATOM 2299 C C . ASP A 1 296 ? 6.772 -14.114 -15.310 1.00 93.06 296 ASP A C 1
ATOM 2301 O O . ASP A 1 296 ? 6.344 -13.137 -14.698 1.00 93.06 296 ASP A O 1
ATOM 2305 N N . SER A 1 297 ? 6.055 -15.229 -15.454 1.00 88.88 297 SER A N 1
ATOM 2306 C CA . SER A 1 297 ? 4.672 -15.377 -14.988 1.00 88.88 297 SER A CA 1
ATOM 2307 C C . SER A 1 297 ? 4.516 -15.387 -13.464 1.00 88.88 297 SER A C 1
ATOM 2309 O O . SER A 1 297 ? 3.396 -15.464 -12.984 1.00 88.88 297 SER A O 1
ATOM 2311 N N . LYS A 1 298 ? 5.614 -15.421 -12.699 1.00 89.19 298 LYS A N 1
ATOM 2312 C CA . LYS A 1 298 ? 5.605 -15.472 -11.226 1.00 89.19 298 LYS A CA 1
ATOM 2313 C C . LYS A 1 298 ? 6.142 -14.193 -10.588 1.00 89.19 298 LYS A C 1
ATOM 2315 O O . LYS A 1 298 ? 6.467 -14.205 -9.402 1.00 89.19 298 LYS A O 1
ATOM 2320 N N . LYS A 1 299 ? 6.345 -13.136 -11.377 1.00 93.12 299 LYS A N 1
ATOM 2321 C CA . LYS A 1 299 ? 6.887 -11.852 -10.922 1.00 93.12 299 LYS A CA 1
ATOM 2322 C C . LYS A 1 299 ? 6.120 -10.702 -11.538 1.00 93.12 299 LYS A C 1
ATOM 2324 O O . LYS A 1 299 ? 5.575 -10.841 -12.623 1.00 93.12 299 LYS A O 1
ATOM 2329 N N . VAL A 1 300 ? 6.148 -9.544 -10.901 1.00 93.31 300 VAL A N 1
ATOM 2330 C CA . VAL A 1 300 ? 5.765 -8.295 -11.560 1.00 93.31 300 VAL A CA 1
ATOM 2331 C C . VAL A 1 300 ? 6.827 -7.956 -12.605 1.00 93.31 300 VAL A C 1
ATOM 2333 O O . VAL A 1 300 ? 8.011 -7.879 -12.274 1.00 93.31 300 VAL A O 1
ATOM 2336 N N . ASN A 1 301 ? 6.417 -7.786 -13.861 1.00 94.56 301 ASN A N 1
ATOM 2337 C CA . ASN A 1 301 ? 7.294 -7.465 -14.983 1.00 94.56 301 ASN A CA 1
ATOM 2338 C C . ASN A 1 301 ? 7.252 -5.959 -15.247 1.00 94.56 301 ASN A C 1
ATOM 2340 O O . ASN A 1 301 ? 6.239 -5.446 -15.714 1.00 94.56 301 ASN A O 1
ATOM 2344 N N . LEU A 1 302 ? 8.355 -5.264 -14.976 1.00 94.88 302 LEU A N 1
ATOM 2345 C CA . LEU A 1 302 ? 8.541 -3.857 -15.327 1.00 94.88 302 LEU A CA 1
ATOM 2346 C C . LEU A 1 302 ? 9.298 -3.767 -16.657 1.00 94.88 302 LEU A C 1
ATOM 2348 O O . LEU A 1 302 ? 10.419 -4.253 -16.760 1.00 94.88 302 LEU A O 1
ATOM 2352 N N . TYR A 1 303 ? 8.728 -3.133 -17.670 1.00 93.88 303 TYR A N 1
ATOM 2353 C CA . TYR A 1 303 ? 9.367 -2.893 -18.961 1.00 93.88 303 TYR A CA 1
ATOM 2354 C C . TYR A 1 303 ? 9.819 -1.440 -19.039 1.00 93.88 303 TYR A C 1
ATOM 2356 O O . TYR A 1 303 ? 8.990 -0.534 -19.061 1.00 93.88 303 TYR A O 1
ATOM 2364 N N . ILE A 1 304 ? 11.131 -1.213 -19.085 1.00 93.19 304 ILE A N 1
ATOM 2365 C CA . ILE A 1 304 ? 11.706 0.131 -19.192 1.00 93.19 304 ILE A CA 1
ATOM 2366 C C . ILE A 1 304 ? 12.020 0.408 -20.661 1.00 93.19 304 ILE A C 1
ATOM 2368 O O . ILE A 1 304 ? 12.910 -0.220 -21.244 1.00 93.19 304 ILE A O 1
ATOM 2372 N N . VAL A 1 305 ? 11.260 1.321 -21.264 1.00 91.94 305 VAL A N 1
ATOM 2373 C CA . VAL A 1 305 ? 11.261 1.597 -22.710 1.00 91.94 305 VAL A CA 1
ATOM 2374 C C . VAL A 1 305 ? 11.596 3.060 -23.000 1.00 91.94 305 VAL A C 1
ATOM 2376 O O . VAL A 1 305 ? 11.632 3.893 -22.093 1.00 91.94 305 VAL A O 1
ATOM 2379 N N . LYS A 1 306 ? 11.859 3.386 -24.271 1.00 89.50 306 LYS A N 1
ATOM 2380 C CA . LYS A 1 306 ? 12.141 4.765 -24.693 1.00 89.50 306 LYS A CA 1
ATOM 2381 C C . LYS A 1 306 ? 10.869 5.597 -24.778 1.00 89.50 306 LYS A C 1
ATOM 2383 O O . LYS A 1 306 ? 10.865 6.740 -24.334 1.00 89.50 306 LYS A O 1
ATOM 2388 N N . GLU A 1 307 ? 9.815 5.037 -25.360 1.00 85.44 307 GLU A N 1
ATOM 2389 C CA . GLU A 1 307 ? 8.541 5.724 -25.557 1.00 85.44 307 GLU A CA 1
ATOM 2390 C C . GLU A 1 307 ? 7.393 4.714 -25.620 1.00 85.44 307 GLU A C 1
ATOM 2392 O O . GLU A 1 307 ? 7.563 3.599 -26.120 1.00 85.44 307 GLU A O 1
ATOM 2397 N N . VAL A 1 308 ? 6.228 5.102 -25.096 1.00 81.88 308 VAL A N 1
ATOM 2398 C CA . VAL A 1 308 ? 5.006 4.294 -25.120 1.00 81.88 308 VAL A CA 1
ATOM 2399 C C . VAL A 1 308 ? 3.784 5.197 -25.321 1.00 81.88 308 VAL A C 1
ATOM 2401 O O . VAL A 1 308 ? 3.200 5.726 -24.377 1.00 81.88 308 VAL A O 1
ATOM 2404 N N . GLY A 1 309 ? 3.415 5.418 -26.582 1.00 80.06 309 GLY A N 1
ATOM 2405 C CA . GLY A 1 309 ? 2.325 6.317 -26.963 1.00 80.06 309 GLY A CA 1
ATOM 2406 C C . GLY A 1 309 ? 2.433 7.695 -26.297 1.00 80.06 309 GLY A C 1
ATOM 2407 O O . GLY A 1 309 ? 3.506 8.286 -26.220 1.00 80.06 309 GLY A O 1
ATOM 2408 N N . THR A 1 310 ? 1.314 8.203 -25.777 1.00 68.31 310 THR A N 1
ATOM 2409 C CA . THR A 1 310 ? 1.281 9.436 -24.967 1.00 68.31 310 THR A CA 1
ATOM 2410 C C . THR A 1 310 ? 1.412 9.179 -23.462 1.00 68.31 310 THR A C 1
ATOM 2412 O O . THR A 1 310 ? 1.255 10.113 -22.673 1.00 68.31 310 THR A O 1
ATOM 2415 N N . ALA A 1 311 ? 1.608 7.928 -23.042 1.00 59.97 311 ALA A N 1
ATOM 2416 C CA . ALA A 1 311 ? 1.607 7.548 -21.636 1.00 59.97 311 ALA A CA 1
ATOM 2417 C C . ALA A 1 311 ? 2.978 7.801 -20.988 1.00 59.97 311 ALA A C 1
ATOM 2419 O O . ALA A 1 311 ? 4.033 7.613 -21.598 1.00 59.97 311 ALA A O 1
ATOM 2420 N N . ILE A 1 312 ? 2.949 8.238 -19.724 1.00 64.50 312 ILE A N 1
ATOM 2421 C CA . ILE A 1 312 ? 4.157 8.439 -18.912 1.00 64.50 312 ILE A CA 1
ATOM 2422 C C . ILE A 1 312 ? 4.657 7.093 -18.382 1.00 64.50 312 ILE A C 1
ATOM 2424 O O . ILE A 1 312 ? 5.822 6.727 -18.524 1.00 64.50 312 ILE A O 1
ATOM 2428 N N . ALA A 1 313 ? 3.733 6.347 -17.803 1.00 62.31 313 ALA A N 1
ATOM 2429 C CA . ALA A 1 313 ? 3.847 4.954 -17.440 1.00 62.31 313 ALA A CA 1
ATOM 2430 C C . ALA A 1 313 ? 2.421 4.404 -17.356 1.00 62.31 313 ALA A C 1
ATOM 2432 O O . ALA A 1 313 ? 1.466 5.176 -17.222 1.00 62.31 313 ALA A O 1
ATOM 2433 N N . GLU A 1 314 ? 2.283 3.095 -17.496 1.00 69.81 314 GLU A N 1
ATOM 2434 C CA . GLU A 1 314 ? 1.004 2.429 -17.305 1.00 69.81 314 GLU A CA 1
ATOM 2435 C C . GLU A 1 314 ? 1.252 1.009 -16.812 1.00 69.81 314 GLU A C 1
ATOM 2437 O O . GLU A 1 314 ? 1.943 0.197 -17.440 1.00 69.81 314 GLU A O 1
ATOM 2442 N N . ALA A 1 315 ? 0.690 0.719 -15.654 1.00 55.62 315 ALA A N 1
ATOM 2443 C CA . ALA A 1 315 ? 0.516 -0.614 -15.142 1.00 55.62 315 ALA A CA 1
ATOM 2444 C C . ALA A 1 315 ? -0.849 -1.153 -15.530 1.00 55.62 315 ALA A C 1
ATOM 2446 O O . ALA A 1 315 ? -1.870 -0.460 -15.543 1.00 55.62 315 ALA A O 1
ATOM 2447 N N . SER A 1 316 ? -0.851 -2.442 -15.816 1.00 58.75 316 SER A N 1
ATOM 2448 C CA . SER A 1 316 ? -2.061 -3.119 -16.194 1.00 58.75 316 SER A CA 1
ATOM 2449 C C . SER A 1 316 ? -2.939 -3.479 -15.011 1.00 58.75 316 SER A C 1
ATOM 2451 O O . SER A 1 316 ? -2.484 -3.767 -13.907 1.00 58.75 316 SER A O 1
ATOM 2453 N N . TRP A 1 317 ? -4.228 -3.561 -15.315 1.00 52.09 317 TRP A N 1
ATOM 2454 C CA . TRP A 1 317 ? -5.279 -3.967 -14.407 1.00 52.09 317 TRP A CA 1
ATOM 2455 C C . TRP A 1 317 ? -5.596 -5.450 -14.572 1.00 52.09 317 TRP A C 1
ATOM 2457 O O . TRP A 1 317 ? -5.962 -5.869 -15.670 1.00 52.09 317 TRP A O 1
ATOM 2467 N N . PRO A 1 318 ? -5.550 -6.265 -13.511 1.00 44.78 318 PRO A N 1
ATOM 2468 C CA . PRO A 1 318 ? -6.173 -7.578 -13.536 1.00 44.78 318 PRO A CA 1
ATOM 2469 C C . PRO A 1 318 ? -7.675 -7.359 -13.310 1.00 44.78 3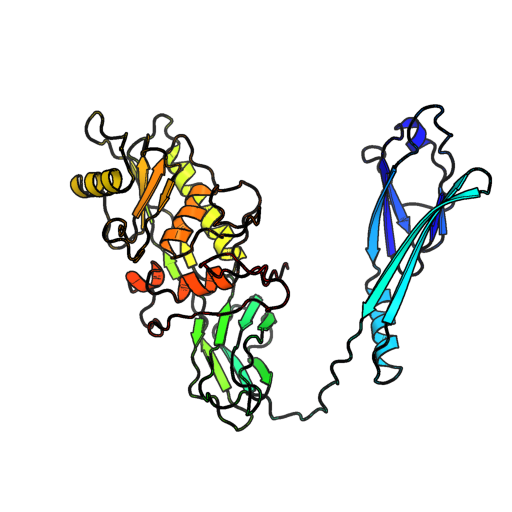18 PRO A C 1
ATOM 2471 O O . PRO A 1 318 ? -8.108 -7.148 -12.181 1.00 44.78 318 PRO A O 1
ATOM 2474 N N . ASN A 1 319 ? -8.476 -7.388 -14.381 1.00 41.97 319 ASN A N 1
ATOM 2475 C CA . ASN A 1 319 ? -9.949 -7.288 -14.394 1.00 41.97 319 ASN A CA 1
ATOM 2476 C C . ASN A 1 319 ? -10.558 -5.885 -14.589 1.00 41.97 319 ASN A C 1
ATOM 2478 O O . ASN A 1 319 ? -11.557 -5.561 -13.945 1.00 41.97 319 ASN A O 1
ATOM 2482 N N . SER A 1 320 ? -10.073 -5.075 -15.535 1.00 43.22 320 SER A N 1
ATOM 2483 C CA . SER A 1 320 ? -10.759 -3.809 -15.884 1.00 43.22 320 SER A CA 1
ATOM 2484 C C . SER A 1 320 ? -12.167 -4.004 -16.482 1.00 43.22 320 SER A C 1
ATOM 2486 O O . SER A 1 320 ? -12.886 -3.034 -16.712 1.00 43.22 320 SER A O 1
ATOM 2488 N N . GLY A 1 321 ? -12.585 -5.243 -16.778 1.00 36.34 321 GLY A N 1
ATOM 2489 C CA . GLY A 1 321 ? -13.835 -5.532 -17.493 1.00 36.34 321 GLY A CA 1
ATOM 2490 C C . GLY A 1 321 ? -13.824 -5.042 -18.946 1.00 36.34 321 GLY A C 1
ATOM 2491 O O . GLY A 1 321 ? -14.752 -5.340 -19.697 1.00 36.34 321 GLY A O 1
ATOM 2492 N N . VAL A 1 322 ? -12.761 -4.344 -19.355 1.00 40.00 322 VAL A N 1
ATOM 2493 C CA . VAL A 1 322 ? -12.441 -4.011 -20.733 1.00 40.00 322 VAL A CA 1
ATOM 2494 C C . VAL A 1 322 ? -11.682 -5.218 -21.291 1.00 40.00 322 VAL A C 1
ATOM 2496 O O . VAL A 1 322 ? -10.609 -5.542 -20.784 1.00 40.00 322 VAL A O 1
ATOM 2499 N N . PRO A 1 323 ? -12.206 -5.920 -22.311 1.00 37.19 323 PRO A N 1
ATOM 2500 C CA . PRO A 1 323 ? -11.619 -7.162 -22.827 1.00 37.19 323 PRO A CA 1
ATOM 2501 C C . PRO A 1 323 ? -10.168 -7.063 -23.336 1.00 37.19 323 PRO A C 1
ATOM 2503 O O . PRO A 1 323 ? -9.589 -8.087 -23.692 1.00 37.19 323 PRO A O 1
ATOM 2506 N N . ASN A 1 324 ? -9.575 -5.864 -23.369 1.00 41.41 324 ASN A N 1
ATOM 2507 C CA . ASN A 1 324 ? -8.329 -5.576 -24.072 1.00 41.41 324 ASN A CA 1
ATOM 2508 C C . ASN A 1 324 ? -7.179 -5.057 -23.180 1.00 41.41 324 ASN A C 1
ATOM 2510 O O . ASN A 1 324 ? -6.060 -4.987 -23.690 1.00 41.41 324 ASN A O 1
ATOM 2514 N N . ASP A 1 325 ? -7.418 -4.789 -21.884 1.00 46.03 325 ASP A N 1
ATOM 2515 C CA . ASP A 1 325 ? -6.457 -4.106 -20.983 1.00 46.03 325 ASP A CA 1
ATOM 2516 C C . ASP A 1 325 ? -5.967 -4.994 -19.813 1.00 46.03 325 ASP A C 1
ATOM 2518 O O . ASP A 1 325 ? -5.479 -4.502 -18.798 1.00 46.03 325 ASP A O 1
ATOM 2522 N N . ASN A 1 326 ? -6.124 -6.318 -19.929 1.00 50.22 326 ASN A N 1
ATOM 2523 C CA . ASN A 1 326 ? -5.743 -7.291 -18.897 1.00 50.22 326 ASN A CA 1
ATOM 2524 C C . ASN A 1 326 ? -4.346 -7.899 -19.160 1.00 50.22 326 ASN A C 1
ATOM 2526 O O . ASN A 1 326 ? -4.221 -9.039 -19.604 1.00 50.22 326 ASN A O 1
ATOM 2530 N N . PHE A 1 327 ? -3.299 -7.156 -18.832 1.00 54.38 327 PHE A N 1
ATOM 2531 C CA . PHE A 1 327 ? -1.890 -7.574 -18.716 1.00 54.38 327 PHE A CA 1
ATOM 2532 C C . PHE A 1 327 ? -1.472 -7.811 -17.244 1.00 54.38 327 PHE A C 1
ATOM 2534 O O . PHE A 1 327 ? -0.327 -7.612 -16.867 1.00 54.38 327 PHE A O 1
ATOM 2541 N N . GLY A 1 328 ? -2.404 -8.203 -16.364 1.00 67.25 328 GLY A N 1
ATOM 2542 C CA . GLY A 1 328 ? -2.117 -8.809 -15.052 1.00 67.25 328 GLY A CA 1
ATOM 2543 C C . GLY A 1 328 ? -1.018 -8.135 -14.203 1.00 67.25 328 GLY A C 1
ATOM 2544 O O . GLY A 1 328 ? -1.244 -7.169 -13.486 1.00 67.25 328 GLY A O 1
ATOM 2545 N N . ASN A 1 329 ? 0.181 -8.705 -14.272 1.00 84.69 329 ASN A N 1
ATOM 2546 C CA . ASN A 1 329 ? 1.395 -8.379 -13.523 1.00 84.69 329 ASN A CA 1
ATOM 2547 C C . ASN A 1 329 ? 2.419 -7.561 -14.338 1.00 84.69 329 ASN A C 1
ATOM 2549 O O . ASN A 1 329 ? 3.612 -7.598 -14.035 1.00 84.69 329 ASN A O 1
ATOM 2553 N N . GLU A 1 330 ? 1.993 -6.872 -15.395 1.00 90.12 330 GLU A N 1
ATOM 2554 C CA . GLU A 1 330 ? 2.864 -6.142 -16.315 1.00 90.12 330 GLU A CA 1
ATOM 2555 C C . GLU A 1 330 ? 2.735 -4.618 -16.178 1.00 90.12 330 GLU A C 1
ATOM 2557 O O . GLU A 1 330 ? 1.642 -4.061 -16.064 1.00 90.12 330 GLU A O 1
ATOM 2562 N N . VAL A 1 331 ? 3.883 -3.941 -16.218 1.00 90.56 331 VAL A N 1
ATOM 2563 C CA . VAL A 1 331 ? 4.018 -2.486 -16.116 1.00 90.56 331 VAL A CA 1
ATOM 2564 C C . VAL A 1 331 ? 4.967 -1.999 -17.196 1.00 90.56 331 VAL A C 1
ATOM 2566 O O . VAL A 1 331 ? 6.054 -2.554 -17.342 1.00 90.56 331 VAL A O 1
ATOM 2569 N N . VAL A 1 332 ? 4.610 -0.942 -17.919 1.00 90.44 332 VAL A N 1
ATOM 2570 C CA . VAL A 1 332 ? 5.500 -0.297 -18.894 1.00 90.44 332 VAL A CA 1
ATOM 2571 C C . VAL A 1 332 ? 5.810 1.118 -18.429 1.00 90.44 332 VAL A C 1
ATOM 2573 O O . VAL A 1 332 ? 4.912 1.887 -18.098 1.00 90.44 332 VAL A O 1
ATOM 2576 N N . ILE A 1 333 ? 7.095 1.464 -18.405 1.00 89.81 333 ILE A N 1
ATOM 2577 C CA . ILE A 1 333 ? 7.585 2.753 -17.923 1.00 89.81 333 ILE A CA 1
ATOM 2578 C C . ILE A 1 333 ? 8.442 3.397 -19.006 1.00 89.81 333 ILE A C 1
ATOM 2580 O O . ILE A 1 333 ? 9.420 2.810 -19.478 1.00 89.81 333 ILE A O 1
ATOM 2584 N N . ASN A 1 334 ? 8.099 4.630 -19.373 1.00 88.94 334 ASN A N 1
ATOM 2585 C CA . ASN A 1 334 ? 8.930 5.447 -20.242 1.00 88.94 334 ASN A CA 1
ATOM 2586 C C . ASN A 1 334 ? 10.098 6.032 -19.435 1.00 88.94 334 ASN A C 1
ATOM 2588 O O . ASN A 1 334 ? 9.904 6.859 -18.540 1.00 88.94 334 ASN A O 1
ATOM 2592 N N . LEU A 1 335 ? 11.326 5.628 -19.771 1.00 85.19 335 LEU A N 1
ATOM 2593 C CA . LEU A 1 335 ? 12.526 6.046 -19.045 1.00 85.19 335 LEU A CA 1
ATOM 2594 C C . LEU A 1 335 ? 12.760 7.562 -19.095 1.00 85.19 335 LEU A C 1
ATOM 2596 O O . LEU A 1 335 ? 13.295 8.126 -18.146 1.00 85.19 335 LEU A O 1
ATOM 2600 N N . ASN A 1 336 ? 12.358 8.246 -20.170 1.00 81.25 336 ASN A N 1
ATOM 2601 C CA . ASN A 1 336 ? 12.640 9.677 -20.343 1.00 81.25 336 ASN A CA 1
ATOM 2602 C C . ASN A 1 336 ? 11.871 10.573 -19.358 1.00 81.25 336 ASN A C 1
ATOM 2604 O O . ASN A 1 336 ? 12.175 11.758 -19.226 1.00 81.25 336 ASN A O 1
ATOM 2608 N N . ILE A 1 337 ? 10.857 10.019 -18.699 1.00 73.12 337 ILE A N 1
ATOM 2609 C CA . ILE A 1 337 ? 9.899 10.730 -17.849 1.00 73.12 337 ILE A CA 1
ATOM 2610 C C . ILE A 1 337 ? 9.623 9.976 -16.545 1.00 73.12 337 ILE A C 1
ATOM 2612 O O . ILE A 1 337 ? 8.701 10.339 -15.811 1.00 73.12 337 ILE A O 1
ATOM 2616 N N . ILE A 1 338 ? 10.437 8.960 -16.236 1.00 78.50 338 ILE A N 1
ATOM 2617 C CA . ILE A 1 338 ? 10.370 8.263 -14.958 1.00 78.50 338 ILE A CA 1
ATOM 2618 C C . ILE A 1 338 ? 10.691 9.245 -13.830 1.00 78.50 338 ILE A C 1
ATOM 2620 O O . ILE A 1 338 ? 11.666 9.996 -13.873 1.00 78.50 338 ILE A O 1
ATOM 2624 N N . GLN A 1 339 ? 9.839 9.257 -12.815 1.00 77.62 339 GLN A N 1
ATOM 2625 C CA . GLN A 1 339 ? 10.091 9.941 -11.555 1.00 77.62 339 GLN A CA 1
ATOM 2626 C C . GLN A 1 339 ? 10.183 8.890 -10.455 1.00 77.62 339 GLN A C 1
ATOM 2628 O O . GLN A 1 339 ? 9.641 7.791 -10.585 1.00 77.62 339 GLN A O 1
ATOM 2633 N N . THR A 1 340 ? 10.807 9.239 -9.330 1.00 74.44 340 THR A N 1
ATOM 2634 C CA . THR A 1 340 ? 10.998 8.313 -8.202 1.00 74.44 340 THR A CA 1
ATOM 2635 C C . THR A 1 340 ? 9.680 7.672 -7.741 1.00 74.44 340 THR A C 1
ATOM 2637 O O . THR A 1 340 ? 9.660 6.508 -7.353 1.00 74.44 340 THR A O 1
ATOM 2640 N N . LYS A 1 341 ? 8.557 8.400 -7.839 1.00 84.50 341 LYS A N 1
ATOM 2641 C CA . LYS A 1 341 ? 7.219 7.925 -7.447 1.00 84.50 341 LYS A CA 1
ATOM 2642 C C . LYS A 1 341 ? 6.438 7.207 -8.548 1.00 84.50 341 LYS A C 1
ATOM 2644 O O . LYS A 1 341 ? 5.442 6.563 -8.231 1.00 84.50 341 LYS A O 1
ATOM 2649 N N . THR A 1 342 ? 6.879 7.265 -9.805 1.00 86.81 342 THR A N 1
ATOM 2650 C CA . THR A 1 342 ? 6.192 6.598 -10.923 1.00 86.81 342 THR A CA 1
ATOM 2651 C C . THR A 1 342 ? 6.113 5.094 -10.679 1.00 86.81 342 THR A C 1
ATOM 2653 O O . THR A 1 342 ? 5.035 4.523 -10.740 1.00 86.81 342 THR A O 1
ATOM 2656 N N . ILE A 1 343 ? 7.220 4.457 -10.285 1.00 89.81 343 ILE A N 1
ATOM 2657 C CA . ILE A 1 343 ? 7.230 3.015 -9.991 1.00 89.81 343 ILE A CA 1
ATOM 2658 C C . ILE A 1 343 ? 6.266 2.671 -8.847 1.00 89.81 343 ILE A C 1
ATOM 2660 O O . ILE A 1 343 ? 5.495 1.726 -8.969 1.00 89.81 343 ILE A O 1
ATOM 2664 N N . ALA A 1 344 ? 6.264 3.441 -7.756 1.00 90.81 344 ALA A N 1
ATOM 2665 C CA . ALA A 1 344 ? 5.364 3.199 -6.627 1.00 90.81 344 ALA A CA 1
ATOM 2666 C C . ALA A 1 344 ? 3.876 3.322 -7.016 1.00 90.81 344 ALA A C 1
ATOM 2668 O O . ALA A 1 344 ? 3.055 2.520 -6.561 1.00 90.81 344 ALA A O 1
ATOM 2669 N N . HIS A 1 345 ? 3.545 4.297 -7.870 1.00 89.69 345 HIS A N 1
ATOM 2670 C CA . HIS A 1 345 ? 2.207 4.488 -8.434 1.00 89.69 345 HIS A CA 1
ATOM 2671 C C . HIS A 1 345 ? 1.782 3.291 -9.287 1.00 89.69 345 HIS A C 1
ATOM 2673 O O . HIS A 1 345 ? 0.739 2.689 -9.034 1.00 89.69 345 HIS A O 1
ATOM 2679 N N . GLU A 1 346 ? 2.621 2.896 -10.244 1.00 89.38 346 GLU A N 1
ATOM 2680 C CA . GLU A 1 346 ? 2.323 1.781 -11.139 1.00 89.38 346 GLU A CA 1
ATOM 2681 C C . GLU A 1 346 ? 2.222 0.443 -10.388 1.00 89.38 346 GLU A C 1
ATOM 2683 O O . GLU A 1 346 ? 1.324 -0.361 -10.638 1.00 89.38 346 GLU A O 1
ATOM 2688 N N . LEU A 1 347 ? 3.071 0.218 -9.382 1.00 91.69 347 LEU A N 1
ATOM 2689 C CA . LEU A 1 347 ? 2.939 -0.936 -8.487 1.00 91.69 347 LEU A CA 1
ATOM 2690 C C . LEU A 1 347 ? 1.614 -0.922 -7.705 1.00 91.69 347 LEU A C 1
ATOM 2692 O O . LEU A 1 347 ? 1.123 -1.979 -7.316 1.00 91.69 347 LEU A O 1
ATOM 2696 N N . GLY A 1 348 ? 0.993 0.243 -7.509 1.00 90.25 348 GLY A N 1
ATOM 2697 C CA . GLY A 1 348 ? -0.351 0.346 -6.944 1.00 90.25 348 GLY A CA 1
ATOM 2698 C C . GLY A 1 348 ? -1.429 -0.212 -7.852 1.00 90.25 348 GLY A C 1
ATOM 2699 O O . GLY A 1 348 ? -2.315 -0.918 -7.372 1.00 90.25 348 GLY A O 1
ATOM 2700 N N . HIS A 1 349 ? -1.334 0.020 -9.157 1.00 87.25 349 HIS A N 1
ATOM 2701 C CA . HIS A 1 349 ? -2.245 -0.591 -10.126 1.00 87.25 349 HIS A CA 1
ATOM 2702 C C . HIS A 1 349 ? -2.093 -2.114 -10.177 1.00 87.25 349 HIS A C 1
ATOM 2704 O O . HIS A 1 349 ? -3.101 -2.818 -10.158 1.00 87.25 349 HIS A O 1
ATOM 2710 N N . VAL A 1 350 ? -0.860 -2.630 -10.092 1.00 88.94 350 VAL A N 1
ATOM 2711 C CA . VAL A 1 350 ? -0.592 -4.076 -9.931 1.00 88.94 350 VAL A CA 1
ATOM 2712 C C . VAL A 1 350 ? -1.266 -4.642 -8.668 1.00 88.94 350 VAL A C 1
ATOM 2714 O O . VAL A 1 350 ? -1.666 -5.805 -8.612 1.00 88.94 350 VAL A O 1
ATOM 2717 N N . LEU A 1 351 ? -1.455 -3.802 -7.650 1.00 88.94 351 LEU A N 1
ATOM 2718 C CA . LEU A 1 351 ? -2.161 -4.109 -6.405 1.00 88.94 351 LEU A CA 1
ATOM 2719 C C . LEU A 1 351 ? -3.648 -3.698 -6.420 1.00 88.94 351 LEU A C 1
ATOM 2721 O O . LEU A 1 351 ? -4.246 -3.497 -5.359 1.00 88.94 351 LEU A O 1
ATOM 2725 N N . ALA A 1 352 ? -4.245 -3.578 -7.611 1.00 84.69 352 ALA A N 1
ATOM 2726 C CA . ALA A 1 352 ? -5.650 -3.231 -7.864 1.00 84.69 352 ALA A CA 1
ATOM 2727 C C . ALA A 1 352 ? -6.110 -1.860 -7.320 1.00 84.69 352 ALA A C 1
ATOM 2729 O O . ALA A 1 352 ? -7.308 -1.618 -7.091 1.00 84.69 352 ALA A O 1
ATOM 2730 N N . LEU A 1 353 ? -5.175 -0.931 -7.105 1.00 84.25 353 LEU A N 1
ATOM 2731 C CA . LEU A 1 353 ? -5.490 0.436 -6.697 1.00 84.25 353 LEU A CA 1
ATOM 2732 C C . LEU A 1 353 ? -5.834 1.295 -7.907 1.00 84.25 353 LEU A C 1
ATOM 2734 O O . LEU A 1 353 ? -5.119 1.305 -8.902 1.00 84.25 353 LEU A O 1
ATOM 2738 N N . ASN A 1 354 ? -6.944 2.029 -7.813 1.00 79.25 354 ASN A N 1
ATOM 2739 C CA . ASN A 1 354 ? -7.402 2.944 -8.859 1.00 79.25 354 ASN A CA 1
ATOM 2740 C C . ASN A 1 354 ? -6.831 4.326 -8.646 1.00 79.25 354 ASN A C 1
ATOM 2742 O O . ASN A 1 354 ? -6.499 4.691 -7.515 1.00 79.25 354 ASN A O 1
ATOM 2746 N N . HIS A 1 355 ? -6.821 5.115 -9.723 1.00 80.81 355 HIS A N 1
ATOM 2747 C CA . HIS A 1 355 ? -6.659 6.547 -9.560 1.00 80.81 355 HIS A CA 1
ATOM 2748 C C . HIS A 1 355 ? -7.718 7.086 -8.605 1.00 80.81 355 HIS A C 1
ATOM 2750 O O . HIS A 1 355 ? -8.903 6.776 -8.738 1.00 80.81 355 HIS A O 1
ATOM 2756 N N . SER A 1 356 ? -7.282 7.902 -7.651 1.00 71.88 356 SER A N 1
ATOM 2757 C CA . SER A 1 356 ? -8.202 8.651 -6.804 1.00 71.88 356 SER A CA 1
ATOM 2758 C C . SER A 1 356 ? -9.000 9.613 -7.694 1.00 71.88 356 SER A C 1
ATOM 2760 O O . SER A 1 356 ? -8.380 10.384 -8.434 1.00 71.88 356 SER A O 1
ATOM 2762 N N . PRO A 1 357 ? -10.346 9.594 -7.661 1.00 61.88 357 PRO A N 1
ATOM 2763 C CA . PRO A 1 357 ? -11.151 10.580 -8.383 1.00 61.88 357 PRO A CA 1
ATOM 2764 C C . PRO A 1 357 ? -10.994 11.983 -7.781 1.00 61.88 357 PRO A C 1
ATOM 2766 O O . PRO A 1 357 ? -11.187 12.978 -8.477 1.00 61.88 357 PRO A O 1
ATOM 2769 N N . ASP A 1 358 ? -10.603 12.056 -6.508 1.00 55.59 358 ASP A N 1
ATOM 2770 C CA . ASP A 1 358 ? -10.383 13.301 -5.790 1.00 55.59 358 ASP A CA 1
ATOM 2771 C C . ASP A 1 358 ? -8.946 13.799 -5.976 1.00 55.59 358 ASP A C 1
ATOM 2773 O O . ASP A 1 358 ? -7.981 13.034 -5.857 1.00 55.59 358 ASP A O 1
ATOM 2777 N N . SER A 1 359 ? -8.806 15.109 -6.199 1.00 52.56 359 SER A N 1
ATOM 2778 C CA . SER A 1 359 ? -7.536 15.839 -6.251 1.00 52.56 359 SER A CA 1
ATOM 2779 C C . SER A 1 359 ? -6.939 16.029 -4.851 1.00 52.56 359 SER A C 1
ATOM 2781 O O . SER A 1 359 ? -6.733 17.153 -4.392 1.00 52.56 359 SER A O 1
ATOM 2783 N N . PHE A 1 360 ? -6.701 14.938 -4.127 1.00 55.94 360 PHE A N 1
ATOM 2784 C CA . PHE A 1 360 ? -5.800 14.991 -2.984 1.00 55.94 360 PHE A CA 1
ATOM 2785 C C . PHE A 1 360 ? -4.387 15.080 -3.544 1.00 55.94 360 PHE A C 1
ATOM 2787 O O . PHE A 1 360 ? -3.851 14.082 -4.017 1.00 55.94 360 PHE A O 1
ATOM 2794 N N . ASP A 1 361 ? -3.795 16.273 -3.479 1.00 54.34 361 ASP A N 1
ATOM 2795 C CA . ASP A 1 361 ? -2.462 16.583 -4.030 1.00 54.34 361 ASP A CA 1
ATOM 2796 C C . ASP A 1 361 ? -1.329 15.682 -3.491 1.00 54.34 361 ASP A C 1
ATOM 2798 O O . ASP A 1 361 ? -0.218 15.678 -4.024 1.00 54.34 361 ASP A O 1
ATOM 2802 N N . ASN A 1 362 ? -1.627 14.893 -2.452 1.00 63.75 362 ASN A N 1
ATOM 2803 C CA . ASN A 1 362 ? -0.712 14.000 -1.761 1.00 63.75 362 ASN A CA 1
ATOM 2804 C C . ASN A 1 362 ? -1.212 12.541 -1.748 1.00 63.75 362 ASN A C 1
ATOM 2806 O O . ASN A 1 362 ? -0.962 11.860 -0.763 1.00 63.75 362 ASN A O 1
ATOM 2810 N N . ASN A 1 363 ? -1.975 12.031 -2.723 1.00 74.44 363 ASN A N 1
ATOM 2811 C CA . ASN A 1 363 ? -2.286 10.587 -2.795 1.00 74.44 363 ASN A CA 1
ATOM 2812 C C . ASN A 1 363 ? -1.368 9.893 -3.805 1.00 74.44 363 ASN A C 1
ATOM 2814 O O . ASN A 1 363 ? -1.199 10.397 -4.914 1.00 74.44 363 ASN A O 1
ATOM 2818 N N . LEU A 1 364 ? -0.824 8.717 -3.460 1.00 79.00 364 LEU A N 1
ATOM 2819 C CA . LEU A 1 364 ? 0.038 7.965 -4.387 1.00 79.00 364 LEU A CA 1
ATOM 2820 C C . LEU A 1 364 ? -0.655 7.675 -5.717 1.00 79.00 364 LEU A C 1
ATOM 2822 O O . LEU A 1 364 ? -0.024 7.733 -6.765 1.00 79.00 364 LEU A O 1
ATOM 2826 N N . MET A 1 365 ? -1.960 7.425 -5.676 1.00 82.56 365 MET A N 1
ATOM 2827 C CA . MET A 1 365 ? -2.769 7.094 -6.840 1.00 82.56 365 MET A CA 1
ATOM 2828 C C . MET A 1 365 ? -3.385 8.329 -7.509 1.00 82.56 365 MET A C 1
ATOM 2830 O O . MET A 1 365 ? -4.433 8.238 -8.142 1.00 82.56 365 MET A O 1
ATOM 2834 N N . GLN A 1 366 ? -2.794 9.514 -7.378 1.00 79.44 366 GLN A N 1
ATOM 2835 C CA . GLN A 1 366 ? -3.195 10.657 -8.201 1.00 79.44 366 GLN A CA 1
ATOM 2836 C C . GLN A 1 366 ? -2.714 10.449 -9.650 1.00 79.44 366 GLN A C 1
ATOM 2838 O O . GLN A 1 366 ? -1.594 10.001 -9.863 1.00 79.44 366 GLN A O 1
ATOM 2843 N N . ARG A 1 367 ? -3.540 10.796 -10.654 1.00 65.31 367 ARG A N 1
ATOM 2844 C CA . ARG A 1 367 ? -3.271 10.600 -12.105 1.00 65.31 367 ARG A CA 1
ATOM 2845 C C . ARG A 1 367 ? -1.913 11.100 -12.604 1.00 65.31 367 ARG A C 1
ATOM 2847 O O . ARG A 1 367 ? -1.439 10.655 -13.641 1.00 65.31 367 ARG A O 1
ATOM 2854 N N . LEU A 1 368 ? -1.340 12.079 -11.920 1.00 62.47 368 LEU A N 1
ATOM 2855 C CA . LEU A 1 368 ? -0.000 12.576 -12.174 1.00 62.47 368 LEU A CA 1
ATOM 2856 C C . LEU A 1 368 ? 0.758 12.338 -10.881 1.00 62.47 368 LEU A C 1
ATOM 2858 O O . LEU A 1 368 ? 0.420 12.967 -9.878 1.00 62.47 368 LEU A O 1
ATOM 2862 N N . ALA A 1 369 ? 1.723 11.418 -10.894 1.00 55.38 369 ALA A N 1
ATOM 2863 C CA . ALA A 1 369 ? 2.586 11.177 -9.748 1.00 55.38 369 ALA A CA 1
ATOM 2864 C C . ALA A 1 369 ? 3.186 12.523 -9.309 1.00 55.38 369 ALA A C 1
ATOM 2866 O O . ALA A 1 369 ? 4.011 13.112 -10.007 1.00 55.38 369 ALA A O 1
ATOM 2867 N N . SER A 1 370 ? 2.692 13.067 -8.198 1.00 56.72 370 SER A N 1
ATOM 2868 C CA . SER A 1 370 ? 3.215 14.302 -7.638 1.00 56.72 370 SER A CA 1
ATOM 2869 C C . SER A 1 370 ? 4.421 13.931 -6.773 1.00 56.72 370 SER A C 1
ATOM 2871 O O . SER A 1 370 ? 4.415 12.937 -6.047 1.00 56.72 370 SER A O 1
ATOM 2873 N N . ASN A 1 371 ? 5.484 14.733 -6.827 1.00 56.84 371 ASN A N 1
ATOM 2874 C CA . ASN A 1 371 ? 6.650 14.544 -5.955 1.00 56.84 371 ASN A CA 1
ATOM 2875 C C . ASN A 1 371 ? 6.363 14.938 -4.488 1.00 56.84 371 ASN A C 1
ATOM 2877 O O . ASN A 1 371 ? 7.287 15.022 -3.679 1.00 56.84 371 ASN A O 1
ATOM 2881 N N . VAL A 1 372 ? 5.105 15.222 -4.125 1.00 52.62 372 VAL A N 1
ATOM 2882 C CA . VAL A 1 372 ? 4.724 15.674 -2.785 1.00 52.62 372 VAL A CA 1
ATOM 2883 C C . VAL A 1 372 ? 4.189 14.488 -1.988 1.00 52.62 372 VAL A C 1
ATOM 2885 O O . VAL A 1 372 ? 3.025 14.128 -2.102 1.00 52.62 372 VAL A O 1
ATOM 2888 N N . GLY A 1 373 ? 5.076 13.891 -1.182 1.00 57.19 373 GLY A N 1
ATOM 2889 C CA . GLY A 1 373 ? 4.788 12.945 -0.091 1.00 57.19 373 GLY A CA 1
ATOM 2890 C C . GLY A 1 373 ? 3.485 12.148 -0.218 1.00 57.19 373 GLY A C 1
ATOM 2891 O O . GLY A 1 373 ? 2.564 12.403 0.563 1.00 57.19 373 GLY A O 1
ATOM 2892 N N . PRO A 1 374 ? 3.385 11.216 -1.181 1.00 63.22 374 PRO A N 1
ATOM 2893 C CA . PRO A 1 374 ? 2.146 10.515 -1.439 1.00 63.22 374 PRO A CA 1
ATOM 2894 C C . PRO A 1 374 ? 1.747 9.645 -0.246 1.00 63.22 374 PRO A C 1
ATOM 2896 O O . PRO A 1 374 ? 2.505 8.827 0.266 1.00 63.22 374 PRO A O 1
ATOM 2899 N N . THR A 1 375 ? 0.515 9.831 0.191 1.00 77.69 375 THR A N 1
ATOM 2900 C CA . THR A 1 375 ? -0.172 9.049 1.204 1.00 77.69 375 THR A CA 1
ATOM 2901 C C . THR A 1 375 ? -0.925 7.913 0.522 1.00 77.69 375 THR A C 1
ATOM 2903 O O . THR A 1 375 ? -1.534 8.084 -0.539 1.00 77.69 375 THR A O 1
ATOM 2906 N N . ILE A 1 376 ? -0.882 6.736 1.139 1.00 84.50 376 ILE A N 1
ATOM 2907 C CA . ILE A 1 376 ? -1.755 5.611 0.810 1.00 84.50 376 ILE A CA 1
ATOM 2908 C C . ILE A 1 376 ? -2.710 5.448 1.989 1.00 84.50 376 ILE A C 1
ATOM 2910 O O . ILE A 1 376 ? -2.298 5.362 3.149 1.00 84.50 376 ILE A O 1
ATOM 2914 N N . THR A 1 377 ? -4.007 5.426 1.704 1.00 83.50 377 THR A N 1
ATOM 2915 C CA . THR A 1 377 ? -5.033 5.289 2.738 1.00 83.50 377 THR A CA 1
ATOM 2916 C C . THR A 1 377 ? -5.122 3.847 3.236 1.00 83.50 377 THR A C 1
ATOM 2918 O O . THR A 1 377 ? -4.807 2.890 2.529 1.00 83.50 377 THR A O 1
ATOM 2921 N N . LYS A 1 378 ? -5.648 3.656 4.450 1.00 82.75 378 LYS A N 1
ATOM 2922 C CA . LYS A 1 378 ? -5.930 2.308 4.970 1.00 82.75 378 LYS A CA 1
ATOM 2923 C C . LYS A 1 378 ? -6.959 1.549 4.129 1.00 82.75 378 LYS A C 1
ATOM 2925 O O . LYS A 1 378 ? -6.849 0.336 4.011 1.00 82.75 378 LYS A O 1
ATOM 2930 N N . GLY A 1 379 ? -7.902 2.255 3.499 1.00 80.81 379 GLY A N 1
ATOM 2931 C CA . GLY A 1 379 ? -8.837 1.662 2.539 1.00 80.81 379 GLY A CA 1
ATOM 2932 C C . GLY A 1 379 ? -8.132 1.131 1.288 1.00 80.81 379 GLY A C 1
ATOM 2933 O O . GLY A 1 379 ? -8.413 0.014 0.860 1.00 80.81 379 GLY A O 1
ATOM 2934 N N . GLN A 1 380 ? -7.159 1.878 0.753 1.00 85.81 380 GLN A N 1
ATOM 2935 C CA . GLN A 1 380 ? -6.298 1.405 -0.337 1.00 85.81 380 GLN A CA 1
ATOM 2936 C C . GLN A 1 380 ? -5.479 0.183 0.108 1.00 85.81 380 GLN A C 1
ATOM 2938 O O . GLN A 1 380 ? -5.556 -0.857 -0.535 1.00 85.81 380 GLN A O 1
ATOM 2943 N N . CYS A 1 381 ? -4.810 0.238 1.265 1.00 89.31 381 CYS A N 1
ATOM 2944 C CA . CYS A 1 381 ? -4.095 -0.922 1.810 1.00 89.31 381 CYS A CA 1
ATOM 2945 C C . CYS A 1 381 ? -4.992 -2.156 1.999 1.00 89.31 381 CYS A C 1
ATOM 2947 O O . CYS A 1 381 ? -4.581 -3.277 1.713 1.00 89.31 381 CYS A O 1
ATOM 2949 N N . TYR A 1 382 ? -6.219 -1.973 2.486 1.00 87.50 382 TYR A N 1
ATOM 2950 C CA . TYR A 1 382 ? -7.178 -3.063 2.628 1.00 87.50 382 TYR A CA 1
ATOM 2951 C C . TYR A 1 382 ? -7.515 -3.668 1.259 1.00 87.50 382 TYR A C 1
ATOM 2953 O O . TYR A 1 382 ? -7.387 -4.878 1.081 1.00 87.50 382 TYR A O 1
ATOM 2961 N N . ARG A 1 383 ? -7.842 -2.829 0.265 1.00 84.00 383 ARG A N 1
ATOM 2962 C CA . ARG A 1 383 ? -8.137 -3.255 -1.112 1.00 84.00 383 ARG A CA 1
ATOM 2963 C C . ARG A 1 383 ? -6.986 -4.038 -1.737 1.00 84.00 383 ARG A C 1
ATOM 2965 O O . ARG A 1 383 ? -7.235 -5.114 -2.267 1.00 84.00 383 ARG A O 1
ATOM 2972 N N . THR A 1 384 ? -5.744 -3.579 -1.579 1.00 87.44 384 THR A N 1
ATOM 2973 C CA . THR A 1 384 ? -4.541 -4.316 -2.001 1.00 87.44 384 THR A CA 1
ATOM 2974 C C . THR A 1 384 ? -4.534 -5.765 -1.516 1.00 87.44 384 THR A C 1
ATOM 2976 O O . THR A 1 384 ? -4.019 -6.634 -2.208 1.00 87.44 384 THR A O 1
ATOM 2979 N N . ASN A 1 385 ? -5.107 -6.049 -0.347 1.00 88.00 385 ASN A N 1
ATOM 2980 C CA . ASN A 1 385 ? -5.050 -7.365 0.280 1.00 88.00 385 ASN A CA 1
ATOM 2981 C C . ASN A 1 385 ? -6.294 -8.233 0.051 1.00 88.00 385 ASN A C 1
ATOM 2983 O O . ASN A 1 385 ? -6.208 -9.446 0.255 1.00 88.00 385 ASN A O 1
ATOM 2987 N N . VAL A 1 386 ? -7.434 -7.654 -0.340 1.00 81.62 386 VAL A N 1
ATOM 2988 C CA . VAL A 1 386 ? -8.706 -8.391 -0.486 1.00 81.62 386 VAL A CA 1
ATOM 2989 C C . VAL A 1 386 ? -9.279 -8.383 -1.899 1.00 81.62 386 VAL A C 1
ATOM 2991 O O . VAL A 1 386 ? -10.136 -9.208 -2.204 1.00 81.62 386 VAL A O 1
ATOM 2994 N N . ASP A 1 387 ? -8.847 -7.459 -2.761 1.00 80.12 387 ASP A N 1
ATOM 2995 C CA . ASP A 1 387 ? -9.329 -7.400 -4.137 1.00 80.12 387 ASP A CA 1
ATOM 2996 C C . ASP A 1 387 ? -8.792 -8.606 -4.915 1.00 80.12 387 ASP A C 1
ATOM 2998 O O . ASP A 1 387 ? -7.585 -8.859 -4.930 1.00 80.12 387 ASP A O 1
ATOM 3002 N N . GLY A 1 388 ? -9.686 -9.368 -5.548 1.00 78.69 388 GLY A N 1
ATOM 3003 C CA . GLY A 1 388 ? -9.316 -10.555 -6.319 1.00 78.69 388 GLY A CA 1
ATOM 3004 C C . GLY A 1 388 ? -8.462 -10.238 -7.548 1.00 78.69 388 GLY A C 1
ATOM 3005 O O . GLY A 1 388 ? -7.789 -11.131 -8.049 1.00 78.69 388 GLY A O 1
ATOM 3006 N N . GLY A 1 389 ? -8.470 -8.985 -8.014 1.00 77.25 389 GLY A N 1
ATOM 3007 C CA . GLY A 1 389 ? -7.574 -8.489 -9.053 1.00 77.25 389 GLY A CA 1
ATOM 3008 C C . GLY A 1 389 ? -6.222 -8.005 -8.533 1.00 77.25 389 GLY A C 1
ATOM 3009 O O . GLY A 1 389 ? -5.392 -7.613 -9.331 1.00 77.25 389 GLY A O 1
ATOM 3010 N N . SER A 1 390 ? -5.956 -7.989 -7.227 1.00 84.50 390 SER A N 1
ATOM 3011 C CA . SER A 1 390 ? -4.626 -7.615 -6.731 1.00 84.50 390 SER A CA 1
ATOM 3012 C C . SER A 1 390 ? -3.624 -8.745 -6.961 1.00 84.50 390 SER A C 1
ATOM 3014 O O . SER A 1 390 ? -3.947 -9.909 -6.711 1.00 84.50 390 SER A O 1
ATOM 3016 N N . TY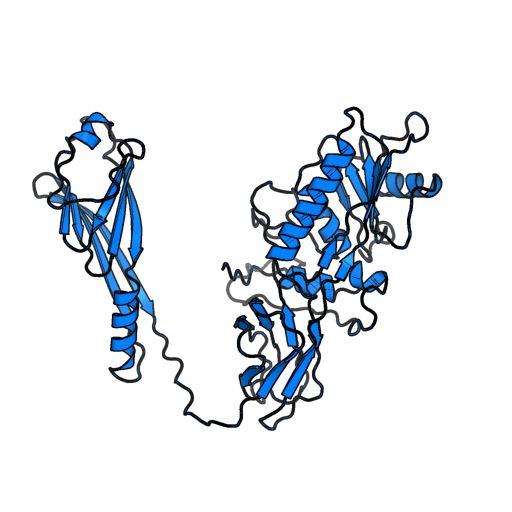R A 1 391 ? -2.385 -8.411 -7.336 1.00 86.75 391 TYR A N 1
ATOM 3017 C CA . TYR A 1 391 ? -1.292 -9.373 -7.532 1.00 86.75 391 TYR A CA 1
ATOM 3018 C C . TYR A 1 391 ? -1.148 -10.389 -6.386 1.00 86.75 391 TYR A C 1
ATOM 3020 O O . TYR A 1 391 ? -0.951 -11.584 -6.610 1.00 86.75 391 TYR A O 1
ATOM 3028 N N . VAL A 1 392 ? -1.313 -9.940 -5.136 1.00 86.56 392 VAL A N 1
ATOM 3029 C CA . VAL A 1 392 ? -1.186 -10.817 -3.957 1.00 86.56 392 VAL A CA 1
ATOM 3030 C C . VAL A 1 392 ? -2.262 -11.912 -3.886 1.00 86.56 392 VAL A C 1
ATOM 3032 O O . VAL A 1 392 ? -2.089 -12.900 -3.169 1.00 86.56 392 VAL A O 1
ATOM 3035 N N . ASN A 1 393 ? -3.358 -11.754 -4.632 1.00 81.69 393 ASN A N 1
ATOM 3036 C CA . ASN A 1 393 ? -4.476 -12.689 -4.696 1.00 81.69 393 ASN A CA 1
ATOM 3037 C C . ASN A 1 393 ? -4.523 -13.465 -6.024 1.00 81.69 393 ASN A C 1
ATOM 3039 O O . ASN A 1 393 ? -4.941 -14.621 -6.015 1.00 81.69 393 ASN A O 1
ATOM 3043 N N . THR A 1 394 ? -4.059 -12.895 -7.142 1.00 76.12 394 THR A N 1
ATOM 3044 C CA . THR A 1 394 ? -4.040 -13.590 -8.445 1.00 76.12 394 THR A CA 1
ATOM 3045 C C . THR A 1 394 ? -2.939 -14.649 -8.545 1.00 76.12 394 THR A C 1
ATOM 3047 O O . THR A 1 394 ? -3.164 -15.702 -9.138 1.00 76.12 394 THR A O 1
ATOM 3050 N N . ASP A 1 395 ? -1.783 -14.429 -7.910 1.00 69.88 395 ASP A N 1
ATOM 3051 C CA . ASP A 1 395 ? -0.617 -15.328 -7.997 1.00 69.88 395 ASP A CA 1
ATOM 3052 C C . ASP A 1 395 ? -0.551 -16.363 -6.857 1.00 69.88 395 ASP A C 1
ATOM 3054 O O . ASP A 1 395 ? 0.481 -16.993 -6.622 1.00 69.88 395 ASP A O 1
ATOM 3058 N N . ASN A 1 396 ? -1.655 -16.567 -6.125 1.00 61.28 396 ASN A N 1
ATOM 3059 C CA . ASN A 1 396 ? -1.726 -17.430 -4.935 1.00 61.28 396 ASN A CA 1
ATOM 3060 C C . ASN A 1 396 ? -0.702 -17.078 -3.836 1.00 61.28 396 ASN A C 1
ATOM 3062 O O . ASN A 1 396 ? -0.419 -17.914 -2.973 1.00 61.28 396 ASN A O 1
ATOM 3066 N N . VAL A 1 397 ? -0.161 -15.851 -3.823 1.00 64.12 397 VAL A N 1
ATOM 3067 C CA . VAL A 1 397 ? 0.722 -15.374 -2.739 1.00 64.12 397 VAL A CA 1
ATOM 3068 C C . VAL A 1 397 ? -0.014 -15.472 -1.396 1.00 64.12 397 VAL A C 1
ATOM 3070 O O . VAL A 1 397 ? 0.577 -15.834 -0.376 1.00 64.12 397 VAL A O 1
ATOM 3073 N N . ARG A 1 398 ? -1.335 -15.248 -1.402 1.00 69.19 398 ARG A N 1
ATOM 3074 C CA . ARG A 1 398 ? -2.238 -15.540 -0.286 1.00 69.19 398 ARG A CA 1
ATOM 3075 C C . ARG A 1 398 ? -3.047 -16.818 -0.552 1.00 69.19 398 ARG A C 1
ATOM 3077 O O . ARG A 1 398 ? -4.029 -16.806 -1.282 1.00 69.19 398 ARG A O 1
ATOM 3084 N N . THR A 1 399 ? -2.690 -17.919 0.109 1.00 53.09 399 THR A N 1
ATOM 3085 C CA . THR A 1 399 ? -3.322 -19.245 -0.081 1.00 53.09 399 THR A CA 1
ATOM 3086 C C . THR A 1 399 ? -4.700 -19.425 0.575 1.00 53.09 399 THR A C 1
ATOM 3088 O O . THR A 1 399 ? -5.317 -20.468 0.397 1.00 53.09 399 THR A O 1
ATOM 3091 N N . ASN A 1 400 ? -5.215 -18.418 1.292 1.00 48.19 400 ASN A N 1
ATOM 3092 C CA . ASN A 1 400 ? -6.504 -18.456 2.002 1.00 48.19 400 ASN A CA 1
ATOM 3093 C C . ASN A 1 400 ? -7.337 -17.180 1.774 1.00 48.19 400 ASN A C 1
ATOM 3095 O O . ASN A 1 400 ? -8.009 -16.720 2.698 1.00 48.19 400 ASN A O 1
ATOM 3099 N N . ALA A 1 401 ? -7.246 -16.556 0.593 1.00 44.84 401 ALA A N 1
ATOM 3100 C CA . ALA A 1 401 ? -7.996 -15.337 0.301 1.00 44.84 401 ALA A CA 1
ATOM 3101 C C . ALA A 1 401 ? -9.498 -15.579 0.535 1.00 44.84 401 ALA A C 1
ATOM 3103 O O . ALA A 1 401 ? -10.152 -16.365 -0.154 1.00 44.84 401 ALA A O 1
ATOM 3104 N N . THR A 1 402 ? -10.015 -14.939 1.582 1.00 44.59 402 THR A N 1
ATOM 3105 C CA . THR A 1 402 ? -11.426 -14.907 1.938 1.00 44.59 402 THR A CA 1
ATOM 3106 C C . THR A 1 402 ? -12.199 -14.464 0.706 1.00 44.59 402 THR A C 1
ATOM 3108 O O . THR A 1 402 ? -11.908 -13.421 0.131 1.00 44.59 402 THR A O 1
ATOM 3111 N N . GLY A 1 403 ? -13.126 -15.320 0.268 1.00 38.25 403 GLY A N 1
ATOM 3112 C CA . GLY A 1 403 ? -13.733 -15.270 -1.057 1.00 38.25 403 GLY A CA 1
ATOM 3113 C C . GLY A 1 403 ? -14.209 -13.889 -1.495 1.00 38.25 403 GLY A C 1
ATOM 3114 O O . GLY A 1 403 ? -14.553 -13.047 -0.663 1.00 38.25 403 GLY A O 1
ATOM 3115 N N . ALA A 1 404 ? -14.241 -13.727 -2.820 1.00 33.94 404 ALA A N 1
ATOM 3116 C CA . ALA A 1 404 ? -14.781 -12.603 -3.567 1.00 33.94 404 ALA A CA 1
ATOM 3117 C C . ALA A 1 404 ? -16.132 -12.139 -3.004 1.00 33.94 404 ALA A C 1
ATOM 3119 O O . ALA A 1 404 ? -17.201 -12.535 -3.459 1.00 33.94 404 ALA A O 1
ATOM 3120 N N . VAL A 1 405 ? -16.086 -11.279 -1.997 1.00 35.75 405 VAL A N 1
ATOM 3121 C CA . 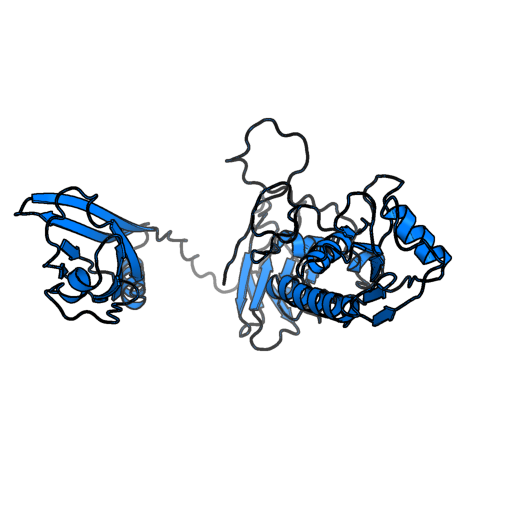VAL A 1 405 ? -17.187 -10.390 -1.687 1.00 35.75 405 VAL A CA 1
ATOM 3122 C C . VAL A 1 405 ? -16.794 -9.094 -2.372 1.00 35.75 405 VAL A C 1
ATOM 3124 O O . VAL A 1 405 ? -15.704 -8.589 -2.095 1.00 35.75 405 VAL A O 1
ATOM 3127 N N . PRO A 1 406 ? -17.622 -8.538 -3.271 1.00 33.56 406 PRO A N 1
ATOM 3128 C CA . PRO A 1 406 ? -17.469 -7.149 -3.643 1.00 33.56 406 PRO A CA 1
ATOM 3129 C C . PRO A 1 406 ? -17.683 -6.366 -2.354 1.00 33.56 406 PRO A C 1
ATOM 3131 O O . PRO A 1 406 ? -18.815 -6.109 -1.946 1.00 33.56 406 PRO A O 1
ATOM 3134 N N . VAL A 1 407 ? -16.592 -6.041 -1.665 1.00 37.88 407 VAL A N 1
ATOM 3135 C CA . VAL A 1 407 ? -16.621 -5.117 -0.548 1.00 37.88 407 VAL A CA 1
ATOM 3136 C C . VAL A 1 407 ? -16.886 -3.755 -1.179 1.00 37.88 407 VAL A C 1
ATOM 3138 O O . VAL A 1 407 ? -15.994 -2.944 -1.409 1.00 37.88 407 VAL A O 1
ATOM 3141 N N . LYS A 1 408 ? -18.160 -3.502 -1.487 1.00 32.56 408 LYS A N 1
ATOM 3142 C CA . LYS A 1 408 ? -18.711 -2.166 -1.376 1.00 32.56 408 LYS A CA 1
ATOM 3143 C C . LYS A 1 408 ? -18.626 -1.835 0.109 1.00 32.56 408 LYS A C 1
ATOM 3145 O O . LYS A 1 408 ? -19.594 -1.993 0.846 1.00 32.56 408 LYS A O 1
ATOM 3150 N N . LEU A 1 409 ? -17.452 -1.385 0.550 1.00 34.62 409 LEU A N 1
ATOM 3151 C CA . LEU A 1 409 ? -17.366 -0.422 1.639 1.00 34.62 409 LEU A CA 1
ATOM 3152 C C . LEU A 1 409 ? -18.112 0.817 1.123 1.00 34.62 409 LEU A C 1
ATOM 3154 O O . LEU A 1 409 ? -17.514 1.759 0.617 1.00 34.62 409 LEU A O 1
ATOM 3158 N N . ASN A 1 410 ? -19.446 0.749 1.128 1.00 31.12 410 ASN A N 1
ATOM 3159 C CA . ASN A 1 410 ? -20.338 1.850 0.807 1.00 31.12 410 ASN A CA 1
ATOM 3160 C C . ASN A 1 410 ? -20.221 2.839 1.954 1.00 31.12 410 ASN A C 1
ATOM 3162 O O . ASN A 1 410 ? -21.088 2.858 2.818 1.00 31.12 410 ASN A O 1
ATOM 3166 N N . TYR A 1 411 ? -19.156 3.627 2.003 1.00 44.53 411 TYR A N 1
ATOM 3167 C CA . TYR A 1 411 ? -19.076 4.701 2.972 1.00 44.53 411 TYR A CA 1
ATOM 3168 C C . TYR A 1 411 ? -18.613 5.988 2.336 1.00 44.53 411 TYR A C 1
ATOM 3170 O O . TYR A 1 411 ? -17.462 6.113 1.953 1.00 44.53 411 TYR A O 1
ATOM 3178 N N . CYS A 1 412 ? -19.550 6.932 2.317 1.00 29.86 412 CYS A N 1
ATOM 3179 C CA . CYS A 1 412 ? -19.377 8.353 2.570 1.00 29.86 412 CYS A CA 1
ATOM 3180 C C . CYS A 1 412 ? -20.433 8.707 3.635 1.00 29.86 412 CYS A C 1
ATOM 3182 O O . CYS A 1 412 ? -21.573 8.242 3.519 1.00 29.86 412 CYS A O 1
ATOM 3184 N N . PRO A 1 413 ? -20.138 9.542 4.647 1.00 30.27 413 PRO A N 1
ATOM 3185 C CA . PRO A 1 413 ? -21.192 10.231 5.378 1.00 30.27 413 PRO A CA 1
ATOM 3186 C C . PRO A 1 413 ? -22.002 11.048 4.367 1.00 30.27 413 PRO A C 1
ATOM 3188 O O . PRO A 1 413 ? -21.441 11.806 3.575 1.00 30.27 413 PRO A O 1
ATOM 3191 N N . ARG A 1 414 ? -23.325 10.894 4.379 1.00 29.94 414 ARG A N 1
ATOM 3192 C CA . ARG A 1 414 ? -24.265 11.509 3.426 1.00 29.94 414 ARG A CA 1
ATOM 3193 C C . ARG A 1 414 ? -24.378 13.038 3.527 1.00 29.94 414 ARG A C 1
ATOM 3195 O O . ARG A 1 414 ? -25.238 13.614 2.869 1.00 29.94 414 ARG A O 1
ATOM 3202 N N . ASP A 1 415 ? -23.511 13.695 4.290 1.00 29.31 415 ASP A N 1
ATOM 3203 C CA . ASP A 1 415 ? -23.691 15.097 4.667 1.00 29.31 415 ASP A CA 1
ATOM 3204 C C . ASP A 1 415 ? -22.925 16.092 3.776 1.00 29.31 415 ASP A C 1
ATOM 3206 O O . ASP A 1 415 ? -23.106 17.292 3.946 1.00 29.31 415 ASP A O 1
ATOM 3210 N N . ASN A 1 416 ? -22.140 15.633 2.786 1.00 32.03 416 ASN A N 1
ATOM 3211 C CA . ASN A 1 416 ? -21.422 16.512 1.839 1.00 32.03 416 ASN A CA 1
ATOM 3212 C C . ASN A 1 416 ? -21.543 16.122 0.346 1.00 32.03 416 ASN A C 1
ATOM 3214 O O . ASN A 1 416 ? -20.812 16.657 -0.487 1.00 32.03 416 ASN A O 1
ATOM 3218 N N . ALA A 1 417 ? -22.451 15.217 -0.034 1.00 32.28 417 ALA A N 1
ATOM 3219 C CA . ALA A 1 417 ? -22.638 14.875 -1.446 1.00 32.28 417 ALA A CA 1
ATOM 3220 C C . ALA A 1 417 ? -23.353 16.014 -2.198 1.00 32.28 417 ALA A C 1
ATOM 3222 O O . ALA A 1 417 ? -24.521 16.306 -1.940 1.00 32.28 417 ALA A O 1
ATOM 3223 N N . VAL A 1 418 ? -22.667 16.630 -3.165 1.00 31.33 418 VAL A N 1
ATOM 3224 C CA . VAL A 1 418 ? -23.319 17.449 -4.196 1.00 31.33 418 VAL A CA 1
ATOM 3225 C C . VAL A 1 418 ? -24.120 16.498 -5.099 1.00 31.33 418 VAL A C 1
ATOM 3227 O O . VAL A 1 418 ? -23.537 15.566 -5.655 1.00 31.33 418 VAL A O 1
ATOM 3230 N N . PRO A 1 419 ? -25.441 16.680 -5.270 1.00 29.80 419 PRO A N 1
ATOM 3231 C CA . PRO A 1 419 ? -26.226 15.816 -6.144 1.00 29.80 419 PRO A CA 1
ATOM 3232 C C . PRO A 1 419 ? -25.798 16.014 -7.606 1.00 29.80 419 PRO A C 1
ATOM 3234 O O . PRO A 1 419 ? -25.985 17.103 -8.146 1.00 29.80 419 PRO A O 1
ATOM 3237 N N . GLY A 1 420 ? -25.256 14.979 -8.263 1.00 32.91 420 GLY A N 1
ATOM 3238 C CA . GLY A 1 420 ? -25.142 14.968 -9.730 1.00 32.91 420 GLY A CA 1
ATOM 3239 C C . GLY A 1 420 ? -23.953 14.251 -10.377 1.00 32.91 420 GLY A C 1
ATOM 3240 O O . GLY A 1 420 ? -23.972 14.095 -11.595 1.00 32.91 420 GLY A O 1
ATOM 3241 N N . SER A 1 421 ? -22.934 13.791 -9.647 1.00 32.50 421 SER A N 1
ATOM 3242 C CA . SER A 1 421 ? -21.795 13.093 -10.268 1.00 32.50 421 SER A CA 1
ATOM 3243 C C . SER A 1 421 ? -22.063 11.591 -10.392 1.00 32.50 421 SER A C 1
ATOM 3245 O O . SER A 1 421 ? -22.056 10.858 -9.404 1.00 32.50 421 SER A O 1
ATOM 3247 N N . GLY A 1 422 ? -22.321 11.127 -11.613 1.00 30.27 422 GLY A N 1
ATOM 3248 C CA . GLY A 1 422 ? -22.444 9.706 -11.911 1.00 30.27 422 GLY A CA 1
ATOM 3249 C C . GLY A 1 422 ? -21.141 8.950 -11.634 1.00 30.27 422 GLY A C 1
ATOM 3250 O O . GLY A 1 422 ? -20.130 9.221 -12.266 1.00 30.27 422 GLY A O 1
ATOM 3251 N N . GLY A 1 423 ? -21.216 7.990 -10.710 1.00 33.41 423 GLY A N 1
ATOM 3252 C CA . GLY A 1 423 ? -20.480 6.724 -10.722 1.00 33.41 423 GLY A CA 1
ATOM 3253 C C . GLY A 1 423 ? -18.952 6.768 -10.674 1.00 33.41 423 GLY A C 1
ATOM 3254 O O . GLY A 1 423 ? -18.328 6.554 -11.700 1.00 33.41 423 GLY A O 1
ATOM 3255 N N . THR A 1 424 ? -18.389 6.900 -9.469 1.00 31.30 424 THR A N 1
ATOM 3256 C CA . THR A 1 424 ? -17.364 6.013 -8.869 1.00 31.30 424 THR A CA 1
ATOM 3257 C C . THR A 1 424 ? -17.122 6.513 -7.443 1.00 31.30 424 THR A C 1
ATOM 3259 O O . THR A 1 424 ? -16.395 7.483 -7.244 1.00 31.30 424 THR A O 1
ATOM 3262 N N . ASP A 1 425 ? -17.770 5.884 -6.463 1.00 30.03 425 ASP A N 1
ATOM 3263 C CA . ASP A 1 425 ? -17.710 6.288 -5.055 1.00 30.03 425 ASP A CA 1
ATOM 3264 C C . ASP A 1 425 ? -16.354 5.900 -4.439 1.00 30.03 425 ASP A C 1
ATOM 3266 O O . ASP A 1 425 ? -16.099 4.727 -4.165 1.00 30.03 425 ASP A O 1
ATOM 3270 N N . TRP A 1 426 ? -15.486 6.887 -4.216 1.00 32.50 426 TRP A N 1
ATOM 3271 C CA . TRP A 1 426 ? -14.268 6.753 -3.414 1.00 32.50 426 TRP A CA 1
ATOM 3272 C C . TRP A 1 426 ? -14.307 7.761 -2.269 1.00 32.50 426 TRP A C 1
ATOM 3274 O O . TRP A 1 426 ? -14.826 8.863 -2.423 1.00 32.50 426 TRP A O 1
ATOM 3284 N N . CYS A 1 427 ? -13.802 7.353 -1.105 1.00 33.31 427 CYS A N 1
ATOM 3285 C CA . CYS A 1 427 ? -13.996 8.075 0.145 1.00 33.31 427 CYS A CA 1
ATOM 3286 C C . CYS A 1 427 ? -12.690 8.698 0.662 1.00 33.31 427 CYS A C 1
ATOM 3288 O O . CYS A 1 427 ? -11.666 8.003 0.712 1.00 33.31 427 CYS A O 1
ATOM 3290 N N . PRO A 1 428 ? -12.712 9.956 1.138 1.00 31.41 428 PRO A N 1
ATOM 3291 C CA . PRO A 1 428 ? -11.595 10.546 1.852 1.00 31.41 428 PRO A CA 1
ATOM 3292 C C . PRO A 1 428 ? -11.436 9.934 3.252 1.00 31.41 428 PRO A C 1
ATOM 3294 O O . PRO A 1 428 ? -12.264 10.129 4.136 1.00 31.41 428 PRO A O 1
ATOM 3297 N N . ILE A 1 429 ? -10.297 9.274 3.455 1.00 36.50 429 ILE A N 1
ATOM 3298 C CA . ILE A 1 429 ? -9.383 9.560 4.568 1.00 36.50 429 ILE A CA 1
ATOM 3299 C C . ILE A 1 429 ? -9.944 9.349 6.002 1.00 36.50 429 ILE A C 1
ATOM 3301 O O . ILE A 1 429 ? -10.477 10.246 6.649 1.00 36.50 429 ILE A O 1
ATOM 3305 N N . LEU A 1 430 ? -9.626 8.183 6.581 1.00 31.55 430 LEU A N 1
ATOM 3306 C CA . LEU A 1 430 ? -9.158 8.119 7.973 1.00 31.55 430 LEU A CA 1
ATOM 3307 C C . LEU A 1 430 ? -7.660 8.476 7.969 1.00 31.55 430 LEU A C 1
ATOM 3309 O O . LEU A 1 430 ? -6.808 7.584 7.978 1.00 31.55 430 LEU A O 1
ATOM 3313 N N . ASP A 1 431 ? -7.331 9.770 7.907 1.00 31.45 431 ASP A N 1
ATOM 3314 C CA . ASP A 1 431 ? -5.959 10.254 8.122 1.00 31.45 431 ASP A CA 1
ATOM 3315 C C . ASP A 1 431 ? -5.717 10.178 9.613 1.00 31.45 431 ASP A C 1
ATOM 3317 O O . ASP A 1 431 ? -6.002 11.091 10.389 1.00 31.45 431 ASP A O 1
ATOM 3321 N N . PHE A 1 432 ? -5.188 9.044 10.034 1.00 30.62 432 PHE A N 1
ATOM 3322 C CA . PHE A 1 432 ? -4.612 8.932 11.351 1.00 30.62 432 PHE A CA 1
ATOM 3323 C C . PHE A 1 432 ? -3.116 9.213 11.268 1.00 30.62 432 PHE A C 1
ATOM 3325 O O . PHE A 1 432 ? -2.313 8.300 11.478 1.00 30.62 432 PHE A O 1
ATOM 3332 N N . ASN A 1 433 ? -2.760 10.470 10.985 1.00 23.91 433 ASN A N 1
ATOM 3333 C CA . ASN A 1 433 ? -1.378 10.944 11.075 1.00 23.91 433 ASN A CA 1
ATOM 3334 C C . ASN A 1 433 ? -0.802 10.606 12.477 1.00 23.91 433 ASN A C 1
ATOM 3336 O O . ASN A 1 433 ? -1.543 10.716 13.464 1.00 23.91 433 ASN A O 1
ATOM 3340 N N . PRO A 1 434 ? 0.443 10.102 12.579 1.00 28.41 434 PRO A N 1
ATOM 3341 C CA . PRO A 1 434 ? 1.085 9.761 13.850 1.00 28.41 434 PRO A CA 1
ATOM 3342 C C . PRO A 1 434 ? 1.294 10.959 14.785 1.00 28.41 434 PRO A C 1
ATOM 3344 O O . PRO A 1 434 ? 1.498 12.092 14.292 1.00 28.41 434 PRO A O 1
#